Protein 6JF8 (pdb70)

CATH classification: 3.90.45.10

Structure (mmCIF, N/CA/C/O backbone):
data_6JF8
#
_entry.id   6JF8
#
_cell.length_a   71.158
_cell.length_b   40.034
_cell.length_c   111.051
_cell.angle_alpha   90.000
_cell.angle_beta   90.020
_cell.angle_gamma   90.000
#
_symmetry.space_group_name_H-M   'P 1 21 1'
#
loop_
_entity.id
_entity.type
_entity.pdbx_description
1 polymer 'Peptide deformylase'
2 non-polymer 'ZINC ION'
3 non-polymer L-[(N-HYDROXYAMINO)CARBONYL]PHENYLALANINE
4 water water
#
loop_
_atom_site.group_PDB
_atom_site.id
_atom_site.type_symbol
_atom_site.label_atom_id
_atom_site.label_alt_id
_atom_site.label_comp_id
_atom_site.label_asym_id
_atom_site.label_entity_id
_atom_site.label_seq_id
_atom_site.pdbx_PDB_ins_code
_atom_site.Cartn_x
_atom_site.Cartn_y
_atom_site.Cartn_z
_atom_site.occupancy
_atom_site.B_iso_or_equiv
_atom_site.auth_seq_id
_atom_site.auth_comp_id
_atom_site.auth_asym_id
_atom_site.auth_atom_id
_atom_site.pdbx_PDB_model_num
ATOM 1 N N . SER A 1 1 ? 12.773 12.476 40.601 1.00 54.32 2 SER A N 1
ATOM 2 C CA . SER A 1 1 ? 13.577 11.375 41.261 1.00 45.64 2 SER A CA 1
ATOM 3 C C . SER A 1 1 ? 13.159 10.081 40.604 1.00 44.26 2 SER A C 1
ATOM 4 O O . SER A 1 1 ? 11.993 9.925 40.314 1.00 43.69 2 SER A O 1
ATOM 7 N N . VAL A 1 2 ? 14.082 9.140 40.423 1.00 34.74 3 VAL A N 1
ATOM 8 C CA . VAL A 1 2 ? 13.799 7.903 39.695 1.00 28.28 3 VAL A CA 1
ATOM 9 C C . VAL A 1 2 ? 13.710 6.714 40.674 1.00 25.57 3 VAL A C 1
ATOM 10 O O . VAL A 1 2 ? 14.559 6.563 41.525 1.00 22.95 3 VAL A O 1
ATOM 14 N N . VAL A 1 3 ? 12.789 5.809 40.454 1.00 21.73 4 VAL A N 1
ATOM 15 C CA . VAL A 1 3 ? 12.786 4.569 41.154 1.00 23.74 4 VAL A CA 1
ATOM 16 C C . VAL A 1 3 ? 13.490 3.472 40.323 1.00 26.31 4 VAL A C 1
ATOM 17 O O . VAL A 1 3 ? 13.081 3.218 39.193 1.00 27.34 4 VAL A O 1
ATOM 21 N N . LEU A 1 4 ? 14.523 2.832 40.877 1.00 20.60 5 LEU A N 1
ATOM 22 C CA . LEU A 1 4 ? 15.375 1.895 40.166 1.00 20.18 5 LEU A CA 1
ATOM 23 C C . LEU A 1 4 ? 14.981 0.437 40.364 1.00 20.00 5 LEU A C 1
ATOM 24 O O . LEU A 1 4 ? 14.358 0.032 41.376 1.00 19.96 5 LEU A O 1
ATOM 29 N N . PRO A 1 5 ? 15.339 -0.442 39.382 1.00 20.19 6 PRO A N 1
ATOM 30 C CA . PRO A 1 5 ? 15.064 -1.872 39.627 1.00 20.37 6 PRO A CA 1
ATOM 31 C C . PRO A 1 5 ? 15.967 -2.428 40.733 1.00 23.28 6 PRO A C 1
ATOM 32 O O . PRO A 1 5 ? 17.114 -2.008 40.835 1.00 21.79 6 PRO A O 1
ATOM 36 N N . VAL A 1 6 ? 15.459 -3.386 41.515 1.00 20.68 7 VAL A N 1
ATOM 37 C CA . VAL A 1 6 ? 16.195 -3.982 42.621 1.00 21.08 7 VAL A CA 1
ATOM 38 C C . VAL A 1 6 ? 16.561 -5.425 42.332 1.00 21.56 7 VAL A C 1
ATOM 39 O O . VAL A 1 6 ? 15.713 -6.230 41.897 1.00 23.79 7 VAL A O 1
ATOM 43 N N . ALA A 1 7 ? 17.783 -5.791 42.507 1.00 19.48 8 ALA A N 1
ATOM 44 C CA . ALA A 1 7 ? 18.188 -7.163 42.350 1.00 19.29 8 ALA A CA 1
ATOM 45 C C . ALA A 1 7 ? 17.676 -8.086 43.430 1.00 22.76 8 ALA A C 1
ATOM 46 O O . ALA A 1 7 ? 17.551 -7.714 44.582 1.00 22.29 8 ALA A O 1
ATOM 48 N N . LYS A 1 8 ? 17.371 -9.332 43.055 1.00 24.84 9 LYS A N 1
ATOM 49 C CA . LYS A 1 8 ? 16.930 -10.354 44.013 1.00 25.62 9 LYS A CA 1
ATOM 50 C C . LYS A 1 8 ? 17.941 -11.466 44.287 1.00 24.78 9 LYS A C 1
ATOM 51 O O . LYS A 1 8 ? 18.819 -11.749 43.501 1.00 25.97 9 LYS A O 1
ATOM 57 N N . ARG A 1 9 ? 17.797 -12.146 45.428 1.00 27.14 10 ARG A N 1
ATOM 58 C CA . ARG A 1 9 ? 18.626 -13.326 45.748 1.00 28.46 10 ARG A CA 1
ATOM 59 C C . ARG A 1 9 ? 18.712 -14.282 44.599 1.00 29.82 10 ARG A C 1
ATOM 60 O O . ARG A 1 9 ? 17.699 -14.637 44.008 1.00 33.07 10 ARG A O 1
ATOM 68 N N . GLY A 1 10 ? 19.907 -14.762 44.341 1.00 31.96 11 GLY A N 1
ATOM 69 C CA . GLY A 1 10 ? 20.184 -15.555 43.161 1.00 34.62 11 GLY A CA 1
ATOM 70 C C . GLY A 1 10 ? 21.025 -14.795 42.167 1.00 36.11 11 GLY A C 1
ATOM 71 O O . GLY A 1 10 ? 21.812 -15.404 41.426 1.00 38.01 11 GLY A O 1
ATOM 72 N N . GLU A 1 11 ? 20.807 -13.478 42.094 1.00 30.54 12 GLU A N 1
ATOM 73 C CA . GLU A 1 11 ? 21.550 -12.640 41.177 1.00 26.86 12 GLU A CA 1
ATOM 74 C C . GLU A 1 11 ? 22.928 -12.381 41.711 1.00 24.79 12 GLU A C 1
ATOM 75 O O . GLU A 1 11 ? 23.133 -11.973 42.857 1.00 25.88 12 GLU A O 1
ATOM 81 N N . ASP A 1 12 ? 23.903 -12.575 40.839 1.00 22.29 13 ASP A N 1
ATOM 82 C CA . ASP A 1 12 ? 25.252 -12.602 41.252 1.00 25.98 13 ASP A CA 1
ATOM 83 C C . ASP A 1 12 ? 25.794 -11.223 41.645 1.00 20.38 13 ASP A C 1
ATOM 84 O O . ASP A 1 12 ? 26.742 -11.201 42.375 1.00 19.03 13 ASP A O 1
ATOM 89 N N . ILE A 1 13 ? 25.196 -10.168 41.161 1.00 20.52 14 ILE A N 1
ATOM 90 C CA . ILE A 1 13 ? 25.627 -8.786 41.612 1.00 19.62 14 ILE A CA 1
ATOM 91 C C . ILE A 1 13 ? 25.619 -8.644 43.131 1.00 19.41 14 ILE A C 1
ATOM 92 O O . ILE A 1 13 ? 26.474 -7.948 43.684 1.00 18.01 14 ILE A O 1
ATOM 97 N N . LEU A 1 14 ? 24.699 -9.390 43.811 1.00 18.60 15 LEU A N 1
ATOM 98 C CA . LEU A 1 14 ? 24.611 -9.334 45.297 1.00 19.87 15 LEU A CA 1
ATOM 99 C C . LEU A 1 14 ? 25.683 -10.149 46.032 1.00 19.03 15 LEU A C 1
ATOM 100 O O . LEU A 1 14 ? 25.786 -10.069 47.220 1.00 18.93 15 LEU A O 1
ATOM 105 N N . LYS A 1 15 ? 26.517 -10.936 45.317 1.00 17.61 16 LYS A N 1
ATOM 106 C CA . LYS A 1 15 ? 27.593 -11.694 45.859 1.00 19.86 16 LYS A CA 1
ATOM 107 C C . LYS A 1 15 ? 28.925 -11.085 45.775 1.00 18.76 16 LYS A C 1
ATOM 108 O O . LYS A 1 15 ? 29.863 -11.625 46.330 1.00 19.27 16 LYS A O 1
ATOM 114 N N . LEU A 1 16 ? 29.073 -9.889 45.147 1.00 17.11 17 LEU A N 1
ATOM 115 C CA . LEU A 1 16 ? 30.388 -9.327 44.989 1.00 14.47 17 LEU A CA 1
ATOM 116 C C . LEU A 1 16 ? 30.814 -8.502 46.208 1.00 14.71 17 LEU A C 1
ATOM 117 O O . LEU A 1 16 ? 29.947 -8.069 46.986 1.00 16.10 17 LEU A O 1
ATOM 122 N N . ILE A 1 17 ? 32.094 -8.176 46.309 1.00 14.36 18 ILE A N 1
ATOM 123 C CA . ILE A 1 17 ? 32.545 -7.085 47.246 1.00 13.95 18 ILE A CA 1
ATOM 124 C C . ILE A 1 17 ? 32.503 -5.794 46.416 1.00 12.87 18 ILE A C 1
ATOM 125 O O . ILE A 1 17 ? 33.203 -5.634 45.408 1.00 15.22 18 ILE A O 1
ATOM 130 N N . ALA A 1 18 ? 31.642 -4.871 46.812 1.00 13.79 19 ALA A N 1
ATOM 131 C CA . ALA A 1 18 ? 31.469 -3.635 46.103 1.00 12.34 19 ALA A CA 1
ATOM 132 C C . ALA A 1 18 ? 32.778 -2.838 46.162 1.00 11.68 19 ALA A C 1
ATOM 133 O O . ALA A 1 18 ? 33.462 -2.815 47.185 1.00 13.35 19 ALA A O 1
ATOM 135 N N . ALA A 1 19 ? 33.061 -2.030 45.125 1.00 13.10 20 ALA A N 1
ATOM 136 C CA . ALA A 1 19 ? 34.248 -1.236 45.048 1.00 13.50 20 ALA A CA 1
ATOM 137 C C . ALA A 1 19 ? 34.108 0.103 45.841 1.00 12.37 20 ALA A C 1
ATOM 138 O O . ALA A 1 19 ? 33.072 0.733 45.774 1.00 12.74 20 ALA A O 1
ATOM 140 N N . PRO A 1 20 ? 35.176 0.563 46.504 1.00 14.16 21 PRO A N 1
ATOM 141 C CA . PRO A 1 20 ? 35.075 1.878 47.164 1.00 14.33 21 PRO A CA 1
ATOM 142 C C . PRO A 1 20 ? 34.889 2.992 46.186 1.00 13.61 21 PRO A C 1
ATOM 143 O O . PRO A 1 20 ? 35.327 2.960 45.043 1.00 14.65 21 PRO A O 1
ATOM 147 N N . VAL A 1 21 ? 34.183 4.014 46.674 1.00 12.86 22 VAL A N 1
ATOM 148 C CA . VAL A 1 21 ? 33.994 5.242 45.887 1.00 13.40 22 VAL A CA 1
ATOM 149 C C . VAL A 1 21 ? 35.331 5.964 45.893 1.00 13.49 22 VAL A C 1
ATOM 150 O O . VAL A 1 21 ? 35.987 6.078 46.931 1.00 13.46 22 VAL A O 1
ATOM 154 N N . SER A 1 22 ? 35.717 6.491 44.745 1.00 12.52 23 SER A N 1
ATOM 155 C CA . SER A 1 22 ? 37.014 7.058 44.534 1.00 15.67 23 SER A CA 1
ATOM 156 C C . SER A 1 22 ? 36.984 8.558 44.871 1.00 14.73 23 SER A C 1
ATOM 157 O O . SER A 1 22 ? 35.941 9.172 44.979 1.00 13.07 23 SER A O 1
ATOM 160 N N . ALA A 1 23 ? 38.147 9.064 45.069 1.00 17.22 24 ALA A N 1
ATOM 161 C CA . ALA A 1 23 ? 38.192 10.478 45.534 1.00 18.38 24 ALA A CA 1
ATOM 162 C C . ALA A 1 23 ? 37.531 11.446 44.527 1.00 15.89 24 ALA A C 1
ATOM 163 O O . ALA A 1 23 ? 36.832 12.411 44.942 1.00 15.53 24 ALA A O 1
ATOM 165 N N . ASN A 1 24 ? 37.738 11.215 43.224 1.00 15.39 25 ASN A N 1
ATOM 166 C CA . ASN A 1 24 ? 37.204 12.127 42.224 1.00 17.69 25 ASN A CA 1
ATOM 167 C C . ASN A 1 24 ? 35.683 12.083 42.178 1.00 15.41 25 ASN A C 1
ATOM 168 O O . ASN A 1 24 ? 35.000 13.055 41.783 1.00 16.42 25 ASN A O 1
ATOM 173 N N . GLU A 1 25 ? 35.076 10.938 42.621 1.00 12.36 26 GLU A N 1
ATOM 174 C CA . GLU A 1 25 ? 33.636 10.864 42.760 1.00 12.49 26 GLU A CA 1
ATOM 175 C C . GLU A 1 25 ? 33.033 11.661 43.910 1.00 11.79 26 GLU A C 1
ATOM 176 O O . GLU A 1 25 ? 31.887 11.906 43.871 1.00 15.18 26 GLU A O 1
ATOM 182 N N . LEU A 1 26 ? 33.777 11.947 44.953 1.00 11.56 27 LEU A N 1
ATOM 183 C CA . LEU A 1 26 ? 33.279 12.633 46.088 1.00 14.37 27 LEU A CA 1
ATOM 184 C C . LEU A 1 26 ? 32.873 14.049 45.645 1.00 14.99 27 LEU A C 1
ATOM 185 O O . LEU A 1 26 ? 33.533 14.639 44.768 1.00 16.78 27 LEU A O 1
ATOM 190 N N . ASN A 1 27 ? 31.725 14.491 46.147 1.00 15.52 28 ASN A N 1
ATOM 191 C CA . ASN A 1 27 ? 31.170 15.793 45.892 1.00 15.53 28 ASN A CA 1
ATOM 192 C C . ASN A 1 27 ? 30.877 16.022 44.430 1.00 18.84 28 ASN A C 1
ATOM 193 O O . ASN A 1 27 ? 30.973 17.157 43.956 1.00 19.60 28 ASN A O 1
ATOM 198 N N . SER A 1 28 ? 30.575 14.960 43.685 1.00 16.49 29 SER A N 1
ATOM 199 C CA . SER A 1 28 ? 30.215 14.963 42.263 1.00 16.33 29 SER A CA 1
ATOM 200 C C . SER A 1 28 ? 28.725 14.896 42.065 1.00 18.62 29 SER A C 1
ATOM 201 O O . SER A 1 28 ? 27.938 14.300 42.847 1.00 19.08 29 SER A O 1
ATOM 204 N N . ASN A 1 29 ? 28.259 15.487 40.958 1.00 20.35 30 ASN A N 1
ATOM 205 C CA . ASN A 1 29 ? 26.858 15.373 40.651 1.00 19.60 30 ASN A CA 1
ATOM 206 C C . ASN A 1 29 ? 26.494 13.892 40.448 1.00 18.25 30 ASN A C 1
ATOM 207 O O . ASN A 1 29 ? 25.416 13.425 40.844 1.00 19.84 30 ASN A O 1
ATOM 212 N N . TRP A 1 30 ? 27.409 13.127 39.883 1.00 17.71 31 TRP A N 1
ATOM 213 C CA . TRP A 1 30 ? 27.252 11.681 39.748 1.00 17.29 31 TRP A CA 1
ATOM 214 C C . TRP A 1 30 ? 26.865 11.032 41.083 1.00 17.61 31 TRP A C 1
ATOM 215 O O . TRP A 1 30 ? 25.856 10.322 41.186 1.00 16.81 31 TRP A O 1
ATOM 226 N N . LEU A 1 31 ? 27.640 11.303 42.112 1.00 15.93 32 LEU A N 1
ATOM 227 C CA . LEU A 1 31 ? 27.393 10.644 43.399 1.00 16.63 32 LEU A CA 1
ATOM 228 C C . LEU A 1 31 ? 26.090 11.145 44.048 1.00 15.32 32 LEU A C 1
ATOM 229 O O . LEU A 1 31 ? 25.340 10.390 44.647 1.00 15.44 32 LEU A O 1
ATOM 234 N N . TYR A 1 32 ? 25.811 12.464 43.930 1.00 15.88 33 TYR A N 1
ATOM 235 C CA . TYR A 1 32 ? 24.525 12.988 44.385 1.00 16.88 33 TYR A CA 1
ATOM 236 C C . TYR A 1 32 ? 23.325 12.373 43.692 1.00 16.71 33 TYR A C 1
ATOM 237 O O . TYR A 1 32 ? 22.305 12.066 44.389 1.00 18.26 33 TYR A O 1
ATOM 246 N N . GLN A 1 33 ? 23.407 12.148 42.374 1.00 17.68 34 GLN A N 1
ATOM 247 C CA . GLN A 1 33 ? 22.307 11.573 41.639 1.00 19.65 34 GLN A CA 1
ATOM 248 C C . GLN A 1 33 ? 22.136 10.095 42.057 1.00 17.73 34 GLN A C 1
ATOM 249 O O . GLN A 1 33 ? 20.995 9.591 42.162 1.00 17.43 34 GLN A O 1
ATOM 255 N N . LEU A 1 34 ? 23.248 9.392 42.249 1.00 16.14 35 LEU A N 1
ATOM 256 C CA . LEU A 1 34 ? 23.167 7.963 42.711 1.00 18.18 35 LEU A CA 1
ATOM 257 C C . LEU A 1 34 ? 22.428 7.858 44.040 1.00 17.04 35 LEU A C 1
ATOM 258 O O . LEU A 1 34 ? 21.459 7.070 44.196 1.00 17.40 35 LEU A O 1
ATOM 263 N N . ALA A 1 35 ? 22.793 8.717 44.989 1.00 16.44 36 ALA A N 1
ATOM 264 C CA . ALA A 1 35 ? 22.236 8.704 46.294 1.00 16.76 36 ALA A CA 1
ATOM 265 C C . ALA A 1 35 ? 20.739 9.054 46.196 1.00 17.36 36 ALA A C 1
ATOM 266 O O . ALA A 1 35 ? 19.945 8.468 46.880 1.00 19.11 36 ALA A O 1
ATOM 268 N N . ASP A 1 36 ? 20.390 10.038 45.383 1.00 18.28 37 ASP A N 1
ATOM 269 C CA . ASP A 1 36 ? 18.993 10.443 45.228 1.00 19.50 37 ASP A CA 1
ATOM 270 C C . ASP A 1 36 ? 18.147 9.315 44.663 1.00 17.81 37 ASP A C 1
ATOM 271 O O . ASP A 1 36 ? 17.050 9.067 45.184 1.00 18.69 37 ASP A O 1
ATOM 276 N N . ALA A 1 37 ? 18.658 8.576 43.677 1.00 17.06 38 ALA A N 1
ATOM 277 C CA . ALA A 1 37 ? 17.909 7.473 43.101 1.00 18.43 38 ALA A CA 1
ATOM 278 C C . ALA A 1 37 ? 17.801 6.328 44.101 1.00 16.38 38 ALA A C 1
ATOM 279 O O . ALA A 1 37 ? 16.778 5.664 44.214 1.00 17.17 38 ALA A O 1
ATOM 281 N N . MET A 1 38 ? 18.894 6.078 44.825 1.00 15.78 39 MET A N 1
ATOM 282 C CA . MET A 1 38 ? 18.817 5.097 45.900 1.00 15.55 39 MET A CA 1
ATOM 283 C C . MET A 1 38 ? 17.736 5.450 46.900 1.00 15.96 39 MET A C 1
ATOM 284 O O . MET A 1 38 ? 16.997 4.560 47.360 1.00 15.16 39 MET A O 1
ATOM 289 N N . HIS A 1 39 ? 17.735 6.713 47.346 1.00 16.39 40 HIS A N 1
ATOM 290 C CA . HIS A 1 39 ? 16.844 7.129 48.394 1.00 17.92 40 HIS A CA 1
ATOM 291 C C . HIS A 1 39 ? 15.357 6.963 47.903 1.00 17.19 40 HIS A C 1
ATOM 292 O O . HIS A 1 39 ? 14.504 6.458 48.630 1.00 18.23 40 HIS A O 1
ATOM 299 N N . ALA A 1 40 ? 15.082 7.384 46.664 1.00 17.61 41 ALA A N 1
ATOM 300 C CA . ALA A 1 40 ? 13.738 7.251 46.084 1.00 20.64 41 ALA A CA 1
ATOM 301 C C . ALA A 1 40 ? 13.280 5.820 45.971 1.00 18.49 41 ALA A C 1
ATOM 302 O O . ALA A 1 40 ? 12.116 5.448 46.274 1.00 20.04 41 ALA A O 1
ATOM 304 N N . THR A 1 41 ? 14.213 4.957 45.608 1.00 18.49 42 THR A N 1
ATOM 305 C CA . THR A 1 41 ? 13.919 3.574 45.480 1.00 18.20 42 THR A CA 1
ATOM 306 C C . THR A 1 41 ? 13.541 2.943 46.834 1.00 17.79 42 THR A C 1
ATOM 307 O O . THR A 1 41 ? 12.596 2.142 46.964 1.00 19.57 42 THR A O 1
ATOM 311 N N . MET A 1 42 ? 14.359 3.253 47.807 1.00 17.27 43 MET A N 1
ATOM 312 C CA . MET A 1 42 ? 14.168 2.774 49.156 1.00 18.37 43 MET A CA 1
ATOM 313 C C . MET A 1 42 ? 12.764 3.223 49.644 1.00 18.32 43 MET A C 1
ATOM 314 O O . MET A 1 42 ? 12.089 2.418 50.201 1.00 20.30 43 MET A O 1
ATOM 319 N N . LEU A 1 43 ? 12.401 4.476 49.461 1.00 18.94 44 LEU A N 1
ATOM 320 C CA . LEU A 1 43 ? 11.135 5.000 50.008 1.00 21.88 44 LEU A CA 1
ATOM 321 C C . LEU A 1 43 ? 9.991 4.349 49.263 1.00 21.78 44 LEU A C 1
ATOM 322 O O . LEU A 1 43 ? 9.041 3.894 49.910 1.00 21.62 44 LEU A O 1
ATOM 327 N N . GLU A 1 44 ? 10.145 4.195 47.960 1.00 21.80 45 GLU A N 1
ATOM 328 C CA . GLU A 1 44 ? 9.060 3.576 47.174 1.00 26.91 45 GLU A CA 1
ATOM 329 C C . GLU A 1 44 ? 8.809 2.102 47.529 1.00 29.61 45 GLU A C 1
ATOM 330 O O . GLU A 1 44 ? 7.664 1.600 47.405 1.00 27.83 45 GLU A O 1
ATOM 336 N N . ARG A 1 45 ? 9.830 1.394 47.964 1.00 23.90 46 ARG A N 1
ATOM 337 C CA . ARG A 1 45 ? 9.730 -0.002 48.347 1.00 24.01 46 ARG A CA 1
ATOM 338 C C . ARG A 1 45 ? 9.488 -0.219 49.869 1.00 22.17 46 ARG A C 1
ATOM 339 O O . ARG A 1 45 ? 9.541 -1.342 50.363 1.00 23.30 46 ARG A O 1
ATOM 347 N N . ASN A 1 46 ? 9.235 0.836 50.591 1.00 20.73 47 ASN A N 1
ATOM 348 C CA . ASN A 1 46 ? 9.149 0.792 52.065 1.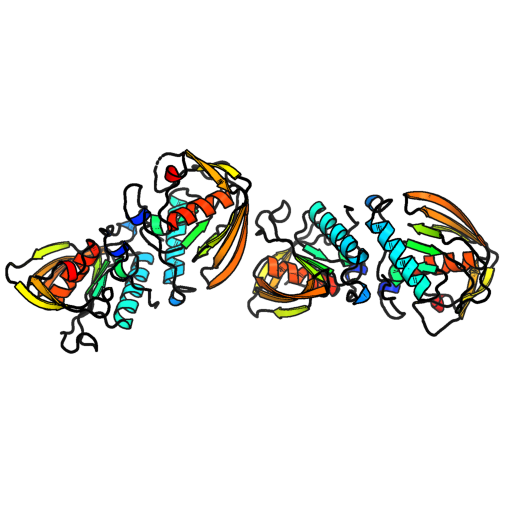00 23.65 47 ASN A CA 1
ATOM 349 C C . ASN A 1 46 ? 10.373 0.150 52.722 1.00 21.62 47 ASN A C 1
ATOM 350 O O . ASN A 1 46 ? 10.257 -0.592 53.701 1.00 22.90 47 ASN A O 1
ATOM 355 N N . GLY A 1 47 ? 11.581 0.428 52.195 1.00 20.12 48 GLY A N 1
ATOM 356 C CA . GLY A 1 47 ? 12.761 -0.092 52.915 1.00 19.89 48 GLY A CA 1
ATOM 357 C C . GLY A 1 47 ? 13.135 0.839 54.026 1.00 19.44 48 GLY A C 1
ATOM 358 O O . GLY A 1 47 ? 12.842 2.038 53.956 1.00 21.30 48 GLY A O 1
ATOM 359 N N . VAL A 1 48 ? 13.905 0.338 54.957 1.00 16.89 49 VAL A N 1
ATOM 360 C CA . VAL A 1 48 ? 14.500 1.176 55.998 1.00 17.67 49 VAL A CA 1
ATOM 361 C C . VAL A 1 48 ? 16.023 1.350 55.823 1.00 17.71 49 VAL A C 1
ATOM 362 O O . VAL A 1 48 ? 16.694 1.962 56.672 1.00 17.20 49 VAL A O 1
ATOM 366 N N . GLY A 1 49 ? 16.499 0.792 54.747 1.00 17.53 50 GLY A N 1
ATOM 367 C CA . GLY A 1 49 ? 17.918 0.896 54.373 1.00 17.30 50 GLY A CA 1
ATOM 368 C C . GLY A 1 49 ? 18.011 0.454 52.931 1.00 16.07 50 GLY A C 1
ATOM 369 O O . GLY A 1 49 ? 17.058 -0.109 52.370 1.00 16.71 50 GLY A O 1
ATOM 370 N N . ILE A 1 50 ? 19.107 0.810 52.257 1.00 15.19 51 ILE A N 1
ATOM 371 C CA . ILE A 1 50 ? 19.391 0.296 50.899 1.00 14.42 51 ILE A CA 1
ATOM 372 C C . ILE A 1 50 ? 20.901 0.340 50.698 1.00 14.75 51 ILE A C 1
ATOM 373 O O . ILE A 1 50 ? 21.580 1.169 51.301 1.00 13.08 51 ILE A O 1
ATOM 378 N N . ALA A 1 51 ? 21.402 -0.547 49.874 1.00 14.00 52 ALA A N 1
ATOM 379 C CA . ALA A 1 51 ? 22.835 -0.602 49.497 1.00 13.95 52 ALA A CA 1
ATOM 380 C C . ALA A 1 51 ? 22.917 -0.508 47.990 1.00 13.45 52 ALA A C 1
ATOM 381 O O . ALA A 1 51 ? 22.091 -1.060 47.294 1.00 14.67 52 ALA A O 1
ATOM 383 N N . ALA A 1 52 ? 23.964 0.164 47.447 1.00 12.23 53 ALA A N 1
ATOM 384 C CA . ALA A 1 52 ? 24.078 0.372 45.975 1.00 12.54 53 ALA A CA 1
ATOM 385 C C . ALA A 1 52 ? 24.071 -0.953 45.126 1.00 13.06 53 ALA A C 1
ATOM 386 O O . ALA A 1 52 ? 23.424 -0.942 44.110 1.00 13.45 53 ALA A O 1
ATOM 388 N N . PRO A 1 53 ? 24.621 -2.016 45.676 1.00 13.37 54 PRO A N 1
ATOM 389 C CA . PRO A 1 53 ? 24.613 -3.278 44.893 1.00 13.20 54 PRO A CA 1
ATOM 390 C C . PRO A 1 53 ? 23.164 -3.779 44.642 1.00 16.37 54 PRO A C 1
ATOM 391 O O . PRO A 1 53 ? 22.927 -4.444 43.644 1.00 15.78 54 PRO A O 1
ATOM 395 N N . GLN A 1 54 ? 22.244 -3.444 45.504 1.00 15.00 55 GLN A N 1
ATOM 396 C CA . GLN A 1 54 ? 20.824 -3.817 45.321 1.00 15.34 55 GLN A CA 1
ATOM 397 C C . GLN A 1 54 ? 20.172 -3.174 44.116 1.00 16.45 55 GLN A C 1
ATOM 398 O O . GLN A 1 54 ? 19.200 -3.701 43.592 1.00 18.29 55 GLN A O 1
ATOM 404 N N . VAL A 1 55 ? 20.740 -2.068 43.636 1.00 13.56 56 VAL A N 1
ATOM 405 C CA . VAL A 1 55 ? 20.293 -1.364 42.454 1.00 14.76 56 VAL A CA 1
ATOM 406 C C . VAL A 1 55 ? 21.341 -1.510 41.307 1.00 15.31 56 VAL A C 1
ATOM 407 O O . VAL A 1 55 ? 21.355 -0.727 40.388 1.00 15.58 56 VAL A O 1
ATOM 411 N N . TYR A 1 56 ? 22.152 -2.533 41.405 1.00 15.55 57 TYR A N 1
ATOM 412 C CA . TYR A 1 56 ? 23.091 -3.018 40.364 1.00 14.93 57 TYR A CA 1
ATOM 413 C C . TYR A 1 56 ? 24.352 -2.108 40.266 1.00 16.50 57 TYR A C 1
ATOM 414 O O . TYR A 1 56 ? 25.021 -2.064 39.222 1.00 17.19 57 TYR A O 1
ATOM 423 N N . ILE A 1 57 ? 24.641 -1.339 41.325 1.00 14.08 58 ILE A N 1
ATOM 424 C CA . ILE A 1 57 ? 25.776 -0.373 41.313 1.00 14.67 58 ILE A CA 1
ATOM 425 C C . ILE A 1 57 ? 26.763 -0.914 42.317 1.00 14.14 58 ILE A C 1
ATOM 426 O O . ILE A 1 57 ? 26.463 -0.965 43.516 1.00 13.67 58 ILE A O 1
ATOM 431 N N . SER A 1 58 ? 27.886 -1.516 41.860 1.00 13.29 59 SER A N 1
ATOM 432 C CA . SER A 1 58 ? 28.775 -2.242 42.741 1.00 13.95 59 SER A CA 1
ATOM 433 C C . SER A 1 58 ? 29.757 -1.272 43.414 1.00 13.93 59 SER A C 1
ATOM 434 O O . SER A 1 58 ? 30.962 -1.323 43.171 1.00 13.24 59 SER A O 1
ATOM 437 N N . LYS A 1 59 ? 29.200 -0.273 44.167 1.00 12.65 60 LYS A N 1
ATOM 438 C CA . LYS A 1 59 ? 29.979 0.709 44.850 1.00 13.51 60 LYS A CA 1
ATOM 439 C C . LYS A 1 59 ? 29.551 0.792 46.309 1.00 12.40 60 LYS A C 1
ATOM 440 O O . LYS A 1 59 ? 28.412 0.460 46.696 1.00 12.60 60 LYS A O 1
ATOM 446 N N . ARG A 1 60 ? 30.464 1.262 47.143 1.00 11.44 61 ARG A N 1
ATOM 447 C CA . ARG A 1 60 ? 30.246 1.252 48.598 1.00 11.99 61 ARG A CA 1
ATOM 448 C C . ARG A 1 60 ? 29.483 2.480 49.109 1.00 12.03 61 ARG A C 1
ATOM 449 O O . ARG A 1 60 ? 30.072 3.419 49.665 1.00 12.80 61 ARG A O 1
ATOM 457 N N . VAL A 1 61 ? 28.182 2.489 48.845 1.00 11.39 62 VAL A N 1
ATOM 458 C CA . VAL A 1 61 ? 27.236 3.516 49.282 1.00 11.52 62 VAL A CA 1
ATOM 459 C C . VAL A 1 61 ? 26.050 2.802 49.895 1.00 12.61 62 VAL A C 1
ATOM 460 O O . VAL A 1 61 ? 25.484 1.935 49.232 1.00 13.55 62 VAL A O 1
ATOM 464 N N . ILE A 1 62 ? 25.640 3.301 51.070 1.00 12.17 63 ILE A N 1
ATOM 465 C CA . ILE A 1 62 ? 24.439 2.819 51.736 1.00 12.37 63 ILE A CA 1
ATOM 466 C C . ILE A 1 62 ? 23.639 3.956 52.308 1.00 13.41 63 ILE A C 1
ATOM 467 O O . ILE A 1 62 ? 24.167 5.040 52.470 1.00 14.07 63 ILE A O 1
ATOM 472 N N . ILE A 1 63 ? 22.362 3.672 52.552 1.00 12.87 64 ILE A N 1
ATOM 473 C CA . ILE A 1 63 ? 21.458 4.580 53.258 1.00 14.70 64 ILE A CA 1
ATOM 474 C C . ILE A 1 63 ? 20.857 3.855 54.425 1.00 15.68 64 ILE A C 1
ATOM 475 O O . ILE A 1 63 ? 20.423 2.702 54.291 1.00 15.33 64 ILE A O 1
ATOM 480 N N . VAL A 1 64 ? 20.900 4.496 55.608 1.00 14.56 65 VAL A N 1
ATOM 481 C CA . VAL A 1 64 ? 20.328 3.915 56.811 1.00 15.95 65 VAL A CA 1
ATOM 482 C C . VAL A 1 64 ? 19.185 4.867 57.190 1.00 16.08 65 VAL A C 1
ATOM 483 O O . VAL A 1 64 ? 19.415 6.063 57.348 1.00 16.51 65 VAL A O 1
ATOM 487 N N . ALA A 1 65 ? 17.964 4.369 57.275 1.00 16.85 66 ALA A N 1
ATOM 488 C CA . ALA A 1 65 ? 16.795 5.241 57.323 1.00 17.92 66 ALA A CA 1
ATOM 489 C C . ALA A 1 65 ? 15.589 4.614 58.054 1.00 19.29 66 ALA A C 1
ATOM 490 O O . ALA A 1 65 ? 14.461 4.445 57.520 1.00 19.14 66 ALA A O 1
ATOM 492 N N . SER A 1 66 ? 15.839 4.238 59.303 1.00 18.62 67 SER A N 1
ATOM 493 C CA . SER A 1 66 ? 14.776 3.645 60.106 1.00 18.70 67 SER A CA 1
ATOM 494 C C . SER A 1 66 ? 13.619 4.678 60.246 1.00 20.76 67 SER A C 1
ATOM 495 O O . SER A 1 66 ? 13.855 5.874 60.475 1.00 20.83 67 SER A O 1
ATOM 498 N N . ARG A 1 67 ? 12.405 4.140 60.006 1.00 22.34 68 ARG A N 1
ATOM 499 C CA . ARG A 1 67 ? 11.130 4.898 60.186 1.00 25.92 68 ARG A CA 1
ATOM 500 C C . ARG A 1 67 ? 10.019 3.877 60.157 1.00 26.14 68 ARG A C 1
ATOM 501 O O . ARG A 1 67 ? 10.114 2.894 59.442 1.00 26.44 68 ARG A O 1
ATOM 509 N N . PRO A 1 68 ? 8.934 4.090 60.934 1.00 25.89 69 PRO A N 1
ATOM 510 C CA . PRO A 1 68 ? 7.814 3.173 60.869 1.00 26.82 69 PRO A CA 1
ATOM 511 C C . PRO A 1 68 ? 7.174 3.242 59.503 1.00 25.88 69 PRO A C 1
ATOM 512 O O . PRO A 1 68 ? 7.018 4.343 58.942 1.00 30.63 69 PRO A O 1
ATOM 516 N N . ASN A 1 69 ? 6.866 2.088 58.947 1.00 28.37 70 ASN A N 1
ATOM 517 C CA . ASN A 1 69 ? 6.169 2.049 57.661 1.00 30.13 70 ASN A CA 1
ATOM 518 C C . ASN A 1 69 ? 5.440 0.729 57.609 1.00 31.83 70 ASN A C 1
ATOM 519 O O . ASN A 1 69 ? 5.573 -0.078 58.554 1.00 28.49 70 ASN A O 1
ATOM 524 N N . PRO A 1 70 ? 4.657 0.472 56.528 1.00 35.90 71 PRO A N 1
ATOM 525 C CA . PRO A 1 70 ? 3.882 -0.805 56.476 1.00 33.87 71 PRO A CA 1
ATOM 526 C C . PRO A 1 70 ? 4.700 -2.084 56.645 1.00 37.33 71 PRO A C 1
ATOM 527 O O . PRO A 1 70 ? 4.264 -3.000 57.335 1.00 34.23 71 PRO A O 1
ATOM 531 N N . ARG A 1 71 ? 5.931 -2.130 56.104 1.00 33.09 72 ARG A N 1
ATOM 532 C CA . ARG A 1 71 ? 6.827 -3.269 56.340 1.00 34.86 72 ARG A CA 1
ATOM 533 C C . ARG A 1 71 ? 7.404 -3.407 57.762 1.00 32.47 72 ARG A C 1
ATOM 534 O O . ARG A 1 71 ? 7.629 -4.537 58.218 1.00 33.89 72 ARG A O 1
ATOM 542 N N . TYR A 1 72 ? 7.665 -2.286 58.441 1.00 30.29 73 TYR A N 1
ATOM 543 C CA . TYR A 1 72 ? 8.220 -2.264 59.850 1.00 32.03 73 TYR A CA 1
ATOM 544 C C . TYR A 1 72 ? 7.426 -1.230 60.671 1.00 31.25 73 TYR A C 1
ATOM 545 O O . TYR A 1 72 ? 7.826 -0.053 60.857 1.00 28.20 73 TYR A O 1
ATOM 554 N N . PRO A 1 73 ? 6.195 -1.631 61.058 1.00 37.91 74 PRO A N 1
ATOM 555 C CA . PRO A 1 73 ? 5.278 -0.647 61.635 1.00 33.77 74 PRO A CA 1
ATOM 556 C C . PRO A 1 73 ? 5.687 -0.138 63.024 1.00 35.23 74 PRO A C 1
ATOM 557 O O . PRO A 1 73 ? 5.186 0.890 63.422 1.00 33.37 74 PRO A O 1
ATOM 561 N N . ASP A 1 74 ? 6.596 -0.821 63.705 1.00 35.08 75 ASP A N 1
ATOM 562 C CA . ASP A 1 74 ? 7.132 -0.349 64.974 1.00 40.17 75 ASP A CA 1
ATOM 563 C C . ASP A 1 74 ? 8.574 0.167 64.959 1.00 37.15 75 ASP A C 1
ATOM 564 O O . ASP A 1 74 ? 9.171 0.270 66.021 1.00 35.28 75 ASP A O 1
ATOM 569 N N . ALA A 1 75 ? 9.180 0.420 63.803 1.00 30.97 76 ALA A N 1
ATOM 570 C CA . ALA A 1 75 ? 10.546 0.913 63.788 1.00 28.36 76 ALA A CA 1
ATOM 571 C C . ALA A 1 75 ? 10.641 2.300 64.353 1.00 26.57 76 ALA A C 1
ATOM 572 O O . ALA A 1 75 ? 9.757 3.149 64.091 1.00 27.15 76 ALA A O 1
ATOM 574 N N . PRO A 1 76 ? 11.710 2.580 65.095 1.00 26.46 77 PRO A N 1
ATOM 575 C CA . PRO A 1 76 ? 11.940 3.947 65.514 1.00 25.46 77 PRO A CA 1
ATOM 576 C C . PRO A 1 76 ? 12.256 4.831 64.322 1.00 27.42 77 PRO A C 1
ATOM 577 O O . PRO A 1 76 ? 12.658 4.317 63.265 1.00 28.39 77 PRO A O 1
ATOM 581 N N . GLU A 1 77 ? 12.092 6.120 64.473 1.00 23.93 78 GLU A N 1
ATOM 582 C CA . GLU A 1 77 ? 12.406 7.071 63.400 1.00 24.11 78 GLU A CA 1
ATOM 583 C C . GLU A 1 77 ? 13.694 7.826 63.656 1.00 24.19 78 GLU A C 1
ATOM 584 O O . GLU A 1 77 ? 13.926 8.390 64.706 1.00 23.19 78 GLU A O 1
ATOM 590 N N . MET A 1 78 ? 14.568 7.875 62.657 1.00 24.96 79 MET A N 1
ATOM 591 C CA . MET A 1 78 ? 15.811 8.622 62.722 1.00 23.59 79 MET A CA 1
ATOM 592 C C . MET A 1 78 ? 15.853 9.538 61.496 1.00 24.50 79 MET A C 1
ATOM 593 O O . MET A 1 78 ? 15.173 9.211 60.528 1.00 26.15 79 MET A O 1
ATOM 598 N N . ASN A 1 79 ? 16.750 10.553 61.443 1.00 27.73 80 ASN A N 1
ATOM 599 C CA . ASN A 1 79 ? 16.996 11.223 60.156 1.00 27.58 80 ASN A CA 1
ATOM 600 C C . ASN A 1 79 ? 17.852 10.248 59.268 1.00 24.91 80 ASN A C 1
ATOM 601 O O . ASN A 1 79 ? 18.819 9.676 59.781 1.00 27.18 80 ASN A O 1
ATOM 606 N N . ALA A 1 80 ? 17.462 10.116 58.019 1.00 27.00 81 ALA A N 1
ATOM 607 C CA . ALA A 1 80 ? 18.146 9.207 57.081 1.00 22.68 81 ALA A CA 1
ATOM 608 C C . ALA A 1 80 ? 19.619 9.677 56.976 1.00 24.44 81 ALA A C 1
ATOM 609 O O . ALA A 1 80 ? 19.926 10.879 57.038 1.00 23.61 81 ALA A O 1
ATOM 611 N N . VAL A 1 81 ? 20.563 8.728 56.927 1.00 19.20 82 VAL A N 1
ATOM 612 C CA . VAL A 1 81 ? 21.982 9.021 56.811 1.00 18.88 82 VAL A CA 1
ATOM 613 C C . VAL A 1 81 ? 22.490 8.280 55.504 1.00 20.54 82 VAL A C 1
ATOM 614 O O . VAL A 1 81 ? 22.307 7.069 55.392 1.00 17.86 82 VAL A O 1
ATOM 618 N N . VAL A 1 82 ? 23.114 9.007 54.595 1.00 18.23 83 VAL A N 1
ATOM 619 C CA . VAL A 1 82 ? 23.805 8.402 53.456 1.00 18.57 83 VAL A CA 1
ATOM 620 C C . VAL A 1 82 ? 25.259 8.248 53.844 1.00 17.97 83 VAL A C 1
ATOM 621 O O . VAL A 1 82 ? 25.914 9.201 54.319 1.00 19.12 83 VAL A O 1
ATOM 625 N N . MET A 1 83 ? 25.828 7.036 53.659 1.00 13.72 84 MET A N 1
ATOM 626 C CA . MET A 1 83 ? 27.162 6.745 54.061 1.00 14.61 84 MET A CA 1
ATOM 627 C C . MET A 1 83 ? 27.958 6.255 52.855 1.00 15.86 84 MET A C 1
ATOM 628 O O . MET A 1 83 ? 27.561 5.312 52.161 1.00 15.79 84 MET A O 1
ATOM 633 N N . VAL A 1 84 ? 29.040 6.928 52.562 1.00 13.81 85 VAL A N 1
ATOM 634 C CA . VAL A 1 84 ? 29.995 6.556 51.542 1.00 12.64 85 VAL A CA 1
ATOM 635 C C . VAL A 1 84 ? 31.203 5.893 52.144 1.00 12.93 85 VAL A C 1
ATOM 636 O O . VAL A 1 84 ? 31.765 6.322 53.153 1.00 12.50 85 VAL A O 1
ATOM 640 N N . ASN A 1 85 ? 31.608 4.717 51.575 1.00 11.88 86 ASN A N 1
ATOM 641 C CA . ASN A 1 85 ? 32.734 3.987 52.128 1.00 12.52 86 ASN A CA 1
ATOM 642 C C . ASN A 1 85 ? 32.654 3.771 53.663 1.00 12.54 86 ASN A C 1
ATOM 643 O O . ASN A 1 85 ? 33.636 3.991 54.360 1.00 15.25 86 ASN A O 1
ATOM 648 N N . PRO A 1 86 ? 31.508 3.226 54.126 1.00 13.37 87 PRO A N 1
ATOM 649 C CA . PRO A 1 86 ? 31.375 2.952 55.513 1.00 13.48 87 PRO A CA 1
ATOM 650 C C . PRO A 1 86 ? 32.275 1.831 55.989 1.00 15.69 87 PRO A C 1
ATOM 651 O O . PRO A 1 86 ? 32.504 0.856 55.264 1.00 14.93 87 PRO A O 1
ATOM 655 N N . GLU A 1 87 ? 32.848 1.982 57.178 1.00 14.23 88 GLU A N 1
ATOM 656 C CA . GLU A 1 87 ? 33.688 0.949 57.804 1.00 15.45 88 GLU A CA 1
ATOM 657 C C . GLU A 1 87 ? 33.243 0.838 59.240 1.00 16.30 88 GLU A C 1
ATOM 658 O O . GLU A 1 87 ? 33.145 1.799 59.998 1.00 14.28 88 GLU A O 1
ATOM 664 N N . ILE A 1 88 ? 32.906 -0.380 59.650 1.00 13.86 89 ILE A N 1
ATOM 665 C CA . ILE A 1 88 ? 32.529 -0.620 60.988 1.00 13.90 89 ILE A CA 1
ATOM 666 C C . ILE A 1 88 ? 33.806 -0.823 61.787 1.00 17.73 89 ILE A C 1
ATOM 667 O O . ILE A 1 88 ? 34.576 -1.802 61.550 1.00 15.94 89 ILE A O 1
ATOM 672 N N . LEU A 1 89 ? 34.095 0.082 62.722 1.00 15.64 90 LEU A N 1
ATOM 673 C CA . LEU A 1 89 ? 35.310 0.022 63.496 1.00 16.39 90 LEU A CA 1
ATOM 674 C C . LEU A 1 89 ? 35.158 -0.695 64.785 1.00 17.33 90 LEU A C 1
ATOM 675 O O . LEU A 1 89 ? 36.175 -1.034 65.391 1.00 18.85 90 LEU A O 1
ATOM 680 N N . GLU A 1 90 ? 33.929 -0.851 65.280 1.00 16.34 91 GLU A N 1
ATOM 681 C CA . GLU A 1 90 ? 33.727 -1.635 66.507 1.00 17.94 91 GLU A CA 1
ATOM 682 C C . GLU A 1 90 ? 32.335 -2.208 66.460 1.00 17.61 91 GLU A C 1
ATOM 683 O O . GLU A 1 90 ? 31.322 -1.570 66.142 1.00 14.32 91 GLU A O 1
ATOM 689 N N . PHE A 1 91 ? 32.262 -3.518 66.798 1.00 14.56 92 PHE A N 1
ATOM 690 C CA . PHE A 1 91 ? 31.005 -4.203 67.077 1.00 16.10 92 PHE A CA 1
ATOM 691 C C . PHE A 1 91 ? 30.959 -4.553 68.549 1.00 17.46 92 PHE A C 1
ATOM 692 O O . PHE A 1 91 ? 31.954 -5.038 69.112 1.00 18.32 92 PHE A O 1
ATOM 700 N N . SER A 1 92 ? 29.841 -4.308 69.198 1.00 16.94 93 SER A N 1
ATOM 701 C CA . SER A 1 92 ? 29.718 -4.688 70.647 1.00 19.59 93 SER A CA 1
ATOM 702 C C . SER A 1 92 ? 29.698 -6.245 70.779 1.00 19.25 93 SER A C 1
ATOM 703 O O . SER A 1 92 ? 29.243 -6.956 69.867 1.00 18.32 93 SER A O 1
ATOM 706 N N . SER A 1 93 ? 30.129 -6.740 71.951 1.00 24.28 94 SER A N 1
ATOM 707 C CA . SER A 1 93 ? 29.993 -8.219 72.160 1.00 24.12 94 SER A CA 1
ATOM 708 C C . SER A 1 93 ? 28.534 -8.514 72.463 1.00 21.53 94 SER A C 1
ATOM 709 O O . SER A 1 93 ? 28.075 -9.568 72.075 1.00 25.11 94 SER A O 1
ATOM 712 N N . GLU A 1 94 ? 27.812 -7.583 73.074 1.00 20.65 95 GLU A N 1
ATOM 713 C CA . GLU A 1 94 ? 26.360 -7.735 73.259 1.00 25.40 95 GLU A CA 1
ATOM 714 C C . GLU A 1 94 ? 25.650 -7.837 71.947 1.00 23.71 95 GLU A C 1
ATOM 715 O O . GLU A 1 94 ? 25.876 -6.997 71.009 1.00 19.13 95 GLU A O 1
ATOM 721 N N . MET A 1 95 ? 24.736 -8.789 71.893 1.00 22.16 96 MET A N 1
ATOM 722 C CA . MET A 1 95 ? 23.974 -9.226 70.734 1.00 24.32 96 MET A CA 1
ATOM 723 C C . MET A 1 95 ? 22.523 -8.805 70.949 1.00 32.90 96 MET A C 1
ATOM 724 O O . MET A 1 95 ? 22.061 -8.765 72.105 1.00 32.04 96 MET A O 1
ATOM 726 N N . CYS A 1 96 ? 21.786 -8.500 69.879 1.00 30.68 97 CYS A N 1
ATOM 727 C CA . CYS A 1 96 ? 20.294 -8.485 69.914 1.00 34.02 97 CYS A CA 1
ATOM 728 C C . CYS A 1 96 ? 19.811 -9.345 68.754 1.00 32.88 97 CYS A C 1
ATOM 729 O O . CYS A 1 96 ? 20.547 -9.627 67.803 1.00 29.24 97 CYS A O 1
ATOM 732 N N . LEU A 1 97 ? 18.641 -9.912 68.921 1.00 32.40 98 LEU A N 1
ATOM 733 C CA . LEU A 1 97 ? 18.049 -10.704 67.886 1.00 33.25 98 LEU A CA 1
ATOM 734 C C . LEU A 1 97 ? 16.768 -10.010 67.477 1.00 34.05 98 LEU A C 1
ATOM 735 O O . LEU A 1 97 ? 16.039 -9.444 68.282 1.00 38.21 98 LEU A O 1
ATOM 738 N N . GLY A 1 98 ? 16.523 -10.036 66.184 1.00 32.67 99 GLY A N 1
ATOM 739 C CA . GLY A 1 98 ? 15.465 -9.290 65.579 1.00 31.79 99 GLY A CA 1
ATOM 740 C C . GLY A 1 98 ? 15.074 -9.914 64.262 1.00 29.62 99 GLY A C 1
ATOM 741 O O . GLY A 1 98 ? 15.872 -10.561 63.620 1.00 34.28 99 GLY A O 1
ATOM 742 N N . GLU A 1 99 ? 13.842 -9.696 63.862 1.00 33.24 100 GLU A N 1
ATOM 743 C CA . GLU A 1 99 ? 13.374 -10.207 62.584 1.00 34.55 100 GLU A CA 1
ATOM 744 C C . GLU A 1 99 ? 13.803 -9.184 61.510 1.00 33.09 100 GLU A C 1
ATOM 745 O O . GLU A 1 99 ? 13.571 -7.990 61.665 1.00 33.14 100 GLU A O 1
ATOM 751 N N . GLU A 1 100 ? 14.452 -9.678 60.457 1.00 27.93 101 GLU A N 1
ATOM 752 C CA . GLU A 1 100 ? 14.858 -8.869 59.312 1.00 28.65 101 GLU A CA 1
ATOM 753 C C . GLU A 1 100 ? 14.211 -9.430 58.059 1.00 30.88 101 GLU A C 1
ATOM 754 O O . GLU A 1 100 ? 14.124 -10.660 57.889 1.00 30.62 101 GLU A O 1
ATOM 760 N N . GLY A 1 101 ? 13.825 -8.509 57.200 1.00 29.38 102 GLY A N 1
ATOM 761 C CA . GLY A 1 101 ? 13.531 -8.759 55.791 1.00 29.87 102 GLY A CA 1
ATOM 762 C C . GLY A 1 101 ? 14.588 -8.059 54.953 1.00 29.77 102 GLY A C 1
ATOM 763 O O . GLY A 1 101 ? 15.592 -7.548 55.450 1.00 28.23 102 GLY A O 1
ATOM 764 N N . CYS A 1 102 ? 14.339 -8.064 53.662 1.00 27.07 103 CYS A N 1
ATOM 765 C CA . CYS A 1 102 ? 15.315 -7.585 52.661 1.00 25.82 103 CYS A CA 1
ATOM 766 C C . CYS A 1 102 ? 14.566 -7.315 51.370 1.00 27.34 103 CYS A C 1
ATOM 767 O O . CYS A 1 102 ? 13.811 -8.183 50.881 1.00 27.10 103 CYS A O 1
ATOM 770 N N . LEU A 1 103 ? 14.817 -6.144 50.771 1.00 22.56 104 LEU A N 1
ATOM 771 C CA . LEU A 1 103 ? 14.287 -5.792 49.457 1.00 26.37 104 LEU A CA 1
ATOM 772 C C . LEU A 1 103 ? 14.680 -6.807 48.394 1.00 25.89 104 LEU A C 1
ATOM 773 O O . LEU A 1 103 ? 13.980 -6.967 47.414 1.00 29.86 104 LEU A O 1
ATOM 778 N N . SER A 1 104 ? 15.775 -7.511 48.621 1.00 23.10 105 SER A N 1
ATOM 779 C CA . SER A 1 104 ? 16.292 -8.463 47.691 1.00 23.70 105 SER A CA 1
ATOM 780 C C . SER A 1 104 ? 15.832 -9.878 48.000 1.00 26.24 105 SER A C 1
ATOM 781 O O . SER A 1 104 ? 16.204 -10.764 47.243 1.00 27.72 105 SER A O 1
ATOM 784 N N . VAL A 1 105 ? 15.072 -10.101 49.092 1.00 26.50 106 VAL A N 1
ATOM 785 C CA . VAL A 1 105 ? 14.604 -11.468 49.423 1.00 31.71 106 VAL A CA 1
ATOM 786 C C . VAL A 1 105 ? 13.093 -11.429 49.516 1.00 36.82 106 VAL A C 1
ATOM 787 O O . VAL A 1 105 ? 12.521 -11.055 50.549 1.00 37.18 106 VAL A O 1
ATOM 791 N N . PRO A 1 106 ? 12.401 -11.748 48.406 1.00 48.58 107 PRO A N 1
ATOM 792 C CA . PRO A 1 106 ? 10.939 -11.656 48.553 1.00 52.49 107 PRO A CA 1
ATOM 793 C C . PRO A 1 106 ? 10.353 -12.815 49.394 1.00 51.29 107 PRO A C 1
ATOM 794 O O . PRO A 1 106 ? 10.916 -13.937 49.427 1.00 47.35 107 PRO A O 1
ATOM 798 N N . ASP A 1 107 ? 9.267 -12.526 50.109 1.00 64.58 108 ASP A N 1
ATOM 799 C CA . ASP A 1 107 ? 8.503 -13.581 50.838 1.00 75.35 108 ASP A CA 1
ATOM 800 C C . ASP A 1 107 ? 9.368 -14.341 51.875 1.00 71.96 108 ASP A C 1
ATOM 801 O O . ASP A 1 107 ? 9.203 -15.566 52.056 1.00 73.34 108 ASP A O 1
ATOM 806 N N . GLU A 1 108 ? 10.305 -13.646 52.530 1.00 58.44 109 GLU A N 1
ATOM 807 C CA . GLU A 1 108 ? 10.992 -14.270 53.660 1.00 57.60 109 GLU A CA 1
ATOM 808 C C . GLU A 1 108 ? 11.598 -13.293 54.658 1.00 54.31 109 GLU A C 1
ATOM 809 O O . GLU A 1 108 ? 12.182 -12.281 54.296 1.00 55.54 109 GLU A O 1
ATOM 815 N N . ARG A 1 109 ? 11.408 -13.594 55.928 1.00 42.83 110 ARG A N 1
ATOM 816 C CA . ARG A 1 109 ? 12.009 -12.826 57.005 1.00 46.33 110 ARG A CA 1
ATOM 817 C C . ARG A 1 109 ? 12.578 -13.907 57.889 1.00 48.41 110 ARG A C 1
ATOM 818 O O . ARG A 1 109 ? 12.130 -15.065 57.848 1.00 41.02 110 ARG A O 1
ATOM 826 N N . GLY A 1 110 ? 13.575 -13.540 58.681 1.00 39.20 111 GLY A N 1
ATOM 827 C CA . GLY A 1 110 ? 14.209 -14.487 59.545 1.00 39.61 111 GLY A CA 1
ATOM 828 C C . GLY A 1 110 ? 14.814 -13.747 60.714 1.00 38.77 111 GLY A C 1
ATOM 829 O O . GLY A 1 110 ? 14.981 -12.495 60.693 1.00 35.21 111 GLY A O 1
ATOM 830 N N . GLN A 1 111 ? 15.111 -14.516 61.731 1.00 34.15 112 GLN A N 1
ATOM 831 C CA . GLN A 1 111 ? 15.683 -14.013 62.955 1.00 37.89 112 GLN A CA 1
ATOM 832 C C . GLN A 1 111 ? 17.197 -13.918 62.840 1.00 32.29 112 GLN A C 1
ATOM 833 O O . GLN A 1 111 ? 17.845 -14.921 62.545 1.00 27.78 112 GLN A O 1
ATOM 839 N N . VAL A 1 112 ? 17.776 -12.726 63.052 1.00 29.47 113 VAL A N 1
ATOM 840 C CA . VAL A 1 112 ? 19.180 -12.592 62.843 1.00 26.13 113 VAL A CA 1
ATOM 841 C C . VAL A 1 112 ? 19.811 -11.977 64.082 1.00 25.37 113 VAL A C 1
ATOM 842 O O . VAL A 1 112 ? 19.333 -10.964 64.618 1.00 28.59 113 VAL A O 1
ATOM 846 N N . GLU A 1 113 ? 20.889 -12.591 64.520 1.00 24.64 114 GLU A N 1
ATOM 847 C CA . GLU A 1 113 ? 21.674 -12.068 65.629 1.00 27.80 114 GLU A CA 1
ATOM 848 C C . GLU A 1 113 ? 22.652 -11.005 65.086 1.00 25.24 114 GLU A C 1
ATOM 849 O O . GLU A 1 113 ? 23.353 -11.262 64.130 1.00 27.53 114 GLU A O 1
ATOM 855 N N . ARG A 1 114 ? 22.621 -9.830 65.700 1.00 22.91 115 ARG A N 1
ATOM 856 C CA . ARG A 1 114 ? 23.454 -8.643 65.274 1.00 19.12 115 ARG A CA 1
ATOM 857 C C . ARG A 1 114 ? 24.054 -8.105 66.526 1.00 18.97 115 ARG A C 1
ATOM 858 O O . ARG A 1 114 ? 23.523 -8.265 67.636 1.00 21.10 115 ARG A O 1
ATOM 866 N N . ALA A 1 115 ? 25.193 -7.416 66.392 1.00 17.03 116 ALA A N 1
ATOM 867 C CA . ALA A 1 115 ? 25.669 -6.630 67.524 1.00 16.27 116 ALA A CA 1
ATOM 868 C C . ALA A 1 115 ? 24.674 -5.506 67.878 1.00 16.83 116 ALA A C 1
ATOM 869 O O . ALA A 1 115 ? 24.101 -4.838 66.985 1.00 15.02 116 ALA A O 1
ATOM 871 N N . GLU A 1 116 ? 24.449 -5.318 69.148 1.00 17.40 117 GLU A N 1
ATOM 872 C CA . GLU A 1 116 ? 23.554 -4.309 69.649 1.00 17.88 117 GLU A CA 1
ATOM 873 C C . GLU A 1 116 ? 24.066 -2.885 69.378 1.00 18.85 117 GLU A C 1
ATOM 874 O O . GLU A 1 116 ? 23.252 -1.992 69.163 1.00 19.63 117 GLU A O 1
ATOM 880 N N . MET A 1 117 ? 25.364 -2.716 69.335 1.00 18.67 118 MET A N 1
ATOM 881 C CA . MET A 1 117 ? 25.985 -1.394 69.029 1.00 18.48 118 MET A CA 1
ATOM 882 C C . MET A 1 117 ? 27.098 -1.537 68.009 1.00 17.56 118 MET A C 1
ATOM 883 O O . MET A 1 117 ? 27.874 -2.482 68.024 1.00 17.82 118 MET A O 1
ATOM 885 N N . VAL A 1 118 ? 27.156 -0.618 67.040 1.00 15.77 119 VAL A N 1
ATOM 886 C CA . VAL A 1 118 ? 28.259 -0.513 66.144 1.00 15.69 119 VAL A CA 1
ATOM 887 C C . VAL A 1 118 ? 28.756 0.964 66.065 1.00 16.88 119 VAL A C 1
ATOM 888 O O . VAL A 1 118 ? 27.919 1.868 66.153 1.00 17.35 119 VAL A O 1
ATOM 892 N N . LYS A 1 119 ? 30.061 1.099 65.930 1.00 16.50 120 LYS A N 1
ATOM 893 C CA . LYS A 1 119 ? 30.696 2.408 65.645 1.00 15.93 120 LYS A CA 1
ATOM 894 C C . LYS A 1 119 ? 31.100 2.378 64.224 1.00 16.14 120 LYS A C 1
ATOM 895 O O . LYS A 1 119 ? 31.867 1.478 63.839 1.00 15.48 120 LYS A O 1
ATOM 901 N N . VAL A 1 120 ? 30.644 3.353 63.395 1.00 15.02 121 VAL A N 1
ATOM 902 C CA . VAL A 1 120 ? 30.890 3.319 61.983 1.00 13.83 121 VAL A CA 1
ATOM 903 C C . VAL A 1 120 ? 31.544 4.619 61.517 1.00 14.91 121 VAL A C 1
ATOM 904 O O . VAL A 1 120 ? 31.108 5.689 61.964 1.00 16.59 121 VAL A O 1
ATOM 908 N N . LYS A 1 121 ? 32.588 4.464 60.748 1.00 13.91 122 LYS A N 1
ATOM 909 C CA . LYS A 1 121 ? 33.274 5.678 60.191 1.00 13.80 122 LYS A CA 1
ATOM 910 C C . LYS A 1 121 ? 32.890 5.735 58.715 1.00 14.09 122 LYS A C 1
ATOM 911 O O . LYS A 1 121 ? 32.905 4.718 58.006 1.00 14.69 122 LYS A O 1
ATOM 917 N N . TYR A 1 122 ? 32.525 6.912 58.175 1.00 11.62 123 TYR A N 1
ATOM 918 C CA . TYR A 1 122 ? 32.107 6.899 56.790 1.00 11.98 123 TYR A CA 1
ATOM 919 C C . TYR A 1 122 ? 32.353 8.295 56.227 1.00 14.80 123 TYR A C 1
ATOM 920 O O . TYR A 1 122 ? 32.772 9.154 57.003 1.00 13.52 123 TYR A O 1
ATOM 929 N N . LEU A 1 123 ? 32.186 8.430 54.934 1.00 12.97 124 LEU A N 1
ATOM 930 C CA . LEU A 1 123 ? 32.253 9.801 54.290 1.00 14.75 124 LEU A CA 1
ATOM 931 C C . LEU A 1 123 ? 30.878 10.285 53.959 1.00 14.36 124 LEU A C 1
ATOM 932 O O . LEU A 1 123 ? 30.004 9.537 53.542 1.00 13.35 124 LEU A O 1
ATOM 937 N N . THR A 1 124 ? 30.626 11.612 54.097 1.00 12.64 125 THR A N 1
ATOM 938 C CA . THR A 1 124 ? 29.419 12.150 53.531 1.00 13.72 125 THR A CA 1
ATOM 939 C C . THR A 1 124 ? 29.555 12.192 52.006 1.00 13.29 125 THR A C 1
ATOM 940 O O . THR A 1 124 ? 30.623 11.986 51.432 1.00 14.75 125 THR A O 1
ATOM 944 N N . LEU A 1 125 ? 28.486 12.594 51.351 1.00 15.13 126 LEU A N 1
ATOM 945 C CA . LEU A 1 125 ? 28.505 12.713 49.882 1.00 16.75 126 LEU A CA 1
ATOM 946 C C . LEU A 1 125 ? 29.512 13.769 49.460 1.00 17.57 126 LEU A C 1
ATOM 947 O O . LEU A 1 125 ? 30.027 13.678 48.380 1.00 16.77 126 LEU A O 1
ATOM 952 N N . GLN A 1 126 ? 29.705 14.800 50.292 1.00 16.82 127 GLN A N 1
ATOM 953 C CA . GLN A 1 126 ? 30.734 15.829 49.968 1.00 18.35 127 GLN A CA 1
ATOM 954 C C . GLN A 1 126 ? 32.128 15.306 50.158 1.00 19.55 127 GLN A C 1
ATOM 955 O O . GLN A 1 126 ? 33.101 15.751 49.519 1.00 23.56 127 GLN A O 1
ATOM 961 N N . GLY A 1 127 ? 32.269 14.257 50.986 1.00 17.52 128 GLY A N 1
ATOM 962 C CA . GLY A 1 127 ? 33.526 13.653 51.268 1.00 16.06 128 GLY A CA 1
ATOM 963 C C . GLY A 1 127 ? 34.073 13.864 52.679 1.00 16.59 128 GLY A C 1
ATOM 964 O O . GLY A 1 127 ? 35.213 13.592 52.890 1.00 18.83 128 GLY A O 1
ATOM 965 N N . GLU A 1 128 ? 33.301 14.401 53.592 1.00 16.09 129 GLU A N 1
ATOM 966 C CA . GLU A 1 128 ? 33.796 14.700 54.926 1.00 17.06 129 GLU A CA 1
ATOM 967 C C . GLU A 1 128 ? 33.750 13.400 55.763 1.00 14.15 129 GLU A C 1
ATOM 968 O O . GLU A 1 128 ? 32.703 12.706 55.735 1.00 15.03 129 GLU A O 1
ATOM 970 N N . MET A 1 129 ? 34.719 13.210 56.603 1.00 15.72 130 MET A N 1
ATOM 971 C CA . MET A 1 129 ? 34.714 12.015 57.532 1.00 15.05 130 MET A CA 1
ATOM 972 C C . MET A 1 129 ? 33.840 12.225 58.745 1.00 16.09 130 MET A C 1
ATOM 973 O O . MET A 1 129 ? 33.930 13.263 59.456 1.00 16.08 130 MET A O 1
ATOM 975 N N . VAL A 1 130 ? 33.077 11.203 59.117 1.00 15.75 131 VAL A N 1
ATOM 976 C CA . VAL A 1 130 ? 32.162 11.233 60.182 1.00 15.63 131 VAL A CA 1
ATOM 977 C C . VAL A 1 130 ? 32.239 9.856 60.884 1.00 16.33 131 VAL A C 1
ATOM 978 O O . VAL A 1 130 ? 32.437 8.847 60.218 1.00 15.86 131 VAL A O 1
ATOM 982 N N . GLU A 1 131 ? 32.182 9.880 62.196 1.00 14.89 132 GLU A N 1
ATOM 983 C CA . GLU A 1 131 ? 32.087 8.582 62.963 1.00 18.01 132 GLU A CA 1
ATOM 984 C C . GLU A 1 131 ? 30.858 8.653 63.823 1.00 20.32 132 GLU A C 1
ATOM 985 O O . GLU A 1 131 ? 30.667 9.684 64.576 1.00 18.77 132 GLU A O 1
ATOM 991 N N . THR A 1 132 ? 29.984 7.632 63.781 1.00 16.53 133 THR A N 1
ATOM 992 C CA . THR A 1 132 ? 28.725 7.649 64.464 1.00 16.90 133 THR A CA 1
ATOM 993 C C . THR A 1 132 ? 28.505 6.280 65.187 1.00 18.44 133 THR A C 1
ATOM 994 O O . THR A 1 132 ? 28.904 5.257 64.613 1.00 16.93 133 THR A O 1
ATOM 998 N N . VAL A 1 133 ? 27.888 6.341 66.376 1.00 17.79 134 VAL A N 1
ATOM 999 C CA . VAL A 1 133 ? 27.538 5.136 67.159 1.00 18.20 134 VAL A CA 1
ATOM 1000 C C . VAL A 1 133 ? 26.116 4.852 66.899 1.00 21.82 134 VAL A C 1
ATOM 1001 O O . VAL A 1 133 ? 25.280 5.722 67.098 1.00 21.97 134 VAL A O 1
ATOM 1005 N N . PHE A 1 134 ? 25.771 3.630 66.529 1.00 19.08 135 PHE A N 1
ATOM 1006 C CA . PHE A 1 134 ? 24.396 3.227 66.351 1.00 17.60 135 PHE A CA 1
ATOM 1007 C C . PHE A 1 134 ? 24.050 2.115 67.326 1.00 19.97 135 PHE A C 1
ATOM 1008 O O . PHE A 1 134 ? 24.915 1.317 67.617 1.00 17.39 135 PHE A O 1
ATOM 1016 N N . GLN A 1 135 ? 22.803 2.129 67.813 1.00 21.02 136 GLN A N 1
ATOM 1017 C CA . GLN A 1 135 ? 22.267 1.111 68.763 1.00 22.12 136 GLN A CA 1
ATOM 1018 C C . GLN A 1 135 ? 20.996 0.478 68.223 1.00 20.43 136 GLN A C 1
ATOM 1019 O O . GLN A 1 135 ? 20.305 1.058 67.393 1.00 24.41 136 GLN A O 1
ATOM 1025 N N . GLY A 1 136 ? 20.698 -0.758 68.623 1.00 19.05 137 GLY A N 1
ATOM 1026 C CA . GLY A 1 136 ? 19.387 -1.291 68.377 1.00 19.74 137 GLY A CA 1
ATOM 1027 C C . GLY A 1 136 ? 19.041 -1.447 66.920 1.00 21.37 137 GLY A C 1
ATOM 1028 O O . GLY A 1 136 ? 19.856 -1.933 66.125 1.00 18.46 137 GLY A O 1
ATOM 1029 N N . PHE A 1 137 ? 17.823 -1.068 66.528 1.00 20.56 138 PHE A N 1
ATOM 1030 C CA . PHE A 1 137 ? 17.373 -1.429 65.180 1.00 19.37 138 PHE A CA 1
ATOM 1031 C C . PHE A 1 137 ? 18.193 -0.655 64.098 1.00 17.98 138 PHE A C 1
ATOM 1032 O O . PHE A 1 137 ? 18.635 -1.315 63.112 1.00 18.64 138 PHE A O 1
ATOM 1040 N N . PRO A 1 138 ? 18.527 0.626 64.327 1.00 18.59 139 PRO A N 1
ATOM 1041 C CA . PRO A 1 138 ? 19.446 1.274 63.374 1.00 18.32 139 PRO A CA 1
ATOM 1042 C C . PRO A 1 138 ? 20.780 0.532 63.203 1.00 17.29 139 PRO A C 1
ATOM 1043 O O . PRO A 1 138 ? 21.308 0.442 62.089 1.00 17.36 139 PRO A O 1
ATOM 1047 N N . ALA A 1 139 ? 21.333 0.048 64.332 1.00 16.17 140 ALA A N 1
ATOM 1048 C CA . ALA A 1 139 ? 22.579 -0.746 64.271 1.00 15.05 140 ALA A CA 1
ATOM 1049 C C . ALA A 1 139 ? 22.390 -1.987 63.418 1.00 14.99 140 ALA A C 1
ATOM 1050 O O . ALA A 1 139 ? 23.297 -2.341 62.661 1.00 14.39 140 ALA A O 1
ATOM 1052 N N . ARG A 1 140 ? 21.229 -2.668 63.475 1.00 15.57 141 ARG A N 1
ATOM 1053 C CA . ARG A 1 140 ? 21.015 -3.868 62.681 1.00 17.12 141 ARG A CA 1
ATOM 1054 C C . ARG A 1 140 ? 20.956 -3.501 61.184 1.00 14.55 141 ARG A C 1
ATOM 1055 O O . ARG A 1 140 ? 21.472 -4.260 60.354 1.00 15.23 141 ARG A O 1
ATOM 1058 N N . ILE A 1 141 ? 20.390 -2.324 60.887 1.00 14.91 142 ILE A N 1
ATOM 1059 C CA . ILE A 1 141 ? 20.287 -1.837 59.509 1.00 15.32 142 ILE A CA 1
ATOM 1060 C C . ILE A 1 141 ? 21.711 -1.579 58.969 1.00 14.85 142 ILE A C 1
ATOM 1061 O O . ILE A 1 141 ? 22.038 -2.063 57.880 1.00 13.91 142 ILE A O 1
ATOM 1066 N N . VAL A 1 142 ? 22.524 -0.880 59.707 1.00 14.45 143 VAL A N 1
ATOM 1067 C CA . VAL A 1 142 ? 23.919 -0.631 59.280 1.00 13.90 143 VAL A CA 1
ATOM 1068 C C . VAL A 1 142 ? 24.614 -1.954 58.955 1.00 14.75 143 VAL A C 1
ATOM 1069 O O . VAL A 1 142 ? 25.255 -2.171 57.876 1.00 14.42 143 VAL A O 1
ATOM 1073 N N . GLN A 1 143 ? 24.463 -2.919 59.861 1.00 13.11 144 GLN A N 1
ATOM 1074 C CA . GLN A 1 143 ? 25.122 -4.222 59.652 1.00 14.15 144 GLN A CA 1
ATOM 1075 C C . GLN A 1 143 ? 24.665 -4.985 58.422 1.00 14.67 144 GLN A C 1
ATOM 1076 O O . GLN A 1 143 ? 25.470 -5.606 57.756 1.00 14.25 144 GLN A O 1
ATOM 1082 N N . HIS A 1 144 ? 23.375 -4.943 58.158 1.00 14.26 145 HIS A N 1
ATOM 1083 C CA . HIS A 1 144 ? 22.720 -5.550 57.012 1.00 15.83 145 HIS A CA 1
ATOM 1084 C C . HIS A 1 144 ? 23.209 -4.925 55.718 1.00 15.54 145 HIS A C 1
ATOM 1085 O O . HIS A 1 144 ? 23.522 -5.617 54.759 1.00 16.84 145 HIS A O 1
ATOM 1092 N N . GLU A 1 145 ? 23.255 -3.579 55.720 1.00 14.48 146 GLU A N 1
ATOM 1093 C CA . GLU A 1 145 ? 23.711 -2.854 54.514 1.00 14.04 146 GLU A CA 1
ATOM 1094 C C . GLU A 1 145 ? 25.209 -3.067 54.236 1.00 12.73 146 GLU A C 1
ATOM 1095 O O . GLU A 1 145 ? 25.574 -3.242 53.078 1.00 13.56 146 GLU A O 1
ATOM 1101 N N . VAL A 1 146 ? 26.038 -3.040 55.271 1.00 13.45 147 VAL A N 1
ATOM 1102 C CA . VAL A 1 146 ? 27.489 -3.328 55.127 1.00 14.24 147 VAL A CA 1
ATOM 1103 C C . VAL A 1 146 ? 27.629 -4.767 54.599 1.00 15.94 147 VAL A C 1
ATOM 1104 O O . VAL A 1 146 ? 28.416 -5.061 53.694 1.00 14.31 147 VAL A O 1
ATOM 1108 N N . ASP A 1 147 ? 26.801 -5.687 55.129 1.00 14.57 148 ASP A N 1
ATOM 1109 C CA . ASP A 1 147 ? 26.818 -7.079 54.520 1.00 14.65 148 ASP A CA 1
ATOM 1110 C C . ASP A 1 147 ? 26.503 -7.079 53.033 1.00 14.41 148 ASP A C 1
ATOM 1111 O O . ASP A 1 147 ? 27.220 -7.768 52.286 1.00 15.57 148 ASP A O 1
ATOM 1116 N N . HIS A 1 148 ? 25.547 -6.289 52.552 1.00 13.89 149 HIS A N 1
ATOM 1117 C CA . HIS A 1 148 ? 25.280 -6.112 51.110 1.00 15.23 149 HIS A CA 1
ATOM 1118 C C . HIS A 1 148 ? 26.523 -5.672 50.356 1.00 15.04 149 HIS A C 1
ATOM 1119 O O . HIS A 1 148 ? 26.793 -6.201 49.251 1.00 15.62 149 HIS A O 1
ATOM 1126 N N . LEU A 1 149 ? 27.348 -4.793 50.939 1.00 13.53 150 LEU A N 1
ATOM 1127 C CA . LEU A 1 149 ? 28.548 -4.323 50.293 1.00 12.41 150 LEU A CA 1
ATOM 1128 C C . LEU A 1 149 ? 29.635 -5.398 50.193 1.00 13.11 150 LEU A C 1
ATOM 1129 O O . LEU A 1 149 ? 30.558 -5.292 49.436 1.00 15.14 150 LEU A O 1
ATOM 1134 N N . ASN A 1 150 ? 29.498 -6.407 51.047 1.00 13.24 151 ASN A N 1
ATOM 1135 C CA . ASN A 1 150 ? 30.469 -7.496 51.133 1.00 15.39 151 ASN A CA 1
ATOM 1136 C C . ASN A 1 150 ? 29.969 -8.818 50.539 1.00 18.24 151 ASN A C 1
ATOM 1137 O O . ASN A 1 150 ? 30.599 -9.880 50.749 1.00 21.04 151 ASN A O 1
ATOM 1142 N N . GLY A 1 151 ? 28.855 -8.793 49.869 1.00 16.26 152 GLY A N 1
ATOM 1143 C CA . GLY A 1 151 ? 28.356 -9.947 49.103 1.00 18.73 152 GLY A CA 1
ATOM 1144 C C . GLY A 1 151 ? 27.585 -10.918 49.993 1.00 21.17 152 GLY A C 1
ATOM 1145 O O . GLY A 1 151 ? 27.453 -12.123 49.667 1.00 21.52 152 GLY A O 1
ATOM 1146 N N . ILE A 1 152 ? 27.007 -10.434 51.083 1.00 19.60 153 ILE A N 1
ATOM 1147 C CA . ILE A 1 152 ? 26.338 -11.335 52.085 1.00 20.67 153 ILE A CA 1
ATOM 1148 C C . ILE A 1 152 ? 24.886 -10.967 52.249 1.00 22.66 153 ILE A C 1
ATOM 1149 O O . ILE A 1 152 ? 24.482 -9.768 52.445 1.00 21.77 153 ILE A O 1
ATOM 1154 N N . LEU A 1 153 ? 24.005 -11.982 52.212 1.00 22.73 154 LEU A N 1
ATOM 1155 C CA . LEU A 1 153 ? 22.577 -11.753 52.440 1.00 22.67 154 LEU A CA 1
ATOM 1156 C C . LEU A 1 153 ? 22.205 -12.304 53.804 1.00 22.71 154 LEU A C 1
ATOM 1157 O O . LEU A 1 153 ? 22.904 -13.237 54.321 1.00 25.61 154 LEU A O 1
ATOM 1162 N N . PHE A 1 154 ? 21.096 -11.787 54.351 1.00 22.73 155 PHE A N 1
ATOM 1163 C CA . PHE A 1 154 ? 20.781 -11.997 55.797 1.00 26.79 155 PHE A CA 1
ATOM 1164 C C . PHE A 1 154 ? 20.496 -13.475 56.018 1.00 30.89 155 PHE A C 1
ATOM 1165 O O . PHE A 1 154 ? 20.733 -13.993 57.114 1.00 29.73 155 PHE A O 1
ATOM 1173 N N . VAL A 1 155 ? 19.991 -14.133 54.971 1.00 31.82 156 VAL A N 1
ATOM 1174 C CA . VAL A 1 155 ? 19.768 -15.622 55.028 1.00 36.76 156 VAL A CA 1
ATOM 1175 C C . VAL A 1 155 ? 21.018 -16.412 55.371 1.00 36.24 156 VAL A C 1
ATOM 1176 O O . VAL A 1 155 ? 20.909 -17.463 56.021 1.00 35.96 156 VAL A O 1
ATOM 1180 N N . GLU A 1 156 ? 22.197 -15.899 55.006 1.00 35.89 157 GLU A N 1
ATOM 1181 C CA . GLU A 1 156 ? 23.493 -16.540 55.298 1.00 37.69 157 GLU A CA 1
ATOM 1182 C C . GLU A 1 156 ? 23.938 -16.372 56.770 1.00 37.53 157 GLU A C 1
ATOM 1183 O O . GLU A 1 156 ? 24.897 -17.007 57.195 1.00 37.28 157 GLU A O 1
ATOM 1189 N N . ARG A 1 157 ? 23.275 -15.481 57.509 1.00 35.41 158 ARG A N 1
ATOM 1190 C CA . ARG A 1 157 ? 23.543 -15.219 58.905 1.00 37.13 158 ARG A CA 1
ATOM 1191 C C . ARG A 1 157 ? 22.587 -15.950 59.854 1.00 42.55 158 ARG A C 1
ATOM 1192 O O . ARG A 1 157 ? 22.697 -15.740 61.040 1.00 47.92 158 ARG A O 1
ATOM 1200 N N . ILE A 1 158 ? 21.633 -16.748 59.364 1.00 46.15 159 ILE A N 1
ATOM 1201 C CA . ILE A 1 158 ? 20.634 -17.412 60.247 1.00 51.15 159 ILE A CA 1
ATOM 1202 C C . ILE A 1 158 ? 21.152 -18.716 60.865 1.00 58.21 159 ILE A C 1
ATOM 1203 O O . ILE A 1 158 ? 21.510 -19.646 60.129 1.00 60.28 159 ILE A O 1
ATOM 1208 N N . SER A 1 159 ? 21.168 -18.747 62.207 1.00 66.76 160 SER A N 1
ATOM 1209 C CA . SER A 1 159 ? 21.310 -19.957 63.081 1.00 76.09 160 SER A CA 1
ATOM 1210 C C . SER A 1 159 ? 22.613 -20.783 62.939 1.00 81.32 160 SER A C 1
ATOM 1211 O O . SER A 1 159 ? 22.823 -21.567 62.010 1.00 80.64 160 SER A O 1
ATOM 1215 N N . SER B 1 1 ? 31.900 17.522 36.524 1.00 42.70 2 SER B N 1
ATOM 1216 C CA . SER B 1 1 ? 32.374 16.323 35.744 1.00 44.33 2 SER B CA 1
ATOM 1217 C C . SER B 1 1 ? 33.196 15.335 36.590 1.00 40.81 2 SER B C 1
ATOM 1218 O O . SER B 1 1 ? 33.823 15.724 37.582 1.00 41.56 2 SER B O 1
ATOM 1221 N N . VAL B 1 2 ? 33.176 14.074 36.173 1.00 34.46 3 VAL B N 1
ATOM 1222 C CA . VAL B 1 2 ? 33.782 12.959 36.945 1.00 28.02 3 VAL B CA 1
ATOM 1223 C C . VAL B 1 2 ? 34.441 12.033 35.980 1.00 25.53 3 VAL B C 1
ATOM 1224 O O . VAL B 1 2 ? 33.978 11.947 34.843 1.00 31.57 3 VAL B O 1
ATOM 1228 N N . VAL B 1 3 ? 35.484 11.331 36.414 1.00 21.53 4 VAL B N 1
ATOM 1229 C CA . VAL B 1 3 ? 36.130 10.237 35.706 1.00 20.94 4 VAL B CA 1
ATOM 1230 C C . VAL B 1 3 ? 35.992 9.056 36.660 1.00 23.32 4 VAL B C 1
ATOM 1231 O O . VAL B 1 3 ? 36.435 9.104 37.769 1.00 22.95 4 VAL B O 1
ATOM 1235 N N . LEU B 1 4 ? 35.370 7.963 36.214 1.00 21.96 5 LEU B N 1
ATOM 1236 C CA . LEU B 1 4 ? 35.079 6.830 37.065 1.00 21.76 5 LEU B CA 1
ATOM 1237 C C . LEU B 1 4 ? 36.185 5.782 37.046 1.00 19.89 5 LEU B C 1
ATOM 1238 O O . LEU B 1 4 ? 36.776 5.603 35.998 1.00 21.20 5 LEU B O 1
ATOM 1243 N N . PRO B 1 5 ? 36.450 5.092 38.165 1.00 19.52 6 PRO B N 1
ATOM 1244 C CA . PRO B 1 5 ? 37.378 3.988 38.229 1.00 20.03 6 PRO B CA 1
ATOM 1245 C C . PRO B 1 5 ? 36.898 2.900 37.248 1.00 22.89 6 PRO B C 1
ATOM 1246 O O . PRO B 1 5 ? 35.721 2.652 37.145 1.00 19.37 6 PRO B O 1
ATOM 1250 N N . VAL B 1 6 ? 37.852 2.260 36.618 1.00 21.73 7 VAL B N 1
ATOM 1251 C CA . VAL B 1 6 ? 37.569 1.177 35.643 1.00 19.42 7 VAL B CA 1
ATOM 1252 C C . VAL B 1 6 ? 37.986 -0.138 36.261 1.00 19.64 7 VAL B C 1
ATOM 1253 O O . VAL B 1 6 ? 39.088 -0.305 36.834 1.00 21.18 7 VAL B O 1
ATOM 1257 N N . ALA B 1 7 ? 37.110 -1.151 36.238 1.00 16.83 8 ALA B N 1
ATOM 1258 C CA . ALA B 1 7 ? 37.385 -2.419 36.708 1.00 16.94 8 ALA B CA 1
ATOM 1259 C C . ALA B 1 7 ? 38.328 -3.154 35.722 1.00 19.02 8 ALA B C 1
ATOM 1260 O O . ALA B 1 7 ? 38.203 -2.983 34.516 1.00 19.96 8 ALA B O 1
ATOM 1262 N N . LYS B 1 8 ? 39.216 -3.955 36.296 1.00 21.72 9 LYS B N 1
ATOM 1263 C CA . LYS B 1 8 ? 40.163 -4.771 35.534 1.00 21.49 9 LYS B CA 1
ATOM 1264 C C . LYS B 1 8 ? 39.920 -6.216 35.579 1.00 19.20 9 LYS B C 1
ATOM 1265 O O . LYS B 1 8 ? 39.317 -6.776 36.493 1.00 23.71 9 LYS B O 1
ATOM 1271 N N . ARG B 1 9 ? 40.435 -6.879 34.524 1.00 22.78 10 ARG B N 1
ATOM 1272 C CA . ARG B 1 9 ? 40.320 -8.320 34.390 1.00 25.33 10 ARG B CA 1
ATOM 1273 C C . ARG B 1 9 ? 40.687 -9.000 35.670 1.00 27.77 10 ARG B C 1
ATOM 1274 O O . ARG B 1 9 ? 41.719 -8.654 36.258 1.00 29.78 10 ARG B O 1
ATOM 1282 N N . GLY B 1 10 ? 39.884 -9.955 36.124 1.00 26.81 11 GLY B N 1
ATOM 1283 C CA . GLY B 1 10 ? 40.086 -10.604 37.400 1.00 30.11 11 GLY B CA 1
ATOM 1284 C C . GLY B 1 10 ? 38.960 -10.189 38.347 1.00 33.08 11 GLY B C 1
ATOM 1285 O O . GLY B 1 10 ? 38.564 -10.956 39.199 1.00 31.53 11 GLY B O 1
ATOM 1286 N N . GLU B 1 11 ? 38.444 -8.964 38.185 1.00 26.60 12 GLU B N 1
ATOM 1287 C CA . GLU B 1 11 ? 37.292 -8.525 38.978 1.00 27.11 12 GLU B CA 1
ATOM 1288 C C . GLU B 1 11 ? 36.001 -9.167 38.469 1.00 25.55 12 GLU B C 1
ATOM 1289 O O . GLU B 1 11 ? 35.669 -9.073 37.274 1.00 24.56 12 GLU B O 1
ATOM 1295 N N . ASP B 1 12 ? 35.227 -9.723 39.417 1.00 23.57 13 ASP B N 1
ATOM 1296 C CA . ASP B 1 12 ? 34.038 -10.505 39.089 1.00 25.68 13 ASP B CA 1
ATOM 1297 C C . ASP B 1 12 ? 32.919 -9.634 38.470 1.00 23.42 13 ASP B C 1
ATOM 1298 O O . ASP B 1 12 ? 32.084 -10.152 37.746 1.00 20.25 13 ASP B O 1
ATOM 1303 N N . ILE B 1 13 ? 32.922 -8.339 38.712 1.00 20.55 14 ILE B N 1
ATOM 1304 C CA . ILE B 1 13 ? 31.878 -7.446 38.094 1.00 19.52 14 ILE B CA 1
ATOM 1305 C C . ILE B 1 13 ? 31.924 -7.571 36.555 1.00 19.42 14 ILE B C 1
ATOM 1306 O O . ILE B 1 13 ? 30.912 -7.417 35.874 1.00 18.53 14 ILE B O 1
ATOM 1311 N N . LEU B 1 14 ? 33.102 -7.783 35.959 1.00 18.19 15 LEU B N 1
ATOM 1312 C CA . LEU B 1 14 ? 33.160 -7.917 34.521 1.00 19.86 15 LEU B CA 1
ATOM 1313 C C . LEU B 1 14 ? 32.652 -9.229 33.977 1.00 20.58 15 LEU B C 1
ATOM 1314 O O . LEU B 1 14 ? 32.542 -9.349 32.751 1.00 20.03 15 LEU B O 1
ATOM 1319 N N . LYS B 1 15 ? 32.339 -10.187 34.848 1.00 20.23 16 LYS B N 1
ATOM 1320 C CA . LYS B 1 15 ? 31.834 -11.528 34.444 1.00 19.73 16 LYS B CA 1
ATOM 1321 C C . LYS B 1 15 ? 30.332 -11.723 34.553 1.00 20.42 16 LYS B C 1
ATOM 1322 O O . LYS B 1 15 ? 29.816 -12.816 34.186 1.00 20.36 16 LYS B O 1
ATOM 1328 N N . LEU B 1 16 ? 29.594 -10.716 35.035 1.00 17.91 17 LEU B N 1
ATOM 1329 C CA . LEU B 1 16 ? 28.168 -10.820 35.229 1.00 19.09 17 LEU B CA 1
ATOM 1330 C C . LEU B 1 16 ? 27.445 -10.587 33.950 1.00 18.23 17 LEU B C 1
ATOM 1331 O O . LEU B 1 16 ? 27.989 -9.971 32.986 1.00 18.54 17 LEU B O 1
ATOM 1336 N N . ILE B 1 17 ? 26.181 -10.934 33.934 1.00 19.26 18 ILE B N 1
ATOM 1337 C CA . ILE B 1 17 ? 25.300 -10.484 32.834 1.00 18.10 18 ILE B CA 1
ATOM 1338 C C . ILE B 1 17 ? 24.608 -9.191 33.315 1.00 17.25 18 ILE B C 1
ATOM 1339 O O . ILE B 1 17 ? 23.824 -9.211 34.282 1.00 19.54 18 ILE B O 1
ATOM 1344 N N . ALA B 1 18 ? 24.908 -8.066 32.676 1.00 16.78 19 ALA B N 1
ATOM 1345 C CA . ALA B 1 18 ? 24.365 -6.781 33.115 1.00 15.35 19 ALA B CA 1
ATOM 1346 C C . ALA B 1 18 ? 22.859 -6.724 33.000 1.00 17.53 19 ALA B C 1
ATOM 1347 O O . ALA B 1 18 ? 22.286 -7.342 32.126 1.00 17.37 19 ALA B O 1
ATOM 1349 N N . ALA B 1 19 ? 22.219 -6.002 33.907 1.00 16.07 20 ALA B N 1
ATOM 1350 C CA . ALA B 1 19 ? 20.715 -5.928 33.929 1.00 17.99 20 ALA B CA 1
ATOM 1351 C C . ALA B 1 19 ? 20.181 -4.871 33.021 1.00 18.02 20 ALA B C 1
ATOM 1352 O O . ALA B 1 19 ? 20.760 -3.778 32.895 1.00 17.56 20 ALA B O 1
ATOM 1354 N N . PRO B 1 20 ? 19.043 -5.096 32.367 1.00 19.10 21 PRO B N 1
ATOM 1355 C CA . PRO B 1 20 ? 18.557 -4.082 31.500 1.00 19.30 21 PRO B CA 1
ATOM 1356 C C . PRO B 1 20 ? 18.171 -2.835 32.240 1.00 17.78 21 PRO B C 1
ATOM 1357 O O . PRO B 1 20 ? 17.792 -2.925 33.397 1.00 20.07 21 PRO B O 1
ATOM 1361 N N . VAL B 1 21 ? 18.272 -1.716 31.558 1.00 17.06 22 VAL B N 1
ATOM 1362 C CA . VAL B 1 21 ? 17.790 -0.439 32.050 1.00 17.45 22 VAL B CA 1
ATOM 1363 C C . VAL B 1 21 ? 16.254 -0.488 32.094 1.00 21.10 22 VAL B C 1
ATOM 1364 O O . VAL B 1 21 ? 15.639 -1.016 31.146 1.00 21.62 22 VAL B O 1
ATOM 1368 N N . SER B 1 22 ? 15.665 0.106 33.150 1.00 18.79 23 SER B N 1
ATOM 1369 C CA . SER B 1 22 ? 14.202 0.102 33.330 1.00 21.55 23 SER B CA 1
ATOM 1370 C C . SER B 1 22 ? 13.569 1.293 32.588 1.00 20.48 23 SER B C 1
ATOM 1371 O O . SER B 1 22 ? 14.211 2.310 32.305 1.00 19.17 23 SER B O 1
ATOM 1374 N N . ALA B 1 23 ? 12.241 1.211 32.333 1.00 20.28 24 ALA B N 1
ATOM 1375 C CA . ALA B 1 23 ? 11.509 2.306 31.777 1.00 20.30 24 ALA B CA 1
ATOM 1376 C C . ALA B 1 23 ? 11.579 3.606 32.625 1.00 19.59 24 ALA B C 1
ATOM 1377 O O . ALA B 1 23 ? 11.718 4.709 32.097 1.00 21.81 24 ALA B O 1
ATOM 1379 N N . ASN B 1 24 ? 11.624 3.446 33.937 1.00 19.45 25 ASN B N 1
ATOM 1380 C CA . ASN B 1 24 ? 11.759 4.570 34.893 1.00 20.94 25 ASN B CA 1
ATOM 1381 C C . ASN B 1 24 ? 13.020 5.412 34.693 1.00 21.80 25 ASN B C 1
ATOM 1382 O O . ASN B 1 24 ? 13.049 6.609 34.974 1.00 21.56 25 ASN B O 1
ATOM 1387 N N . GLU B 1 25 ? 14.095 4.733 34.291 1.00 20.41 26 GLU B N 1
ATOM 1388 C CA . GLU B 1 25 ? 15.369 5.401 34.095 1.00 19.53 26 GLU B CA 1
ATOM 1389 C C . GLU B 1 25 ? 15.465 6.134 32.785 1.00 20.73 26 GLU B C 1
ATOM 1390 O O . GLU B 1 25 ? 16.250 7.081 32.687 1.00 20.46 26 GLU B O 1
ATOM 1396 N N . LEU B 1 26 ? 14.682 5.768 31.791 1.00 18.96 27 LEU B N 1
ATOM 1397 C CA . LEU B 1 26 ? 14.722 6.517 30.502 1.00 23.05 27 LEU B CA 1
ATOM 1398 C C . LEU B 1 26 ? 14.352 8.006 30.679 1.00 27.08 27 LEU B C 1
ATOM 1399 O O . LEU B 1 26 ? 13.521 8.341 31.516 1.00 29.24 27 LEU B O 1
ATOM 1404 N N . ASN B 1 27 ? 15.076 8.865 29.998 1.00 26.25 28 ASN B N 1
ATOM 1405 C CA . ASN B 1 27 ? 14.883 10.352 30.063 1.00 32.98 28 ASN B CA 1
ATOM 1406 C C . ASN B 1 27 ? 15.020 10.961 31.512 1.00 31.48 28 ASN B C 1
ATOM 1407 O O . ASN B 1 27 ? 14.464 11.980 31.854 1.00 36.74 28 ASN B O 1
ATOM 1412 N N . SER B 1 28 ? 15.800 10.332 32.358 1.00 29.16 29 SER B N 1
ATOM 1413 C CA . SER B 1 28 ? 16.054 10.797 33.703 1.00 30.69 29 SER B CA 1
ATOM 1414 C C . SER B 1 28 ? 17.427 11.435 33.892 1.00 31.74 29 SER B C 1
ATOM 1415 O O . SER B 1 28 ? 18.359 11.130 33.156 1.00 26.50 29 SER B O 1
ATOM 1418 N N . ASN B 1 29 ? 17.554 12.266 34.927 1.00 30.23 30 ASN B N 1
ATOM 1419 C CA . ASN B 1 29 ? 18.827 12.917 35.226 1.00 32.15 30 ASN B CA 1
ATOM 1420 C C . ASN B 1 29 ? 19.850 11.879 35.623 1.00 26.11 30 ASN B C 1
ATOM 1421 O O . ASN B 1 29 ? 20.995 12.061 35.314 1.00 28.25 30 ASN B O 1
ATOM 1426 N N . TRP B 1 30 ? 19.425 10.858 36.382 1.00 24.42 31 TRP B N 1
ATOM 1427 C CA . TRP B 1 30 ? 20.203 9.786 36.723 1.00 22.44 31 TRP B CA 1
ATOM 1428 C C . TRP B 1 30 ? 20.882 9.164 35.449 1.00 21.71 31 TRP B C 1
ATOM 1429 O O . TRP B 1 30 ? 22.056 8.928 35.463 1.00 21.52 31 TRP B O 1
ATOM 1440 N N . LEU B 1 31 ? 20.079 8.799 34.486 1.00 20.95 32 LEU B N 1
ATOM 1441 C CA . LEU B 1 31 ? 20.605 8.148 33.277 1.00 21.28 32 LEU B CA 1
ATOM 1442 C C . LEU B 1 31 ? 21.513 9.059 32.442 1.00 22.62 32 LEU B C 1
ATOM 1443 O O . LEU B 1 31 ? 22.603 8.639 32.015 1.00 21.23 32 LEU B O 1
ATOM 1448 N N . TYR B 1 32 ? 21.115 10.303 32.279 1.00 23.01 33 TYR B N 1
ATOM 1449 C CA . TYR B 1 32 ? 21.982 11.312 31.582 1.00 27.41 33 TYR B CA 1
ATOM 1450 C C . TYR B 1 32 ? 23.301 11.485 32.295 1.00 25.79 33 TYR B C 1
ATOM 1451 O O . TYR B 1 32 ? 24.353 11.510 31.643 1.00 24.97 33 TYR B O 1
ATOM 1460 N N . GLN B 1 33 ? 23.316 11.555 33.641 1.00 25.40 34 GLN B N 1
ATOM 1461 C CA . GLN B 1 33 ? 24.557 11.605 34.350 1.00 25.18 34 GLN B CA 1
ATOM 1462 C C . GLN B 1 33 ? 25.459 10.346 34.271 1.00 24.80 34 GLN B C 1
ATOM 1463 O O . GLN B 1 33 ? 26.697 10.465 34.191 1.00 24.81 34 GLN B O 1
ATOM 1469 N N . LEU B 1 34 ? 24.875 9.154 34.389 1.00 20.80 35 LEU B N 1
ATOM 1470 C CA . LEU B 1 34 ? 25.596 7.891 34.141 1.00 22.70 35 LEU B CA 1
ATOM 1471 C C . LEU B 1 34 ? 26.270 7.972 32.786 1.00 21.88 35 LEU B C 1
ATOM 1472 O O . LEU B 1 34 ? 27.477 7.636 32.669 1.00 21.38 35 LEU B O 1
ATOM 1477 N N . ALA B 1 35 ? 25.501 8.382 31.764 1.00 21.40 36 ALA B N 1
ATOM 1478 C CA . ALA B 1 35 ? 26.018 8.330 30.385 1.00 20.94 36 ALA B CA 1
ATOM 1479 C C . ALA B 1 35 ? 27.147 9.380 30.242 1.00 20.72 36 ALA B C 1
ATOM 1480 O O . ALA B 1 35 ? 28.224 9.101 29.698 1.00 19.68 36 ALA B O 1
ATOM 1482 N N . ASP B 1 36 ? 26.946 10.537 30.890 1.00 23.27 37 ASP B N 1
ATOM 1483 C CA . ASP B 1 36 ? 27.999 11.544 30.894 1.00 25.36 37 ASP B CA 1
ATOM 1484 C C . ASP B 1 36 ? 29.279 11.127 31.604 1.00 24.00 37 ASP B C 1
ATOM 1485 O O . ASP B 1 36 ? 30.360 11.445 31.155 1.00 24.96 3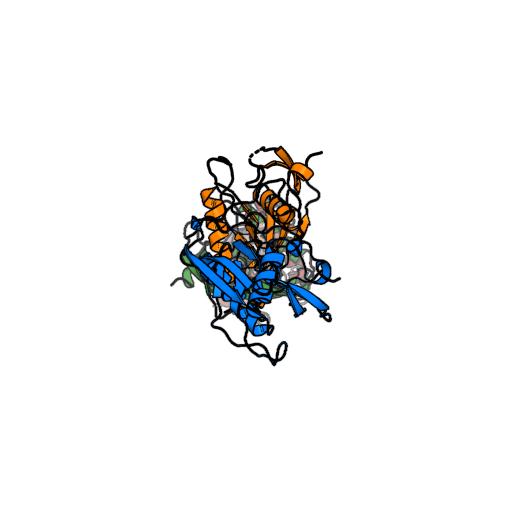7 ASP B O 1
ATOM 1490 N N . ALA B 1 37 ? 29.167 10.488 32.747 1.00 20.95 38 ALA B N 1
ATOM 1491 C CA . ALA B 1 37 ? 30.328 9.956 33.436 1.00 21.38 38 ALA B CA 1
ATOM 1492 C C . ALA B 1 37 ? 31.044 8.870 32.645 1.00 21.95 38 ALA B C 1
ATOM 1493 O O . ALA B 1 37 ? 32.238 8.812 32.611 1.00 21.18 38 ALA B O 1
ATOM 1495 N N . MET B 1 38 ? 30.275 7.965 32.026 1.00 18.65 39 MET B N 1
ATOM 1496 C CA . MET B 1 38 ? 30.867 6.991 31.163 1.00 18.20 39 MET B CA 1
ATOM 1497 C C . MET B 1 38 ? 31.670 7.660 30.011 1.00 17.66 39 MET B C 1
ATOM 1498 O O . MET B 1 38 ? 32.795 7.194 29.718 1.00 18.88 39 MET B O 1
ATOM 1503 N N . HIS B 1 39 ? 31.035 8.624 29.396 1.00 17.47 40 HIS B N 1
ATOM 1504 C CA . HIS B 1 39 ? 31.599 9.323 28.218 1.00 20.79 40 HIS B CA 1
ATOM 1505 C C . HIS B 1 39 ? 32.915 10.006 28.609 1.00 21.70 40 HIS B C 1
ATOM 1506 O O . HIS B 1 39 ? 33.946 9.810 27.986 1.00 20.21 40 HIS B O 1
ATOM 1513 N N . ALA B 1 40 ? 32.871 10.718 29.727 1.00 21.87 41 ALA B N 1
ATOM 1514 C CA . ALA B 1 40 ? 34.092 11.367 30.260 1.00 22.38 41 ALA B CA 1
ATOM 1515 C C . ALA B 1 40 ? 35.201 10.419 30.584 1.00 20.48 41 ALA B C 1
ATOM 1516 O O . ALA B 1 40 ? 36.386 10.678 30.293 1.00 22.26 41 ALA B O 1
ATOM 1518 N N . THR B 1 41 ? 34.872 9.243 31.126 1.00 19.16 42 THR B N 1
ATOM 1519 C CA . THR B 1 41 ? 35.792 8.255 31.507 1.00 18.21 42 THR B CA 1
ATOM 1520 C C . THR B 1 41 ? 36.455 7.616 30.267 1.00 19.59 42 THR B C 1
ATOM 1521 O O . THR B 1 41 ? 37.658 7.398 30.235 1.00 20.29 42 THR B O 1
ATOM 1525 N N . MET B 1 42 ? 35.622 7.285 29.290 1.00 21.36 43 MET B N 1
ATOM 1526 C CA . MET B 1 42 ? 36.112 6.796 27.998 1.00 20.21 43 MET B CA 1
ATOM 1527 C C . MET B 1 42 ? 37.116 7.786 27.347 1.00 20.81 43 MET B C 1
ATOM 1528 O O . MET B 1 42 ? 38.198 7.366 26.983 1.00 23.25 43 MET B O 1
ATOM 1533 N N . LEU B 1 43 ? 36.738 9.055 27.328 1.00 22.44 44 LEU B N 1
ATOM 1534 C CA . LEU B 1 43 ? 37.619 10.139 26.748 1.00 24.95 44 LEU B CA 1
ATOM 1535 C C . LEU B 1 43 ? 38.947 10.307 27.462 1.00 26.75 44 LEU B C 1
ATOM 1536 O O . LEU B 1 43 ? 40.052 10.426 26.821 1.00 27.19 44 LEU B O 1
ATOM 1541 N N . GLU B 1 44 ? 38.888 10.304 28.787 1.00 26.01 45 GLU B N 1
ATOM 1542 C CA . GLU B 1 44 ? 40.087 10.436 29.581 1.00 28.17 45 GLU B CA 1
ATOM 1543 C C . GLU B 1 44 ? 41.013 9.256 29.405 1.00 26.94 45 GLU B C 1
ATOM 1544 O O . GLU B 1 44 ? 42.232 9.432 29.425 1.00 28.27 45 GLU B O 1
ATOM 1550 N N . ARG B 1 45 ? 40.501 8.034 29.145 1.00 21.69 46 ARG B N 1
ATOM 1551 C CA . ARG B 1 45 ? 41.376 6.892 28.976 1.00 24.74 46 ARG B CA 1
ATOM 1552 C C . ARG B 1 45 ? 41.656 6.556 27.496 1.00 21.51 46 ARG B C 1
ATOM 1553 O O . ARG B 1 45 ? 42.219 5.479 27.255 1.00 23.36 46 ARG B O 1
ATOM 1561 N N . ASN B 1 46 ? 41.314 7.440 26.563 1.00 24.21 47 ASN B N 1
ATOM 1562 C CA . ASN B 1 46 ? 41.416 7.249 25.100 1.00 27.13 47 ASN B CA 1
ATOM 1563 C C . ASN B 1 46 ? 40.738 5.955 24.609 1.00 28.36 47 ASN B C 1
ATOM 1564 O O . ASN B 1 46 ? 41.237 5.246 23.699 1.00 26.34 47 ASN B O 1
ATOM 1569 N N . GLY B 1 47 ? 39.612 5.645 25.209 1.00 26.28 48 GLY B N 1
ATOM 1570 C CA . GLY B 1 47 ? 38.820 4.568 24.676 1.00 23.66 48 GLY B CA 1
ATOM 1571 C C . GLY B 1 47 ? 38.071 4.993 23.432 1.00 22.71 48 GLY B C 1
ATOM 1572 O O . GLY B 1 47 ? 37.696 6.152 23.239 1.00 21.74 48 GLY B O 1
ATOM 1573 N N . VAL B 1 48 ? 37.710 3.997 22.601 1.00 20.72 49 VAL B N 1
ATOM 1574 C CA . VAL B 1 48 ? 36.747 4.260 21.513 1.00 19.36 49 VAL B CA 1
ATOM 1575 C C . VAL B 1 48 ? 35.351 3.661 21.758 1.00 16.98 49 VAL B C 1
ATOM 1576 O O . VAL B 1 48 ? 34.511 3.635 20.885 1.00 17.68 49 VAL B O 1
ATOM 1580 N N . GLY B 1 49 ? 35.161 3.130 22.968 1.00 17.60 50 GLY B N 1
ATOM 1581 C CA . GLY B 1 49 ? 33.886 2.647 23.415 1.00 18.32 50 GLY B CA 1
ATOM 1582 C C . GLY B 1 49 ? 33.989 2.425 24.919 1.00 18.26 50 GLY B C 1
ATOM 1583 O O . GLY B 1 49 ? 35.129 2.385 25.481 1.00 18.08 50 GLY B O 1
ATOM 1584 N N . ILE B 1 50 ? 32.856 2.145 25.577 1.00 15.66 51 ILE B N 1
ATOM 1585 C CA . ILE B 1 50 ? 32.914 1.753 26.990 1.00 15.75 51 ILE B CA 1
ATOM 1586 C C . ILE B 1 50 ? 31.608 1.081 27.275 1.00 15.54 51 ILE B C 1
ATOM 1587 O O . ILE B 1 50 ? 30.607 1.404 26.616 1.00 16.46 51 ILE B O 1
ATOM 1592 N N . ALA B 1 51 ? 31.633 0.208 28.252 1.00 15.64 52 ALA B N 1
ATOM 1593 C CA . ALA B 1 51 ? 30.378 -0.438 28.730 1.00 14.56 52 ALA B CA 1
ATOM 1594 C C . ALA B 1 51 ? 30.194 -0.199 30.226 1.00 15.77 52 ALA B C 1
ATOM 1595 O O . ALA B 1 51 ? 31.169 -0.201 30.977 1.00 14.61 52 ALA B O 1
ATOM 1597 N N . ALA B 1 52 ? 28.957 -0.050 30.670 1.00 15.92 53 ALA B N 1
ATOM 1598 C CA . ALA B 1 52 ? 28.757 0.283 32.068 1.00 17.10 53 ALA B CA 1
ATOM 1599 C C . ALA B 1 52 ? 29.412 -0.652 33.069 1.00 15.13 53 ALA B C 1
ATOM 1600 O O . ALA B 1 52 ? 29.940 -0.171 34.116 1.00 15.10 53 ALA B O 1
ATOM 1602 N N . PRO B 1 53 ? 29.454 -1.983 32.834 1.00 14.76 54 PRO B N 1
ATOM 1603 C CA . PRO B 1 53 ? 30.101 -2.878 33.815 1.00 13.94 54 PRO B CA 1
ATOM 1604 C C . PRO B 1 53 ? 31.589 -2.558 34.073 1.00 14.79 54 PRO B C 1
ATOM 1605 O O . PRO B 1 53 ? 32.112 -2.785 35.154 1.00 16.28 54 PRO B O 1
ATOM 1609 N N . GLN B 1 54 ? 32.246 -1.937 33.086 1.00 14.51 55 GLN B N 1
ATOM 1610 C CA . GLN B 1 54 ? 33.598 -1.537 33.269 1.00 15.71 55 GLN B CA 1
ATOM 1611 C C . GLN B 1 54 ? 33.760 -0.475 34.334 1.00 16.87 55 GLN B C 1
ATOM 1612 O O . GLN B 1 54 ? 34.922 -0.259 34.781 1.00 17.66 55 GLN B O 1
ATOM 1618 N N . VAL B 1 55 ? 32.713 0.276 34.557 1.00 15.50 56 VAL B N 1
ATOM 1619 C CA . VAL B 1 55 ? 32.769 1.323 35.633 1.00 17.90 56 VAL B CA 1
ATOM 1620 C C . VAL B 1 55 ? 31.937 0.927 36.898 1.00 17.08 56 VAL B C 1
ATOM 1621 O O . VAL B 1 55 ? 31.473 1.775 37.677 1.00 16.33 56 VAL B O 1
ATOM 1625 N N . TYR B 1 56 ? 31.795 -0.380 37.069 1.00 16.34 57 TYR B N 1
ATOM 1626 C CA . TYR B 1 56 ? 31.125 -1.021 38.199 1.00 16.84 57 TYR B CA 1
ATOM 1627 C C . TYR B 1 56 ? 29.623 -0.802 38.216 1.00 17.91 57 TYR B C 1
ATOM 1628 O O . TYR B 1 56 ? 28.985 -0.963 39.276 1.00 18.62 57 TYR B O 1
ATOM 1637 N N . ILE B 1 57 ? 29.027 -0.575 37.063 1.00 15.52 58 ILE B N 1
ATOM 1638 C CA . ILE B 1 57 ? 27.616 -0.313 36.931 1.00 15.96 58 ILE B CA 1
ATOM 1639 C C . ILE B 1 57 ? 27.075 -1.492 36.107 1.00 16.37 58 ILE B C 1
ATOM 1640 O O . ILE B 1 57 ? 27.279 -1.533 34.901 1.00 15.67 58 ILE B O 1
ATOM 1645 N N . SER B 1 58 ? 26.374 -2.422 36.752 1.00 15.45 59 SER B N 1
ATOM 1646 C CA . SER B 1 58 ? 25.990 -3.685 36.054 1.00 16.96 59 SER B CA 1
ATOM 1647 C C . SER B 1 58 ? 24.644 -3.474 35.307 1.00 16.17 59 SER B C 1
ATOM 1648 O O . SER B 1 58 ? 23.627 -4.074 35.619 1.00 15.97 59 SER B O 1
ATOM 1651 N N . LYS B 1 59 ? 24.666 -2.543 34.347 1.00 15.12 60 LYS B N 1
ATOM 1652 C CA . LYS B 1 59 ? 23.499 -2.142 33.578 1.00 16.10 60 LYS B CA 1
ATOM 1653 C C . LYS B 1 59 ? 23.814 -2.159 32.107 1.00 15.71 60 LYS B C 1
ATOM 1654 O O . LYS B 1 59 ? 24.989 -1.952 31.716 1.00 15.58 60 LYS B O 1
ATOM 1660 N N . ARG B 1 60 ? 22.804 -2.359 31.252 1.00 15.53 61 ARG B N 1
ATOM 1661 C CA . ARG B 1 60 ? 23.046 -2.489 29.833 1.00 14.91 61 ARG B CA 1
ATOM 1662 C C . ARG B 1 60 ? 23.074 -1.190 29.101 1.00 15.79 61 ARG B C 1
ATOM 1663 O O . ARG B 1 60 ? 22.126 -0.790 28.411 1.00 17.58 61 ARG B O 1
ATOM 1671 N N . VAL B 1 61 ? 24.202 -0.477 29.241 1.00 14.92 62 VAL B N 1
ATOM 1672 C CA . VAL B 1 61 ? 24.429 0.768 28.584 1.00 14.87 62 VAL B CA 1
ATOM 1673 C C . VAL B 1 61 ? 25.848 0.709 28.014 1.00 15.70 62 VAL B C 1
ATOM 1674 O O . VAL B 1 61 ? 26.806 0.282 28.736 1.00 16.39 62 VAL B O 1
ATOM 1678 N N . ILE B 1 62 ? 25.977 1.054 26.746 1.00 14.93 63 ILE B N 1
ATOM 1679 C CA . ILE B 1 62 ? 27.299 1.156 26.103 1.00 15.02 63 ILE B CA 1
ATOM 1680 C C . ILE B 1 62 ? 27.426 2.483 25.333 1.00 15.28 63 ILE B C 1
ATOM 1681 O O . ILE B 1 62 ? 26.412 3.139 24.994 1.00 17.08 63 ILE B O 1
ATOM 1686 N N . ILE B 1 63 ? 28.672 2.865 25.039 1.00 15.21 64 ILE B N 1
ATOM 1687 C CA . ILE B 1 63 ? 28.948 3.968 24.130 1.00 16.59 64 ILE B CA 1
ATOM 1688 C C . ILE B 1 63 ? 29.867 3.442 23.047 1.00 16.98 64 ILE B C 1
ATOM 1689 O O . ILE B 1 63 ? 30.794 2.711 23.335 1.00 17.85 64 ILE B O 1
ATOM 1694 N N . VAL B 1 64 ? 29.597 3.847 21.807 1.00 16.99 65 VAL B N 1
ATOM 1695 C CA . VAL B 1 64 ? 30.400 3.489 20.630 1.00 17.30 65 VAL B CA 1
ATOM 1696 C C . VAL B 1 64 ? 30.822 4.829 20.009 1.00 17.58 65 VAL B C 1
ATOM 1697 O O . VAL B 1 64 ? 30.000 5.687 19.682 1.00 20.21 65 VAL B O 1
ATOM 1701 N N . ALA B 1 65 ? 32.127 5.014 19.955 1.00 18.05 66 ALA B N 1
ATOM 1702 C CA . ALA B 1 65 ? 32.734 6.334 19.742 1.00 19.57 66 ALA B CA 1
ATOM 1703 C C . ALA B 1 65 ? 34.103 6.291 19.078 1.00 20.29 66 ALA B C 1
ATOM 1704 O O . ALA B 1 65 ? 35.134 6.770 19.580 1.00 23.23 66 ALA B O 1
ATOM 1706 N N . SER B 1 66 ? 34.141 5.635 17.934 1.00 25.44 67 SER B N 1
ATOM 1707 C CA . SER B 1 66 ? 35.334 5.669 17.127 1.00 24.61 67 SER B CA 1
ATOM 1708 C C . SER B 1 66 ? 35.792 7.119 16.786 1.00 23.31 67 SER B C 1
ATOM 1709 O O . SER B 1 66 ? 34.995 8.010 16.395 1.00 24.85 67 SER B O 1
ATOM 1712 N N . ARG B 1 67 ? 37.079 7.312 16.990 1.00 30.58 68 ARG B N 1
ATOM 1713 C CA . ARG B 1 67 ? 37.780 8.571 16.697 1.00 34.37 68 ARG B CA 1
ATOM 1714 C C . ARG B 1 67 ? 39.270 8.311 16.711 1.00 33.33 68 ARG B C 1
ATOM 1715 O O . ARG B 1 67 ? 39.753 7.486 17.487 1.00 30.53 68 ARG B O 1
ATOM 1723 N N . PRO B 1 68 ? 40.021 8.975 15.810 1.00 34.46 69 PRO B N 1
ATOM 1724 C CA . PRO B 1 68 ? 41.480 8.806 15.910 1.00 34.44 69 PRO B CA 1
ATOM 1725 C C . PRO B 1 68 ? 41.972 9.379 17.231 1.00 34.47 69 PRO B C 1
ATOM 1726 O O . PRO B 1 68 ? 41.532 10.474 17.622 1.00 35.69 69 PRO B O 1
ATOM 1730 N N . ASN B 1 69 ? 42.755 8.581 17.954 1.00 33.68 70 ASN B N 1
ATOM 1731 C CA . ASN B 1 69 ? 43.392 9.025 19.209 1.00 37.14 70 ASN B CA 1
ATOM 1732 C C . ASN B 1 69 ? 44.714 8.245 19.430 1.00 37.32 70 ASN B C 1
ATOM 1733 O O . ASN B 1 69 ? 45.034 7.318 18.632 1.00 37.76 70 ASN B O 1
ATOM 1738 N N . PRO B 1 70 ? 45.507 8.600 20.480 1.00 42.80 71 PRO B N 1
ATOM 1739 C CA . PRO B 1 70 ? 46.796 7.929 20.687 1.00 41.92 71 PRO B CA 1
ATOM 1740 C C . PRO B 1 70 ? 46.789 6.427 20.763 1.00 41.78 71 PRO B C 1
ATOM 1741 O O . PRO B 1 70 ? 47.724 5.821 20.303 1.00 40.01 71 PRO B O 1
ATOM 1745 N N . ARG B 1 71 ? 45.739 5.825 21.315 1.00 38.26 72 ARG B N 1
ATOM 1746 C CA . ARG B 1 71 ? 45.603 4.359 21.367 1.00 33.97 72 ARG B CA 1
ATOM 1747 C C . ARG B 1 71 ? 45.157 3.687 20.044 1.00 34.04 72 ARG B C 1
ATOM 1748 O O . ARG B 1 71 ? 45.508 2.561 19.809 1.00 39.38 72 ARG B O 1
ATOM 1756 N N . TYR B 1 72 ? 44.360 4.397 19.224 1.00 32.35 73 TYR B N 1
ATOM 1757 C CA . TYR B 1 72 ? 43.869 3.987 17.876 1.00 29.90 73 TYR B CA 1
ATOM 1758 C C . TYR B 1 72 ? 44.085 5.147 16.875 1.00 31.03 73 TYR B C 1
ATOM 1759 O O . TYR B 1 72 ? 43.146 5.862 16.445 1.00 30.69 73 TYR B O 1
ATOM 1768 N N . PRO B 1 73 ? 45.368 5.333 16.483 1.00 35.51 74 PRO B N 1
ATOM 1769 C CA . PRO B 1 73 ? 45.704 6.475 15.608 1.00 38.03 74 PRO B CA 1
ATOM 1770 C C . PRO B 1 73 ? 44.971 6.505 14.208 1.00 40.86 74 PRO B C 1
ATOM 1771 O O . PRO B 1 73 ? 44.682 7.586 13.678 1.00 39.01 74 PRO B O 1
ATOM 1775 N N . ASP B 1 74 ? 44.577 5.341 13.681 1.00 36.36 75 ASP B N 1
ATOM 1776 C CA . ASP B 1 74 ? 43.973 5.197 12.346 1.00 37.49 75 ASP B CA 1
ATOM 1777 C C . ASP B 1 74 ? 42.441 5.046 12.392 1.00 37.19 75 ASP B C 1
ATOM 1778 O O . ASP B 1 74 ? 41.810 4.819 11.361 1.00 37.03 75 ASP B O 1
ATOM 1783 N N . ALA B 1 75 ? 41.836 5.076 13.588 1.00 32.79 76 ALA B N 1
ATOM 1784 C CA . ALA B 1 75 ? 40.431 4.778 13.713 1.00 33.50 76 ALA B CA 1
ATOM 1785 C C . ALA B 1 75 ? 39.575 5.823 12.972 1.00 29.17 76 ALA B C 1
ATOM 1786 O O . ALA B 1 75 ? 39.855 7.038 13.014 1.00 32.50 76 ALA B O 1
ATOM 1788 N N . PRO B 1 76 ? 38.529 5.378 12.284 1.00 30.44 77 PRO B N 1
ATOM 1789 C CA . PRO B 1 76 ? 37.634 6.320 11.632 1.00 30.14 77 PRO B CA 1
ATOM 1790 C C . PRO B 1 76 ? 36.787 7.237 12.536 1.00 31.58 77 PRO B C 1
ATOM 1791 O O . PRO B 1 76 ? 36.479 6.867 13.670 1.00 33.61 77 PRO B O 1
ATOM 1795 N N . GLU B 1 77 ? 36.376 8.385 12.025 1.00 30.07 78 GLU B N 1
ATOM 1796 C CA . GLU B 1 77 ? 35.522 9.324 12.773 1.00 33.99 78 GLU B CA 1
ATOM 1797 C C . GLU B 1 77 ? 34.071 8.889 12.733 1.00 33.89 78 GLU B C 1
ATOM 1798 O O . GLU B 1 77 ? 33.578 8.416 11.700 1.00 34.65 78 GLU B O 1
ATOM 1804 N N . MET B 1 78 ? 33.373 9.039 13.856 1.00 30.13 79 MET B N 1
ATOM 1805 C CA . MET B 1 78 ? 31.933 8.886 13.884 1.00 29.96 79 MET B CA 1
ATOM 1806 C C . MET B 1 78 ? 31.445 9.803 15.011 1.00 30.34 79 MET B C 1
ATOM 1807 O O . MET B 1 78 ? 32.231 10.184 15.851 1.00 32.52 79 MET B O 1
ATOM 1812 N N . ASN B 1 79 ? 30.179 10.150 14.984 1.00 34.59 80 ASN B N 1
ATOM 1813 C CA . ASN B 1 79 ? 29.530 10.755 16.150 1.00 38.64 80 ASN B CA 1
ATOM 1814 C C . ASN B 1 79 ? 29.305 9.625 17.150 1.00 30.89 80 ASN B C 1
ATOM 1815 O O . ASN B 1 79 ? 28.745 8.594 16.773 1.00 31.15 80 ASN B O 1
ATOM 1820 N N . ALA B 1 80 ? 29.632 9.897 18.390 1.00 32.94 81 ALA B N 1
ATOM 1821 C CA . ALA B 1 80 ? 29.484 8.931 19.491 1.00 27.61 81 ALA B CA 1
ATOM 1822 C C . ALA B 1 80 ? 28.037 8.627 19.638 1.00 27.02 81 ALA B C 1
ATOM 1823 O O . ALA B 1 80 ? 27.181 9.502 19.468 1.00 26.06 81 ALA B O 1
ATOM 1825 N N . VAL B 1 81 ? 27.722 7.373 19.932 1.00 22.77 82 VAL B N 1
ATOM 1826 C CA . VAL B 1 81 ? 26.354 6.963 20.104 1.00 24.86 82 VAL B CA 1
ATOM 1827 C C . VAL B 1 81 ? 26.293 6.256 21.476 1.00 21.73 82 VAL B C 1
ATOM 1828 O O . VAL B 1 81 ? 27.036 5.322 21.662 1.00 21.32 82 VAL B O 1
ATOM 1832 N N . VAL B 1 82 ? 25.369 6.678 22.338 1.00 22.81 83 VAL B N 1
ATOM 1833 C CA . VAL B 1 82 ? 25.001 5.967 23.565 1.00 21.77 83 VAL B CA 1
ATOM 1834 C C . VAL B 1 82 ? 23.825 5.039 23.307 1.00 21.34 83 VAL B C 1
ATOM 1835 O O . VAL B 1 82 ? 22.787 5.447 22.763 1.00 23.88 83 VAL B O 1
ATOM 1839 N N . MET B 1 83 ? 23.999 3.778 23.625 1.00 19.02 84 MET B N 1
ATOM 1840 C CA . MET B 1 83 ? 22.995 2.754 23.386 1.00 17.51 84 MET B CA 1
ATOM 1841 C C . MET B 1 83 ? 22.526 2.185 24.710 1.00 17.81 84 MET B C 1
ATOM 1842 O O . MET B 1 83 ? 23.290 1.651 25.510 1.00 17.78 84 MET B O 1
ATOM 1847 N N . VAL B 1 84 ? 21.232 2.274 24.966 1.00 16.94 85 VAL B N 1
ATOM 1848 C CA . VAL B 1 84 ? 20.624 1.629 26.126 1.00 17.31 85 VAL B CA 1
ATOM 1849 C C . VAL B 1 84 ? 19.946 0.312 25.684 1.00 18.56 85 VAL B C 1
ATOM 1850 O O . VAL B 1 84 ? 19.252 0.296 24.649 1.00 20.12 85 VAL B O 1
ATOM 1854 N N . ASN B 1 85 ? 20.142 -0.751 26.429 1.00 17.82 86 ASN B N 1
ATOM 1855 C CA . ASN B 1 85 ? 19.591 -2.101 26.160 1.00 18.18 86 ASN B CA 1
ATOM 1856 C C . ASN B 1 85 ? 19.854 -2.536 24.718 1.00 20.05 86 ASN B C 1
ATOM 1857 O O . ASN B 1 85 ? 18.913 -2.896 24.008 1.00 19.02 86 ASN B O 1
ATOM 1862 N N . PRO B 1 86 ? 21.118 -2.439 24.258 1.00 19.02 87 PRO B N 1
ATOM 1863 C CA . PRO B 1 86 ? 21.403 -2.847 22.878 1.00 18.52 87 PRO B CA 1
ATOM 1864 C C . PRO B 1 86 ? 21.240 -4.332 22.661 1.00 19.93 87 PRO B C 1
ATOM 1865 O O . PRO B 1 86 ? 21.537 -5.152 23.549 1.00 19.1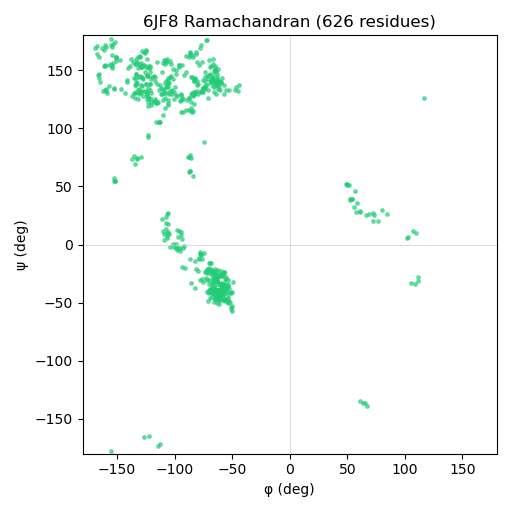4 87 PRO B O 1
ATOM 1869 N N . GLU B 1 87 ? 20.724 -4.733 21.495 1.00 20.94 88 GLU B N 1
ATOM 1870 C CA . GLU B 1 87 ? 20.648 -6.204 21.133 1.00 23.50 88 GLU B CA 1
ATOM 1871 C C . GLU B 1 87 ? 21.125 -6.356 19.691 1.00 21.95 88 GLU B C 1
ATOM 1872 O O . GLU B 1 87 ? 20.714 -5.549 18.854 1.00 24.72 88 GLU B O 1
ATOM 1878 N N . ILE B 1 88 ? 22.036 -7.270 19.425 1.00 22.08 89 ILE B N 1
ATOM 1879 C CA . ILE B 1 88 ? 22.527 -7.463 18.029 1.00 21.02 89 ILE B CA 1
ATOM 1880 C C . ILE B 1 88 ? 21.512 -8.438 17.411 1.00 22.50 89 ILE B C 1
ATOM 1881 O O . ILE B 1 88 ? 21.316 -9.524 17.929 1.00 21.70 89 ILE B O 1
ATOM 1886 N N . LEU B 1 89 ? 20.858 -7.947 16.410 1.00 26.03 90 LEU B N 1
ATOM 1887 C CA . LEU B 1 89 ? 19.801 -8.681 15.729 1.00 30.72 90 LEU B CA 1
ATOM 1888 C C . LEU B 1 89 ? 20.351 -9.584 14.644 1.00 32.18 90 LEU B C 1
ATOM 1889 O O . LEU B 1 89 ? 19.775 -10.641 14.391 1.00 31.34 90 LEU B O 1
ATOM 1894 N N . GLU B 1 90 ? 21.421 -9.152 14.009 1.00 26.37 91 GLU B N 1
ATOM 1895 C CA . GLU B 1 90 ? 22.045 -9.913 12.928 1.00 32.45 91 GLU B CA 1
ATOM 1896 C C . GLU B 1 90 ? 23.561 -9.685 12.948 1.00 28.22 91 GLU B C 1
ATOM 1897 O O . GLU B 1 90 ? 24.002 -8.539 13.052 1.00 25.58 91 GLU B O 1
ATOM 1903 N N . PHE B 1 91 ? 24.297 -10.775 12.831 1.00 24.25 92 PHE B N 1
ATOM 1904 C CA . PHE B 1 91 ? 25.715 -10.760 12.540 1.00 25.05 92 PHE B CA 1
ATOM 1905 C C . PHE B 1 91 ? 25.919 -11.287 11.101 1.00 29.86 92 PHE B C 1
ATOM 1906 O O . PHE B 1 91 ? 25.374 -12.361 10.790 1.00 30.88 92 PHE B O 1
ATOM 1914 N N . SER B 1 92 ? 26.715 -10.605 10.307 1.00 26.03 93 SER B N 1
ATOM 1915 C CA . SER B 1 92 ? 27.116 -11.064 8.912 1.00 28.54 93 SER B CA 1
ATOM 1916 C C . SER B 1 92 ? 27.854 -12.386 9.047 1.00 32.03 93 SER B C 1
ATOM 1917 O O . SER B 1 92 ? 28.574 -12.642 10.027 1.00 31.86 93 SER B O 1
ATOM 1920 N N . SER B 1 93 ? 27.622 -13.342 8.115 1.00 34.96 94 SER B N 1
ATOM 1921 C CA . SER B 1 93 ? 28.490 -14.542 8.164 1.00 34.97 94 SER B CA 1
ATOM 1922 C C . SER B 1 93 ? 29.943 -14.176 7.796 1.00 31.76 94 SER B C 1
ATOM 1923 O O . SER B 1 93 ? 30.867 -14.838 8.291 1.00 36.43 94 SER B O 1
ATOM 1926 N N . GLU B 1 94 ? 30.132 -13.111 7.020 1.00 29.16 95 GLU B N 1
ATOM 1927 C CA . GLU B 1 94 ? 31.456 -12.614 6.672 1.00 31.95 95 GLU B CA 1
ATOM 1928 C C . GLU B 1 94 ? 32.137 -11.971 7.883 1.00 33.87 95 GLU B C 1
ATOM 1929 O O . GLU B 1 94 ? 31.545 -11.099 8.548 1.00 29.96 95 GLU B O 1
ATOM 1935 N N . MET B 1 95 ? 33.378 -12.347 8.076 1.00 32.26 96 MET B N 1
ATOM 1936 C CA . MET B 1 95 ? 34.148 -12.022 9.292 1.00 31.71 96 MET B CA 1
ATOM 1937 C C . MET B 1 95 ? 35.311 -11.133 8.933 1.00 35.33 96 MET B C 1
ATOM 1938 O O . MET B 1 95 ? 35.724 -11.052 7.776 1.00 32.38 96 MET B O 1
ATOM 1941 N N . CYS B 1 96 ? 35.818 -10.376 9.893 1.00 32.91 97 CYS B N 1
ATOM 1942 C CA . CYS B 1 96 ? 37.033 -9.588 9.706 1.00 30.83 97 CYS B CA 1
ATOM 1943 C C . CYS B 1 96 ? 37.913 -9.819 10.960 1.00 32.03 97 CYS B C 1
ATOM 1944 O O . CYS B 1 96 ? 37.397 -10.196 11.996 1.00 31.58 97 CYS B O 1
ATOM 1947 N N . LEU B 1 97 ? 39.213 -9.649 10.840 1.00 30.13 98 LEU B N 1
ATOM 1948 C CA . LEU B 1 97 ? 40.137 -9.810 11.968 1.00 33.07 98 LEU B CA 1
ATOM 1949 C C . LEU B 1 97 ? 40.635 -8.402 12.272 1.00 28.66 98 LEU B C 1
ATOM 1950 O O . LEU B 1 97 ? 41.036 -7.662 11.380 1.00 30.55 98 LEU B O 1
ATOM 1953 N N . GLY B 1 98 ? 40.661 -8.007 13.533 1.00 25.25 99 GLY B N 1
ATOM 1954 C CA . GLY B 1 98 ? 41.230 -6.699 13.854 1.00 24.35 99 GLY B CA 1
ATOM 1955 C C . GLY B 1 98 ? 41.812 -6.720 15.246 1.00 25.07 99 GLY B C 1
ATOM 1956 O O . GLY B 1 98 ? 41.524 -7.623 16.047 1.00 23.84 99 GLY B O 1
ATOM 1957 N N . GLU B 1 99 ? 42.672 -5.759 15.491 1.00 24.01 100 GLU B N 1
ATOM 1958 C CA . GLU B 1 99 ? 43.362 -5.679 16.755 1.00 26.21 100 GLU B CA 1
ATOM 1959 C C . GLU B 1 99 ? 42.443 -4.924 17.702 1.00 22.85 100 GLU B C 1
ATOM 1960 O O . GLU B 1 99 ? 41.864 -3.871 17.343 1.00 26.18 100 GLU B O 1
ATOM 1966 N N . GLU B 1 100 ? 42.238 -5.509 18.869 1.00 21.10 101 GLU B N 1
ATOM 1967 C CA . GLU B 1 100 ? 41.492 -4.857 19.913 1.00 22.89 101 GLU B CA 1
ATOM 1968 C C . GLU B 1 100 ? 42.330 -4.700 21.160 1.00 21.95 101 GLU B C 1
ATOM 1969 O O . GLU B 1 100 ? 43.094 -5.505 21.490 1.00 21.90 101 GLU B O 1
ATOM 1975 N N . GLY B 1 101 ? 42.024 -3.694 21.930 1.00 20.32 102 GLY B N 1
ATOM 1976 C CA . GLY B 1 101 ? 42.435 -3.688 23.325 1.00 21.43 102 GLY B CA 1
ATOM 1977 C C . GLY B 1 101 ? 41.223 -3.446 24.200 1.00 25.03 102 GLY B C 1
ATOM 1978 O O . GLY B 1 101 ? 40.096 -3.516 23.713 1.00 22.29 102 GLY B O 1
ATOM 1979 N N . CYS B 1 102 ? 41.430 -3.125 25.470 1.00 22.74 103 CYS B N 1
ATOM 1980 C CA . CYS B 1 102 ? 40.300 -3.040 26.369 1.00 19.76 103 CYS B CA 1
ATOM 1981 C C . CYS B 1 102 ? 40.790 -2.177 27.528 1.00 21.37 103 CYS B C 1
ATOM 1982 O O . CYS B 1 102 ? 41.932 -2.396 28.007 1.00 22.41 103 CYS B O 1
ATOM 1985 N N . LEU B 1 103 ? 39.971 -1.222 27.916 1.00 21.74 104 LEU B N 1
ATOM 1986 C CA . LEU B 1 103 ? 40.289 -0.457 29.164 1.00 22.99 104 LEU B CA 1
ATOM 1987 C C . LEU B 1 103 ? 40.388 -1.312 30.405 1.00 23.64 104 LEU B C 1
ATOM 1988 O O . LEU B 1 103 ? 41.057 -0.899 31.372 1.00 25.14 104 LEU B O 1
ATOM 1993 N N . SER B 1 104 ? 39.752 -2.490 30.401 1.00 23.65 105 SER B N 1
ATOM 1994 C CA . SER B 1 104 ? 39.772 -3.421 31.491 1.00 20.39 105 SER B CA 1
ATOM 1995 C C . SER B 1 104 ? 40.867 -4.469 31.416 1.00 23.37 105 SER B C 1
ATOM 1996 O O . SER B 1 104 ? 41.005 -5.247 32.338 1.00 23.57 105 SER B O 1
ATOM 1999 N N . VAL B 1 105 ? 41.668 -4.447 30.354 1.00 23.03 106 VAL B N 1
ATOM 2000 C CA . VAL B 1 105 ? 42.788 -5.431 30.188 1.00 29.26 106 VAL B CA 1
ATOM 2001 C C . VAL B 1 105 ? 43.998 -4.598 29.795 1.00 30.40 106 VAL B C 1
ATOM 2002 O O . VAL B 1 105 ? 44.345 -4.479 28.632 1.00 29.55 106 VAL B O 1
ATOM 2006 N N . PRO B 1 106 ? 44.553 -3.869 30.742 1.00 40.52 107 PRO B N 1
ATOM 2007 C CA . PRO B 1 106 ? 45.622 -2.972 30.303 1.00 43.24 107 PRO B CA 1
ATOM 2008 C C . PRO B 1 106 ? 46.905 -3.808 30.003 1.00 36.41 107 PRO B C 1
ATOM 2009 O O . PRO B 1 106 ? 47.682 -3.384 29.181 1.00 41.35 107 PRO B O 1
ATOM 2013 N N . GLU B 1 108 ? 47.436 -5.039 27.282 1.00 39.51 109 GLU B N 1
ATOM 2014 C CA . GLU B 1 108 ? 47.403 -6.301 26.512 1.00 36.40 109 GLU B CA 1
ATOM 2015 C C . GLU B 1 108 ? 46.388 -6.182 25.370 1.00 33.36 109 GLU B C 1
ATOM 2016 O O . GLU B 1 108 ? 45.236 -5.841 25.656 1.00 31.86 109 GLU B O 1
ATOM 2022 N N . ARG B 1 109 ? 46.814 -6.460 24.106 1.00 25.21 110 ARG B N 1
ATOM 2023 C CA . ARG B 1 109 ? 45.988 -6.334 22.923 1.00 21.55 110 ARG B CA 1
ATOM 2024 C C . ARG B 1 109 ? 46.023 -7.650 22.195 1.00 22.80 110 ARG B C 1
ATOM 2025 O O . ARG B 1 109 ? 46.746 -8.528 22.551 1.00 24.18 110 ARG B O 1
ATOM 2033 N N . GLY B 1 110 ? 45.108 -7.828 21.295 1.00 22.27 111 GLY B N 1
ATOM 2034 C CA . GLY B 1 110 ? 45.055 -9.103 20.570 1.00 23.97 111 GLY B CA 1
ATOM 2035 C C . GLY B 1 110 ? 44.300 -8.974 19.281 1.00 24.05 111 GLY B C 1
ATOM 2036 O O . GLY B 1 110 ? 43.622 -8.003 19.028 1.00 22.30 111 GLY B O 1
ATOM 2037 N N . GLN B 1 111 ? 44.381 -10.020 18.473 1.00 23.09 112 GLN B N 1
ATOM 2038 C CA . GLN B 1 111 ? 43.752 -9.997 17.201 1.00 23.14 112 GLN B CA 1
ATOM 2039 C C . GLN B 1 111 ? 42.512 -10.889 17.303 1.00 22.22 112 GLN B C 1
ATOM 2040 O O . GLN B 1 111 ? 42.612 -12.072 17.611 1.00 22.63 112 GLN B O 1
ATOM 2046 N N . VAL B 1 112 ? 41.357 -10.293 17.054 1.00 21.37 113 VAL B N 1
ATOM 2047 C CA . VAL B 1 112 ? 40.049 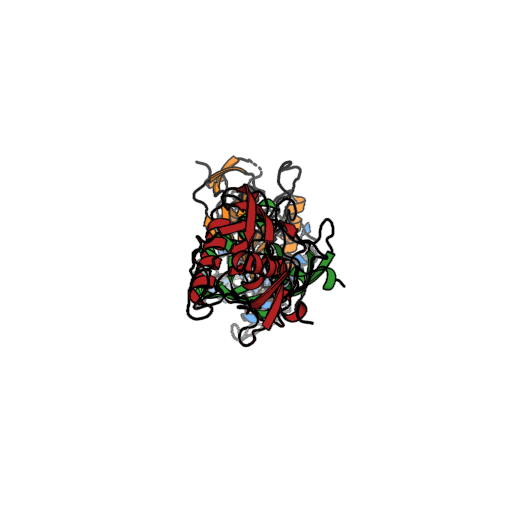-10.941 17.313 1.00 20.49 113 VAL B CA 1
ATOM 2048 C C . VAL B 1 112 ? 39.222 -11.036 16.024 1.00 21.09 113 VAL B C 1
ATOM 2049 O O . VAL B 1 112 ? 39.126 -10.060 15.328 1.00 26.07 113 VAL B O 1
ATOM 2053 N N . GLU B 1 113 ? 38.569 -12.163 15.818 1.00 21.05 114 GLU B N 1
ATOM 2054 C CA . GLU B 1 113 ? 37.653 -12.304 14.679 1.00 24.49 114 GLU B CA 1
ATOM 2055 C C . GLU B 1 113 ? 36.238 -11.805 15.069 1.00 21.33 114 GLU B C 1
ATOM 2056 O O . GLU B 1 113 ? 35.711 -12.221 16.143 1.00 23.45 114 GLU B O 1
ATOM 2062 N N . ARG B 1 114 ? 35.724 -10.884 14.269 1.00 22.10 115 ARG B N 1
ATOM 2063 C CA . ARG B 1 114 ? 34.358 -10.364 14.505 1.00 21.60 115 ARG B CA 1
ATOM 2064 C C . ARG B 1 114 ? 33.555 -10.459 13.223 1.00 21.43 115 ARG B C 1
ATOM 2065 O O . ARG B 1 114 ? 34.163 -10.520 12.135 1.00 29.57 115 ARG B O 1
ATOM 2073 N N . ALA B 1 115 ? 32.245 -10.286 13.345 1.00 19.91 116 ALA B N 1
ATOM 2074 C CA . ALA B 1 115 ? 31.422 -10.083 12.161 1.00 20.27 116 ALA B CA 1
ATOM 2075 C C . ALA B 1 115 ? 31.770 -8.780 11.549 1.00 21.33 116 ALA B C 1
ATOM 2076 O O . ALA B 1 115 ? 31.937 -7.762 12.238 1.00 21.98 116 ALA B O 1
ATOM 2078 N N . GLU B 1 116 ? 31.802 -8.721 10.199 1.00 20.31 117 GLU B N 1
ATOM 2079 C CA . GLU B 1 116 ? 32.047 -7.469 9.493 1.00 21.52 117 GLU B CA 1
ATOM 2080 C C . GLU B 1 116 ? 30.945 -6.434 9.617 1.00 22.20 117 GLU B C 1
ATOM 2081 O O . GLU B 1 116 ? 31.202 -5.252 9.594 1.00 22.83 117 GLU B O 1
ATOM 2087 N N . MET B 1 117 ? 29.733 -6.912 9.699 1.00 22.59 118 MET B N 1
ATOM 2088 C CA . MET B 1 117 ? 28.532 -6.092 9.814 1.00 23.77 118 MET B CA 1
ATOM 2089 C C . MET B 1 117 ? 27.644 -6.612 10.899 1.00 20.83 118 MET B C 1
ATOM 2090 O O . MET B 1 117 ? 27.433 -7.804 11.073 1.00 25.09 118 MET B O 1
ATOM 2095 N N . VAL B 1 118 ? 27.069 -5.684 11.672 1.00 23.67 119 VAL B N 1
ATOM 2096 C CA . VAL B 1 118 ? 26.003 -6.024 12.605 1.00 22.98 119 VAL B CA 1
ATOM 2097 C C . VAL B 1 118 ? 24.871 -5.026 12.485 1.00 19.72 119 VAL B C 1
ATOM 2098 O O . VAL B 1 118 ? 25.072 -3.871 12.140 1.00 22.07 119 VAL B O 1
ATOM 2102 N N . LYS B 1 119 ? 23.684 -5.524 12.700 1.00 20.61 120 LYS B N 1
ATOM 2103 C CA . LYS B 1 119 ? 22.443 -4.745 12.827 1.00 22.01 120 LYS B CA 1
ATOM 2104 C C . LYS B 1 119 ? 22.044 -4.817 14.327 1.00 20.14 120 LYS B C 1
ATOM 2105 O O . LYS B 1 119 ? 21.958 -5.918 14.893 1.00 20.97 120 LYS B O 1
ATOM 2111 N N . VAL B 1 120 ? 21.852 -3.641 14.913 1.00 22.27 121 VAL B N 1
ATOM 2112 C CA . VAL B 1 120 ? 21.663 -3.527 16.343 1.00 21.41 121 VAL B CA 1
ATOM 2113 C C . VAL B 1 120 ? 20.423 -2.714 16.626 1.00 22.52 121 VAL B C 1
ATOM 2114 O O . VAL B 1 120 ? 20.199 -1.657 16.001 1.00 23.56 121 VAL B O 1
ATOM 2118 N N . LYS B 1 121 ? 19.658 -3.180 17.589 1.00 20.98 122 LYS B N 1
ATOM 2119 C CA . LYS B 1 121 ? 18.507 -2.437 18.090 1.00 22.17 122 LYS B CA 1
ATOM 2120 C C . LYS B 1 121 ? 18.907 -1.859 19.478 1.00 20.23 122 LYS B C 1
ATOM 2121 O O . LYS B 1 121 ? 19.525 -2.536 20.231 1.00 24.60 122 LYS B O 1
ATOM 2127 N N . TYR B 1 122 ? 18.454 -0.660 19.797 1.00 20.98 123 TYR B N 1
ATOM 2128 C CA . TYR B 1 122 ? 18.731 -0.116 21.120 1.00 21.06 123 TYR B CA 1
ATOM 2129 C C . TYR B 1 122 ? 17.784 1.041 21.365 1.00 24.52 123 TYR B C 1
ATOM 2130 O O . TYR B 1 122 ? 17.059 1.453 20.467 1.00 22.65 123 TYR B O 1
ATOM 2139 N N . LEU B 1 123 ? 17.751 1.511 22.608 1.00 20.75 124 LEU B N 1
ATOM 2140 C CA . LEU B 1 123 ? 16.977 2.702 22.991 1.00 22.28 124 LEU B CA 1
ATOM 2141 C C . LEU B 1 123 ? 17.953 3.874 23.155 1.00 22.57 124 LEU B C 1
ATOM 2142 O O . LEU B 1 123 ? 19.096 3.703 23.644 1.00 23.41 124 LEU B O 1
ATOM 2147 N N . THR B 1 124 ? 17.545 5.079 22.801 1.00 20.78 125 THR B N 1
ATOM 2148 C CA . THR B 1 124 ? 18.347 6.268 23.067 1.00 22.52 125 THR B CA 1
ATOM 2149 C C . THR B 1 124 ? 18.168 6.609 24.566 1.00 23.56 125 THR B C 1
ATOM 2150 O O . THR B 1 124 ? 17.314 5.991 25.262 1.00 23.09 125 THR B O 1
ATOM 2154 N N . LEU B 1 125 ? 18.942 7.550 25.056 1.00 23.13 126 LEU B N 1
ATOM 2155 C CA . LEU B 1 125 ? 18.782 7.985 26.451 1.00 24.84 126 LEU B CA 1
ATOM 2156 C C . LEU B 1 125 ? 17.409 8.587 26.735 1.00 27.89 126 LEU B C 1
ATOM 2157 O O . LEU B 1 125 ? 16.970 8.563 27.897 1.00 28.85 126 LEU B O 1
ATOM 2162 N N . GLN B 1 126 ? 16.746 9.054 25.675 1.00 30.57 127 GLN B N 1
ATOM 2163 C CA . GLN B 1 126 ? 15.419 9.669 25.740 1.00 33.77 127 GLN B CA 1
ATOM 2164 C C . GLN B 1 126 ? 14.368 8.587 25.648 1.00 31.51 127 GLN B C 1
ATOM 2165 O O . GLN B 1 126 ? 13.227 8.837 25.930 1.00 40.53 127 GLN B O 1
ATOM 2171 N N . GLY B 1 127 ? 14.720 7.351 25.290 1.00 25.35 128 GLY B N 1
ATOM 2172 C CA . GLY B 1 127 ? 13.740 6.267 25.212 1.00 27.32 128 GLY B CA 1
ATOM 2173 C C . GLY B 1 127 ? 13.249 5.886 23.822 1.00 27.39 128 GLY B C 1
ATOM 2174 O O . GLY B 1 127 ? 12.354 5.050 23.672 1.00 32.05 128 GLY B O 1
ATOM 2175 N N . GLU B 1 128 ? 13.830 6.479 22.805 1.00 26.25 129 GLU B N 1
ATOM 2176 C CA . GLU B 1 128 ? 13.401 6.176 21.401 1.00 28.35 129 GLU B CA 1
ATOM 2177 C C . GLU B 1 128 ? 14.065 4.911 20.922 1.00 29.40 129 GLU B C 1
ATOM 2178 O O . GLU B 1 128 ? 15.275 4.771 21.095 1.00 30.08 129 GLU B O 1
ATOM 2180 N N . MET B 1 129 ? 13.278 4.003 20.349 1.00 27.12 130 MET B N 1
ATOM 2181 C CA . MET B 1 129 ? 13.767 2.707 19.806 1.00 27.70 130 MET B CA 1
ATOM 2182 C C . MET B 1 129 ? 14.397 2.909 18.438 1.00 30.16 130 MET B C 1
ATOM 2183 O O . MET B 1 129 ? 13.852 3.600 17.605 1.00 32.96 130 MET B O 1
ATOM 2185 N N . VAL B 1 130 ? 15.615 2.398 18.242 1.00 27.20 131 VAL B N 1
ATOM 2186 C CA . VAL B 1 130 ? 16.467 2.653 17.098 1.00 29.20 131 VAL B CA 1
ATOM 2187 C C . VAL B 1 130 ? 16.863 1.266 16.586 1.00 24.60 131 VAL B C 1
ATOM 2188 O O . VAL B 1 130 ? 17.178 0.330 17.352 1.00 25.90 131 VAL B O 1
ATOM 2192 N N . GLU B 1 131 ? 16.956 1.149 15.271 1.00 24.93 132 GLU B N 1
ATOM 2193 C CA . GLU B 1 131 ? 17.587 0.036 14.634 1.00 30.81 132 GLU B CA 1
ATOM 2194 C C . GLU B 1 131 ? 18.556 0.524 13.583 1.00 33.01 132 GLU B C 1
ATOM 2195 O O . GLU B 1 131 ? 18.247 1.432 12.768 1.00 30.43 132 GLU B O 1
ATOM 2201 N N . THR B 1 132 ? 19.752 -0.026 13.585 1.00 28.77 133 THR B N 1
ATOM 2202 C CA . THR B 1 132 ? 20.809 0.539 12.729 1.00 25.90 133 THR B CA 1
ATOM 2203 C C . THR B 1 132 ? 21.916 -0.418 12.470 1.00 28.44 133 THR B C 1
ATOM 2204 O O . THR B 1 132 ? 22.101 -1.343 13.233 1.00 24.90 133 THR B O 1
ATOM 2207 N N . VAL B 1 133 ? 22.596 -0.215 11.355 1.00 24.89 134 VAL B N 1
ATOM 2208 C CA . VAL B 1 133 ? 23.638 -1.102 10.869 1.00 22.80 134 VAL B CA 1
ATOM 2209 C C . VAL B 1 133 ? 25.029 -0.462 11.041 1.00 22.79 134 VAL B C 1
ATOM 2210 O O . VAL B 1 133 ? 25.233 0.732 10.839 1.00 21.66 134 VAL B O 1
ATOM 2214 N N . PHE B 1 134 ? 25.990 -1.271 11.507 1.00 23.86 135 PHE B N 1
ATOM 2215 C CA . PHE B 1 134 ? 27.386 -0.860 11.571 1.00 22.22 135 PHE B CA 1
ATOM 2216 C C . PHE B 1 134 ? 28.203 -1.867 10.782 1.00 21.37 135 PHE B C 1
ATOM 2217 O O . PHE B 1 134 ? 27.901 -3.053 10.750 1.00 21.68 135 PHE B O 1
ATOM 2225 N N . GLN B 1 135 ? 29.315 -1.342 10.270 1.00 23.09 136 GLN B N 1
ATOM 2226 C CA . GLN B 1 135 ? 30.319 -2.099 9.482 1.00 23.25 136 GLN B CA 1
ATOM 2227 C C . GLN B 1 135 ? 31.702 -1.890 10.081 1.00 23.46 136 GLN B C 1
ATOM 2228 O O . GLN B 1 135 ? 31.988 -0.861 10.707 1.00 25.05 136 GLN B O 1
ATOM 2234 N N . GLY B 1 136 ? 32.601 -2.838 9.874 1.00 23.22 137 GLY B N 1
ATOM 2235 C CA . GLY B 1 136 ? 34.007 -2.527 10.049 1.00 20.72 137 GLY B CA 1
ATOM 2236 C C . GLY B 1 136 ? 34.345 -2.228 11.520 1.00 21.76 137 GLY B C 1
ATOM 2237 O O . GLY B 1 136 ? 33.860 -2.925 12.421 1.00 23.15 137 GLY B O 1
ATOM 2238 N N . PHE B 1 137 ? 35.184 -1.219 11.723 1.00 21.48 138 PHE B N 1
ATOM 2239 C CA . PHE B 1 137 ? 35.721 -0.922 13.086 1.00 21.04 138 PHE B CA 1
ATOM 2240 C C . PHE B 1 137 ? 34.567 -0.564 14.061 1.00 19.15 138 PHE B C 1
ATOM 2241 O O . PHE B 1 137 ? 34.502 -1.157 15.170 1.00 19.00 138 PHE B O 1
ATOM 2249 N N . PRO B 1 138 ? 33.644 0.310 13.674 1.00 20.94 139 PRO B N 1
ATOM 2250 C CA . PRO B 1 138 ? 32.497 0.528 14.576 1.00 21.31 139 PRO B CA 1
ATOM 2251 C C . PRO B 1 138 ? 31.729 -0.743 14.894 1.00 19.85 139 PRO B C 1
ATOM 2252 O O . PRO B 1 138 ? 31.251 -0.942 16.021 1.00 18.03 139 PRO B O 1
ATOM 2256 N N . ALA B 1 139 ? 31.540 -1.644 13.907 1.00 16.08 140 ALA B N 1
ATOM 2257 C CA . ALA B 1 139 ? 30.922 -2.926 14.223 1.00 17.53 140 ALA B CA 1
ATOM 2258 C C . ALA B 1 139 ? 31.666 -3.779 15.256 1.00 17.17 140 ALA B C 1
ATOM 2259 O O . ALA B 1 139 ? 31.058 -4.453 16.079 1.00 16.43 140 ALA B O 1
ATOM 2261 N N . ARG B 1 140 ? 32.988 -3.796 15.163 1.00 16.96 141 ARG B N 1
ATOM 2262 C CA . ARG B 1 140 ? 33.788 -4.428 16.174 1.00 16.10 141 ARG B CA 1
ATOM 2263 C C . ARG B 1 140 ? 33.597 -3.886 17.574 1.00 16.33 141 ARG B C 1
ATOM 2264 O O . ARG B 1 140 ? 33.574 -4.632 18.521 1.00 17.03 141 ARG B O 1
ATOM 2267 N N . ILE B 1 141 ? 33.537 -2.594 17.643 1.00 15.71 142 ILE B N 1
ATOM 2268 C CA . ILE B 1 141 ? 33.346 -1.921 18.988 1.00 15.87 142 ILE B CA 1
ATOM 2269 C C . ILE B 1 141 ? 31.949 -2.326 19.558 1.00 16.49 142 ILE B C 1
ATOM 2270 O O . ILE B 1 141 ? 31.854 -2.747 20.693 1.00 15.69 142 ILE B O 1
ATOM 2275 N N . VAL B 1 142 ? 30.917 -2.299 18.738 1.00 17.31 143 VAL B N 1
ATOM 2276 C CA . VAL B 1 142 ? 29.602 -2.726 19.184 1.00 17.78 143 VAL B CA 1
ATOM 2277 C C . VAL B 1 142 ? 29.701 -4.131 19.713 1.00 16.35 143 VAL B C 1
ATOM 2278 O O . VAL B 1 142 ? 29.169 -4.450 20.803 1.00 16.57 143 VAL B O 1
ATOM 2282 N N . GLN B 1 143 ? 30.369 -5.049 18.983 1.00 13.66 144 GLN B N 1
ATOM 2283 C CA . GLN B 1 143 ? 30.455 -6.439 19.430 1.00 14.99 144 GLN B CA 1
ATOM 2284 C C . GLN B 1 143 ? 31.228 -6.615 20.735 1.00 14.45 144 GLN B C 1
ATOM 2285 O O . GLN B 1 143 ? 30.893 -7.395 21.585 1.00 15.71 144 GLN B O 1
ATOM 2291 N N . HIS B 1 144 ? 32.319 -5.858 20.881 1.00 14.09 145 HIS B N 1
ATOM 2292 C CA . HIS B 1 144 ? 33.110 -5.884 22.112 1.00 14.24 145 HIS B CA 1
ATOM 2293 C C . HIS B 1 144 ? 32.342 -5.366 23.309 1.00 14.04 145 HIS B C 1
ATOM 2294 O O . HIS B 1 144 ? 32.341 -6.015 24.390 1.00 15.36 145 HIS B O 1
ATOM 2301 N N . GLU B 1 145 ? 31.624 -4.266 23.099 1.00 15.44 146 GLU B N 1
ATOM 2302 C CA . GLU B 1 145 ? 30.859 -3.681 24.212 1.00 15.76 146 GLU B CA 1
ATOM 2303 C C . GLU B 1 145 ? 29.677 -4.536 24.601 1.00 15.83 146 GLU B C 1
ATOM 2304 O O . GLU B 1 145 ? 29.415 -4.710 25.763 1.00 14.68 146 GLU B O 1
ATOM 2310 N N . VAL B 1 146 ? 28.932 -5.104 23.618 1.00 15.53 147 VAL B N 1
ATOM 2311 C CA . VAL B 1 146 ? 27.883 -6.053 24.017 1.00 16.67 147 VAL B CA 1
ATOM 2312 C C . VAL B 1 146 ? 28.462 -7.205 24.740 1.00 16.02 147 VAL B C 1
ATOM 2313 O O . VAL B 1 146 ? 27.864 -7.701 25.734 1.00 16.00 147 VAL B O 1
ATOM 2317 N N . ASP B 1 147 ? 29.611 -7.773 24.272 1.00 15.50 148 ASP B N 1
ATOM 2318 C CA . ASP B 1 147 ? 30.246 -8.802 25.017 1.00 15.79 148 ASP B CA 1
ATOM 2319 C C . ASP B 1 147 ? 30.466 -8.466 26.515 1.00 14.78 148 ASP B C 1
ATOM 2320 O O . ASP B 1 147 ? 30.203 -9.302 27.398 1.00 16.29 148 ASP B O 1
ATOM 2325 N N . HIS B 1 148 ? 30.867 -7.212 26.785 1.00 15.03 149 HIS B N 1
ATOM 2326 C CA . HIS B 1 148 ? 31.045 -6.738 28.176 1.00 14.36 149 HIS B CA 1
ATOM 2327 C C . HIS B 1 148 ? 29.760 -6.870 28.997 1.00 15.79 149 HIS B C 1
ATOM 2328 O O . HIS B 1 148 ? 29.828 -7.211 30.158 1.00 15.66 149 HIS B O 1
ATOM 2335 N N . LEU B 1 149 ? 28.638 -6.601 28.365 1.00 15.43 150 LEU B N 1
ATOM 2336 C CA . LEU B 1 149 ? 27.310 -6.735 28.992 1.00 14.96 150 LEU B CA 1
ATOM 2337 C C . LEU B 1 149 ? 26.945 -8.151 29.307 1.00 16.77 150 LEU B C 1
ATOM 2338 O O . LEU B 1 149 ? 26.095 -8.433 30.166 1.00 16.27 150 LEU B O 1
ATOM 2343 N N . ASN B 1 150 ? 27.570 -9.082 28.603 1.00 16.00 151 ASN B N 1
ATOM 2344 C CA . ASN B 1 150 ? 27.341 -10.504 28.768 1.00 17.02 151 ASN B CA 1
ATOM 2345 C C . ASN B 1 150 ? 28.478 -11.225 29.453 1.00 21.17 151 ASN B C 1
ATOM 2346 O O . ASN B 1 150 ? 28.514 -12.421 29.451 1.00 20.17 151 ASN B O 1
ATOM 2351 N N . GLY B 1 151 ? 29.349 -10.515 30.154 1.00 18.35 152 GLY B N 1
ATOM 2352 C CA . GLY B 1 151 ? 30.407 -11.062 30.965 1.00 19.06 152 GLY B CA 1
ATOM 2353 C C . GLY B 1 151 ? 31.582 -11.671 30.210 1.00 19.76 152 GLY B C 1
ATOM 2354 O O . GLY B 1 151 ? 32.264 -12.551 30.763 1.00 21.10 152 GLY B O 1
ATOM 2355 N N . ILE B 1 152 ? 31.817 -11.190 28.995 1.00 19.24 153 ILE B N 1
ATOM 2356 C CA . ILE B 1 152 ? 32.841 -11.766 28.054 1.00 19.66 153 ILE B CA 1
ATOM 2357 C C . ILE B 1 152 ? 33.898 -10.670 27.798 1.00 21.09 153 ILE B C 1
ATOM 2358 O O . ILE B 1 152 ? 33.560 -9.540 27.431 1.00 22.26 153 ILE B O 1
ATOM 2363 N N . LEU B 1 153 ? 35.160 -11.010 28.081 1.00 21.19 154 LEU B N 1
ATOM 2364 C CA . LEU B 1 153 ? 36.285 -10.201 27.650 1.00 20.67 154 LEU B CA 1
ATOM 2365 C C . LEU B 1 153 ? 36.876 -10.662 26.310 1.00 20.89 154 LEU B C 1
ATOM 2366 O O . LEU B 1 153 ? 36.719 -11.844 25.956 1.00 22.36 154 LEU B O 1
ATOM 2371 N N . PHE B 1 154 ? 37.531 -9.750 25.572 1.00 19.53 155 PHE B N 1
ATOM 2372 C CA . PHE B 1 154 ? 37.991 -10.108 24.208 1.00 21.57 155 PHE B CA 1
ATOM 2373 C C . PHE B 1 154 ? 39.002 -11.236 24.230 1.00 22.47 155 PHE B C 1
ATOM 2374 O O . PHE B 1 154 ? 39.080 -12.002 23.261 1.00 24.40 155 PHE B O 1
ATOM 2382 N N . VAL B 1 155 ? 39.741 -11.388 25.323 1.00 22.97 156 VAL B N 1
ATOM 2383 C CA . VAL B 1 155 ? 40.685 -12.529 25.418 1.00 25.14 156 VAL B CA 1
ATOM 2384 C C . VAL B 1 155 ? 40.028 -13.898 25.358 1.00 29.86 156 VAL B C 1
ATOM 2385 O O . VAL B 1 155 ? 40.647 -14.898 24.972 1.00 31.76 156 VAL B O 1
ATOM 2389 N N . GLU B 1 156 ? 38.758 -13.977 25.735 1.00 27.93 157 GLU B N 1
ATOM 2390 C CA . GLU B 1 156 ? 38.070 -15.249 25.658 1.00 32.11 157 GLU B CA 1
ATOM 2391 C C . GLU B 1 156 ? 37.610 -15.571 24.209 1.00 30.18 157 GLU B C 1
ATOM 2392 O O . GLU B 1 156 ? 37.099 -16.655 23.957 1.00 31.20 157 GLU B O 1
ATOM 2398 N N . ARG B 1 157 ? 37.654 -14.597 23.292 1.00 27.77 158 ARG B N 1
ATOM 2399 C CA . ARG B 1 157 ? 37.342 -14.823 21.898 1.00 28.97 158 ARG B CA 1
ATOM 2400 C C . ARG B 1 157 ? 38.592 -15.115 21.069 1.00 35.61 158 ARG B C 1
ATOM 2401 O O . ARG B 1 157 ? 38.522 -14.988 19.831 1.00 40.63 158 ARG B O 1
ATOM 2409 N N . ILE B 1 158 ? 39.721 -15.344 21.741 1.00 38.70 159 ILE B N 1
ATOM 2410 C CA . ILE B 1 158 ? 41.000 -15.621 21.064 1.00 41.65 159 ILE B CA 1
ATOM 2411 C C . ILE B 1 158 ? 41.337 -17.083 21.308 1.00 50.91 159 ILE B C 1
ATOM 2412 O O . ILE B 1 158 ? 41.616 -17.470 22.463 1.00 53.85 159 ILE B O 1
ATOM 2417 N N . SER B 1 159 ? 41.269 -17.865 20.213 1.00 63.44 160 SER B N 1
ATOM 2418 C CA . SER B 1 159 ? 41.545 -19.349 20.130 1.00 75.51 160 SER B CA 1
ATOM 2419 C C . SER B 1 159 ? 40.372 -20.275 20.578 1.00 79.79 160 SER B C 1
ATOM 2420 O O . SER B 1 159 ? 40.353 -20.926 21.636 1.00 82.51 160 SER B O 1
ATOM 2424 N N . SER C 1 1 ? 22.898 -2.288 -14.913 1.00 55.37 2 SER C N 1
ATOM 2425 C CA . SER C 1 1 ? 22.051 -1.220 -14.251 1.00 47.19 2 SER C CA 1
ATOM 2426 C C . SER C 1 1 ? 22.418 0.093 -14.910 1.00 43.33 2 SER C C 1
ATOM 2427 O O . SER C 1 1 ? 23.559 0.290 -15.224 1.00 43.74 2 SER C O 1
ATOM 2430 N N . VAL C 1 2 ? 21.465 1.000 -15.098 1.00 33.02 3 VAL C N 1
ATOM 2431 C CA . VAL C 1 2 ? 21.730 2.225 -15.835 1.00 27.61 3 VAL C CA 1
ATOM 2432 C C . VAL C 1 2 ? 21.850 3.395 -14.844 1.00 25.47 3 VAL C C 1
ATOM 2433 O O . VAL C 1 2 ? 21.016 3.551 -13.976 1.00 23.67 3 VAL C O 1
ATOM 2437 N N . VAL C 1 3 ? 22.790 4.291 -15.056 1.00 21.72 4 VAL C N 1
ATOM 2438 C CA . VAL C 1 3 ? 22.778 5.532 -14.360 1.00 24.21 4 VAL C CA 1
ATOM 2439 C C . VAL C 1 3 ? 22.072 6.611 -15.199 1.00 26.10 4 VAL C C 1
ATOM 2440 O O . VAL C 1 3 ? 22.517 6.882 -16.299 1.00 28.65 4 VAL C O 1
ATOM 2444 N N . LEU C 1 4 ? 21.028 7.261 -14.651 1.00 20.58 5 LEU C N 1
ATOM 2445 C CA . LEU C 1 4 ? 20.182 8.220 -15.338 1.00 20.67 5 LEU C CA 1
ATOM 2446 C C . LEU C 1 4 ? 20.582 9.694 -15.125 1.00 20.05 5 LEU C C 1
ATOM 2447 O O . LEU C 1 4 ? 21.185 10.092 -14.111 1.00 19.73 5 LEU C O 1
ATOM 2452 N N . PRO C 1 5 ? 20.274 10.586 -16.099 1.00 20.58 6 PRO C N 1
ATOM 2453 C CA . PRO C 1 5 ? 20.475 12.018 -15.874 1.00 19.87 6 PRO C CA 1
ATOM 2454 C C . PRO C 1 5 ? 19.560 12.578 -14.813 1.00 22.97 6 PRO C C 1
ATOM 2455 O O . PRO C 1 5 ? 18.418 12.108 -14.681 1.00 22.16 6 PRO C O 1
ATOM 2459 N N . VAL C 1 6 ? 20.065 13.521 -14.025 1.00 20.54 7 VAL C N 1
ATOM 2460 C CA . VAL C 1 6 ? 19.360 14.100 -12.904 1.00 20.03 7 VAL C CA 1
ATOM 2461 C C . VAL C 1 6 ? 19.024 15.518 -13.184 1.00 22.09 7 VAL C C 1
ATOM 2462 O O . VAL C 1 6 ? 19.877 16.285 -13.615 1.00 22.77 7 VAL C O 1
ATOM 2466 N N . ALA C 1 7 ? 17.790 15.907 -13.006 1.00 17.31 8 ALA C N 1
ATOM 2467 C CA . ALA C 1 7 ? 17.385 17.278 -13.178 1.00 18.44 8 ALA C CA 1
ATOM 2468 C C . ALA C 1 7 ? 17.887 18.198 -12.096 1.00 20.94 8 ALA C C 1
ATOM 2469 O O . ALA C 1 7 ? 17.984 17.820 -10.958 1.00 20.87 8 ALA C O 1
ATOM 2471 N N . LYS C 1 8 ? 18.259 19.437 -12.461 1.00 22.46 9 LYS C N 1
ATOM 2472 C CA . LYS C 1 8 ? 18.646 20.471 -11.498 1.00 24.98 9 LYS C CA 1
ATOM 2473 C C . LYS C 1 8 ? 17.650 21.590 -11.263 1.00 24.48 9 LYS C C 1
ATOM 2474 O O . LYS C 1 8 ? 16.801 21.911 -12.082 1.00 25.07 9 LYS C O 1
ATOM 2480 N N . ARG C 1 9 ? 17.766 22.228 -10.111 1.00 27.70 10 ARG C N 1
ATOM 2481 C CA . ARG C 1 9 ? 16.949 23.391 -9.781 1.00 27.81 10 ARG C CA 1
ATOM 2482 C C . ARG C 1 9 ? 16.849 24.347 -10.937 1.00 29.28 10 ARG C C 1
ATOM 2483 O O . ARG C 1 9 ? 17.832 24.625 -11.565 1.00 32.46 10 ARG C O 1
ATOM 2491 N N . GLY C 1 10 ? 15.665 24.860 -11.180 1.00 32.78 11 GLY C N 1
ATOM 2492 C CA . GLY C 1 10 ? 15.362 25.654 -12.360 1.00 33.75 11 GLY C CA 1
ATOM 2493 C C . GLY C 1 10 ? 14.532 24.885 -13.377 1.00 32.71 11 GLY C C 1
ATOM 2494 O O . GLY C 1 10 ? 13.761 25.457 -14.133 1.00 33.38 11 GLY C O 1
ATOM 2495 N N . GLU C 1 11 ? 14.759 23.578 -13.462 1.00 29.81 12 GLU C N 1
ATOM 2496 C CA . GLU C 1 11 ? 14.027 22.757 -14.390 1.00 25.43 12 GLU C CA 1
ATOM 2497 C C . GLU C 1 11 ? 12.648 22.504 -13.846 1.00 24.92 12 GLU C C 1
ATOM 2498 O O . GLU C 1 11 ? 12.465 22.080 -12.709 1.00 26.21 12 GLU C O 1
ATOM 2504 N N . ASP C 1 12 ? 11.659 22.706 -14.690 1.00 21.70 13 ASP C N 1
ATOM 2505 C CA . ASP C 1 12 ? 10.311 22.742 -14.231 1.00 23.66 13 ASP C CA 1
ATOM 2506 C C . ASP C 1 12 ? 9.773 21.348 -13.825 1.00 19.53 13 ASP C C 1
ATOM 2507 O O . ASP C 1 12 ? 8.802 21.318 -13.129 1.00 18.45 13 ASP C O 1
ATOM 2512 N N . ILE C 1 13 ? 10.348 20.309 -14.364 1.00 19.11 14 ILE C N 1
ATOM 2513 C CA . ILE C 1 13 ? 9.938 18.930 -13.887 1.00 18.62 14 ILE C CA 1
ATOM 2514 C C . ILE C 1 13 ? 9.930 18.790 -12.387 1.00 18.60 14 ILE C C 1
ATOM 2515 O O . ILE C 1 13 ? 9.089 18.018 -11.838 1.00 18.17 14 ILE C O 1
ATOM 2520 N N . LEU C 1 14 ? 10.846 19.521 -11.711 1.00 18.64 15 LEU C N 1
ATOM 2521 C CA . LEU C 1 14 ? 10.973 19.452 -10.233 1.00 18.09 15 LEU C CA 1
ATOM 2522 C C . LEU C 1 14 ? 9.868 20.246 -9.463 1.00 18.68 15 LEU C C 1
ATOM 2523 O O . LEU C 1 14 ? 9.785 20.155 -8.270 1.00 18.65 15 LEU C O 1
ATOM 2528 N N . LYS C 1 15 ? 9.048 21.020 -10.193 1.00 17.48 16 LYS C N 1
ATOM 2529 C CA . LYS C 1 15 ? 7.997 21.794 -9.663 1.00 19.64 16 LYS C CA 1
ATOM 2530 C C . LYS C 1 15 ? 6.673 21.188 -9.740 1.00 18.85 16 LYS C C 1
ATOM 2531 O O . LYS C 1 15 ? 5.699 21.754 -9.220 1.00 18.61 16 LYS C O 1
ATOM 2537 N N . LEU C 1 16 ? 6.532 20.001 -10.376 1.00 16.94 17 LEU C N 1
ATOM 2538 C CA . LEU C 1 16 ? 5.199 19.423 -10.520 1.00 13.61 17 LEU C CA 1
ATOM 2539 C C . LEU C 1 16 ? 4.775 18.586 -9.322 1.00 14.47 17 LEU C C 1
ATOM 2540 O O . LEU C 1 16 ? 5.634 18.216 -8.509 1.00 17.42 17 LEU C O 1
ATOM 2545 N N . ILE C 1 17 ? 3.493 18.288 -9.222 1.00 13.96 18 ILE C N 1
ATOM 2546 C CA . ILE C 1 17 ? 3.016 17.193 -8.303 1.00 13.82 18 ILE C CA 1
ATOM 2547 C C . ILE C 1 17 ? 3.077 15.901 -9.112 1.00 11.84 18 ILE C C 1
ATOM 2548 O O . ILE C 1 17 ? 2.336 15.743 -10.122 1.00 14.47 18 ILE C O 1
ATOM 2553 N N . ALA C 1 18 ? 3.916 14.972 -8.692 1.00 14.47 19 ALA C N 1
ATOM 2554 C CA . ALA C 1 18 ? 4.112 13.727 -9.418 1.00 13.16 19 ALA C CA 1
ATOM 2555 C C . ALA C 1 18 ? 2.799 12.922 -9.357 1.00 12.81 19 ALA C C 1
ATOM 2556 O O . ALA C 1 18 ? 2.107 12.925 -8.340 1.00 13.28 19 ALA C O 1
ATOM 2558 N N . ALA C 1 19 ? 2.522 12.114 -10.396 1.00 13.52 20 ALA C N 1
ATOM 2559 C CA . ALA C 1 19 ? 1.307 11.329 -10.468 1.00 13.29 20 ALA C CA 1
ATOM 2560 C C . ALA C 1 19 ? 1.474 10.007 -9.673 1.00 12.76 20 ALA C C 1
ATOM 2561 O O . ALA C 1 19 ? 2.509 9.375 -9.750 1.00 12.95 20 ALA C O 1
ATOM 2563 N N . PRO C 1 20 ? 0.441 9.538 -8.986 1.00 14.35 21 PRO C N 1
ATOM 2564 C CA . PRO C 1 20 ? 0.525 8.243 -8.344 1.00 14.81 21 PRO C CA 1
ATOM 2565 C C . PRO C 1 20 ? 0.733 7.118 -9.342 1.00 14.51 21 PRO C C 1
ATOM 2566 O O . PRO C 1 20 ? 0.280 7.149 -10.488 1.00 14.49 21 PRO C O 1
ATOM 2570 N N . VAL C 1 21 ? 1.393 6.079 -8.836 1.00 12.42 22 VAL C N 1
ATOM 2571 C CA . VAL C 1 21 ? 1.594 4.835 -9.622 1.00 13.58 22 VAL C CA 1
ATOM 2572 C C . VAL C 1 21 ? 0.253 4.102 -9.611 1.00 13.18 22 VAL C C 1
ATOM 2573 O O . VAL C 1 21 ? -0.407 4.011 -8.571 1.00 14.32 22 VAL C O 1
ATOM 2577 N N . SER C 1 22 ? -0.163 3.615 -10.783 1.00 12.57 23 SER C N 1
ATOM 2578 C CA . SER C 1 22 ? -1.453 3.042 -10.995 1.00 15.56 23 SER C CA 1
ATOM 2579 C C . SER C 1 22 ? -1.414 1.554 -10.642 1.00 14.73 23 SER C C 1
ATOM 2580 O O . SER C 1 22 ? -0.357 0.930 -10.551 1.00 13.46 23 SER C O 1
ATOM 2583 N N . ALA C 1 23 ? -2.594 1.032 -10.460 1.00 17.66 24 ALA C N 1
ATOM 2584 C CA . ALA C 1 23 ? -2.618 -0.370 -9.993 1.00 17.28 24 ALA C CA 1
ATOM 2585 C C . ALA C 1 23 ? -1.975 -1.334 -11.007 1.00 14.97 24 ALA C C 1
ATOM 2586 O O . ALA C 1 23 ? -1.248 -2.255 -10.587 1.00 15.52 24 ALA C O 1
ATOM 2588 N N . ASN C 1 24 ? -2.196 -1.122 -12.313 1.00 14.21 25 ASN C N 1
ATOM 2589 C CA . ASN C 1 24 ? -1.643 -2.018 -13.323 1.00 17.44 25 ASN C CA 1
ATOM 2590 C C . ASN C 1 24 ? -0.134 -1.968 -13.342 1.00 16.22 25 ASN C C 1
ATOM 2591 O O . ASN C 1 24 ? 0.565 -2.937 -13.725 1.00 16.62 25 ASN C O 1
ATOM 2596 N N . GLU C 1 25 ? 0.467 -0.851 -12.880 1.00 12.91 26 GLU C N 1
ATOM 2597 C CA . GLU C 1 25 ? 1.927 -0.750 -12.767 1.00 11.99 26 GLU C CA 1
ATOM 2598 C C . GLU C 1 25 ? 2.535 -1.542 -11.627 1.00 12.44 26 GLU C C 1
ATOM 2599 O O . GLU C 1 25 ? 3.691 -1.834 -11.675 1.00 16.17 26 GLU C O 1
ATOM 2605 N N . LEU C 1 26 ? 1.779 -1.844 -10.601 1.00 12.83 27 LEU C N 1
ATOM 2606 C CA . LEU C 1 26 ? 2.280 -2.540 -9.450 1.00 14.50 27 LEU C CA 1
ATOM 2607 C C . LEU C 1 26 ? 2.703 -3.931 -9.895 1.00 14.70 27 LEU C C 1
ATOM 2608 O O . LEU C 1 26 ? 2.033 -4.543 -10.749 1.00 16.61 27 LEU C O 1
ATOM 2613 N N . ASN C 1 27 ? 3.848 -4.362 -9.349 1.00 15.69 28 ASN C N 1
ATOM 2614 C CA . ASN C 1 27 ? 4.379 -5.685 -9.636 1.00 15.78 28 ASN C CA 1
ATOM 2615 C C . ASN C 1 27 ? 4.689 -5.897 -11.087 1.00 18.04 28 ASN C C 1
ATOM 2616 O O . ASN C 1 27 ? 4.647 -7.026 -11.601 1.00 19.70 28 ASN C O 1
ATOM 2621 N N . SER C 1 28 ? 5.005 -4.837 -11.810 1.00 16.01 29 SER C N 1
ATOM 2622 C CA . SER C 1 28 ? 5.359 -4.891 -13.225 1.00 17.18 29 SER C CA 1
ATOM 2623 C C . SER C 1 28 ? 6.833 -4.799 -13.468 1.00 18.98 29 SER C C 1
ATOM 2624 O O . SER C 1 28 ? 7.606 -4.213 -12.692 1.00 18.93 29 SER C O 1
ATOM 2627 N N . ASN C 1 29 ? 7.298 -5.407 -14.568 1.00 19.78 30 ASN C N 1
ATOM 2628 C CA . ASN C 1 29 ? 8.698 -5.276 -14.886 1.00 19.43 30 ASN C CA 1
ATOM 2629 C C . ASN C 1 29 ? 9.069 -3.799 -15.095 1.00 19.77 30 ASN C C 1
ATOM 2630 O O . ASN C 1 29 ? 10.159 -3.351 -14.723 1.00 19.72 30 ASN C O 1
ATOM 2635 N N . TRP C 1 30 ? 8.146 -3.042 -15.627 1.00 18.11 31 TRP C N 1
ATOM 2636 C CA . TRP C 1 30 ? 8.307 -1.588 -15.780 1.00 18.01 31 TRP C CA 1
ATOM 2637 C C . TRP C 1 30 ? 8.728 -0.948 -14.455 1.00 18.42 31 TRP C C 1
ATOM 2638 O O . TRP C 1 30 ? 9.746 -0.230 -14.356 1.00 16.59 31 TRP C O 1
ATOM 2649 N N . LEU C 1 31 ? 7.941 -1.226 -13.425 1.00 17.20 32 LEU C N 1
ATOM 2650 C CA . LEU C 1 31 ? 8.173 -0.565 -12.128 1.00 17.14 32 LEU C CA 1
ATOM 2651 C C . LEU C 1 31 ? 9.475 -1.057 -11.476 1.00 16.09 32 LEU C C 1
ATOM 2652 O O . LEU C 1 31 ? 10.238 -0.266 -10.910 1.00 15.66 32 LEU C O 1
ATOM 2657 N N . TYR C 1 32 ? 9.791 -2.371 -11.589 1.00 16.03 33 TYR C N 1
ATOM 2658 C CA . TYR C 1 32 ? 11.054 -2.886 -11.117 1.00 17.26 33 TYR C CA 1
ATOM 2659 C C . TYR C 1 32 ? 12.271 -2.269 -11.811 1.00 17.02 33 TYR C C 1
ATOM 2660 O O . TYR C 1 32 ? 13.259 -1.920 -11.124 1.00 18.95 33 TYR C O 1
ATOM 2669 N N . GLN C 1 33 ? 12.198 -2.046 -13.141 1.00 17.33 34 GLN C N 1
ATOM 2670 C CA . GLN C 1 33 ? 13.290 -1.460 -13.901 1.00 18.42 34 GLN C CA 1
ATOM 2671 C C . GLN C 1 33 ? 13.450 0.025 -13.474 1.00 17.73 34 GLN C C 1
ATOM 2672 O O . GLN C 1 33 ? 14.579 0.543 -13.350 1.00 18.42 34 GLN C O 1
ATOM 2678 N N . LEU C 1 34 ? 12.335 0.704 -13.278 1.00 15.63 35 LEU C N 1
ATOM 2679 C CA . LEU C 1 34 ? 12.411 2.137 -12.842 1.00 17.37 35 LEU C CA 1
ATOM 2680 C C . LEU C 1 34 ? 13.127 2.231 -11.497 1.00 17.47 35 LEU C C 1
ATOM 2681 O O . LEU C 1 34 ? 14.067 2.991 -11.319 1.00 17.72 35 LEU C O 1
ATOM 2686 N N . ALA C 1 35 ? 12.768 1.384 -10.547 1.00 15.98 36 ALA C N 1
ATOM 2687 C CA . ALA C 1 35 ? 13.327 1.415 -9.245 1.00 16.02 36 ALA C CA 1
ATOM 2688 C C . ALA C 1 35 ? 14.801 1.061 -9.337 1.00 17.63 36 ALA C C 1
ATOM 2689 O O . ALA C 1 35 ? 15.605 1.632 -8.613 1.00 18.11 36 ALA C O 1
ATOM 2691 N N . ASP C 1 36 ? 15.163 0.083 -10.145 1.00 17.44 37 ASP C N 1
ATOM 2692 C CA . ASP C 1 36 ? 16.581 -0.311 -10.263 1.00 18.97 37 ASP C CA 1
ATOM 2693 C C . ASP C 1 36 ? 17.417 0.809 -10.836 1.00 17.93 37 ASP C C 1
ATOM 2694 O O . ASP C 1 36 ? 18.525 1.068 -10.356 1.00 17.98 37 ASP C O 1
ATOM 2699 N N . ALA C 1 37 ? 16.894 1.504 -11.831 1.00 16.98 38 ALA C N 1
ATOM 2700 C CA . ALA C 1 37 ? 17.651 2.643 -12.421 1.00 17.46 38 ALA C CA 1
ATOM 2701 C C . ALA C 1 37 ? 17.773 3.811 -11.438 1.00 16.81 38 ALA C C 1
ATOM 2702 O O . ALA C 1 37 ? 18.827 4.426 -11.317 1.00 17.96 38 ALA C O 1
ATOM 2704 N N . MET C 1 38 ? 16.674 4.085 -10.716 1.00 15.26 39 MET C N 1
ATOM 2705 C CA . MET C 1 38 ? 16.742 5.007 -9.624 1.00 15.85 39 MET C CA 1
ATOM 2706 C C . MET C 1 38 ? 17.836 4.666 -8.616 1.00 16.05 39 MET C C 1
ATOM 2707 O O . MET C 1 38 ? 18.565 5.547 -8.175 1.00 16.54 39 MET C O 1
ATOM 2712 N N . HIS C 1 39 ? 17.834 3.409 -8.182 1.00 17.02 40 HIS C N 1
ATOM 2713 C CA . HIS C 1 39 ? 18.730 2.963 -7.133 1.00 17.90 40 HIS C CA 1
ATOM 2714 C C . HIS C 1 39 ? 20.221 3.142 -7.627 1.00 18.14 40 HIS C C 1
ATOM 2715 O O . HIS C 1 39 ? 21.062 3.654 -6.896 1.00 17.93 40 HIS C O 1
ATOM 2722 N N . ALA C 1 40 ? 20.495 2.724 -8.867 1.00 17.90 41 ALA C N 1
ATOM 2723 C CA . ALA C 1 40 ? 21.859 2.846 -9.438 1.00 21.52 41 ALA C CA 1
ATOM 2724 C C . ALA C 1 40 ? 22.312 4.260 -9.539 1.00 19.58 41 ALA C C 1
ATOM 2725 O O . ALA C 1 40 ? 23.452 4.607 -9.267 1.00 21.09 41 ALA C O 1
ATOM 2727 N N . THR C 1 41 ? 21.382 5.130 -9.909 1.00 18.59 42 THR C N 1
ATOM 2728 C CA . THR C 1 41 ? 21.633 6.523 -10.031 1.00 18.37 42 THR C CA 1
ATOM 2729 C C . THR C 1 41 ? 22.014 7.168 -8.677 1.00 18.05 42 THR C C 1
ATOM 2730 O O . THR C 1 41 ? 22.972 7.947 -8.565 1.00 19.42 42 THR C O 1
ATOM 2734 N N . MET C 1 42 ? 21.194 6.888 -7.700 1.00 17.20 43 MET C N 1
ATOM 2735 C CA . MET C 1 42 ? 21.430 7.352 -6.359 1.00 18.90 43 MET C CA 1
ATOM 2736 C C . MET C 1 42 ? 22.812 6.880 -5.873 1.00 18.37 43 MET C C 1
ATOM 2737 O O . MET C 1 42 ? 23.506 7.680 -5.298 1.00 19.88 43 MET C O 1
ATOM 2742 N N . LEU C 1 43 ? 23.161 5.615 -6.057 1.00 18.22 44 LEU C N 1
ATOM 2743 C CA . LEU C 1 43 ? 24.436 5.117 -5.526 1.00 21.41 44 LEU C CA 1
ATOM 2744 C C . LEU C 1 43 ? 25.581 5.781 -6.272 1.00 23.19 44 LEU C C 1
ATOM 2745 O O . LEU C 1 43 ? 26.527 6.216 -5.647 1.00 23.64 44 LEU C O 1
ATOM 2750 N N . GLU C 1 44 ? 25.417 5.960 -7.582 1.00 21.78 45 GLU C N 1
ATOM 2751 C CA . GLU C 1 44 ? 26.496 6.565 -8.365 1.00 26.86 45 GLU C CA 1
ATOM 2752 C C . GLU C 1 44 ? 26.754 8.020 -7.975 1.00 29.03 45 GLU C C 1
ATOM 2753 O O . GLU C 1 44 ? 27.894 8.521 -8.105 1.00 28.05 45 GLU C O 1
ATOM 2759 N N . ARG C 1 45 ? 25.747 8.708 -7.499 1.00 23.08 46 ARG C N 1
ATOM 2760 C CA . ARG C 1 45 ? 25.849 10.094 -7.150 1.00 25.34 46 ARG C CA 1
ATOM 2761 C C . ARG C 1 45 ? 26.088 10.312 -5.650 1.00 22.50 46 ARG C C 1
ATOM 2762 O O . ARG C 1 45 ? 26.039 11.435 -5.190 1.00 22.57 46 ARG C O 1
ATOM 2770 N N . ASN C 1 46 ? 26.297 9.245 -4.930 1.00 21.17 47 ASN C N 1
ATOM 2771 C CA . ASN C 1 46 ? 26.401 9.270 -3.434 1.00 23.34 47 ASN C CA 1
ATOM 2772 C C . ASN C 1 46 ? 25.188 9.928 -2.797 1.00 22.88 47 ASN C C 1
ATOM 2773 O O . ASN C 1 46 ? 25.289 10.711 -1.856 1.00 22.11 47 ASN C O 1
ATOM 2778 N N . GLY C 1 47 ? 23.992 9.654 -3.353 1.00 20.33 48 GLY C N 1
ATOM 2779 C CA . GLY C 1 47 ? 22.788 10.139 -2.657 1.00 19.92 48 GLY C CA 1
ATOM 2780 C C . GLY C 1 47 ? 22.410 9.227 -1.529 1.00 18.53 48 GLY C C 1
ATOM 2781 O O . GLY C 1 47 ? 22.720 8.025 -1.608 1.00 20.49 48 GLY C O 1
ATOM 2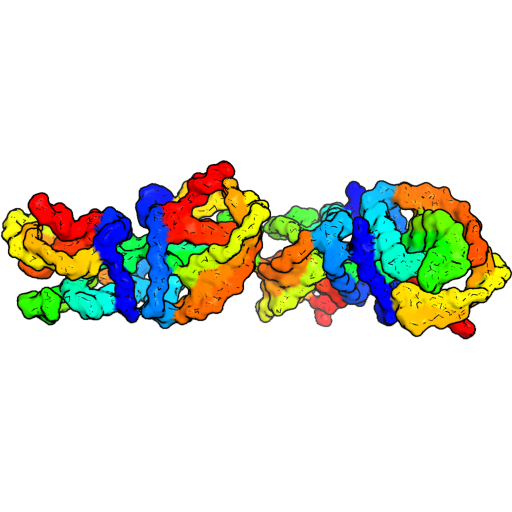782 N N . VAL C 1 48 ? 21.677 9.751 -0.562 1.00 16.25 49 VAL C N 1
ATOM 2783 C CA . VAL C 1 48 ? 21.040 8.927 0.500 1.00 16.79 49 VAL C CA 1
ATOM 2784 C C . VAL C 1 48 ? 19.531 8.792 0.323 1.00 17.12 49 VAL C C 1
ATOM 2785 O O . VAL C 1 48 ? 18.854 8.143 1.158 1.00 17.65 49 VAL C O 1
ATOM 2789 N N . GLY C 1 49 ? 19.049 9.308 -0.777 1.00 16.10 50 GLY C N 1
ATOM 2790 C CA . GLY C 1 49 ? 17.662 9.173 -1.147 1.00 16.37 50 GLY C CA 1
ATOM 2791 C C . GLY C 1 49 ? 17.556 9.610 -2.585 1.00 15.40 50 GLY C C 1
ATOM 2792 O O . GLY C 1 49 ? 18.515 10.158 -3.144 1.00 16.80 50 GLY C O 1
ATOM 2793 N N . ILE C 1 50 ? 16.455 9.273 -3.256 1.00 14.26 51 ILE C N 1
ATOM 2794 C CA . ILE C 1 50 ? 16.182 9.813 -4.616 1.00 14.27 51 ILE C CA 1
ATOM 2795 C C . ILE C 1 50 ? 14.662 9.772 -4.816 1.00 14.11 51 ILE C C 1
ATOM 2796 O O . ILE C 1 50 ? 13.971 8.967 -4.205 1.00 13.82 51 ILE C O 1
ATOM 2801 N N . ALA C 1 51 ? 14.181 10.625 -5.677 1.00 14.33 52 ALA C N 1
ATOM 2802 C CA . ALA C 1 51 ? 12.764 10.697 -6.052 1.00 13.71 52 ALA C CA 1
ATOM 2803 C C . ALA C 1 51 ? 12.653 10.630 -7.553 1.00 13.40 52 ALA C C 1
ATOM 2804 O O . ALA C 1 51 ? 13.505 11.160 -8.258 1.00 15.10 52 ALA C O 1
ATOM 2806 N N . ALA C 1 52 ? 11.615 9.935 -8.075 1.00 12.46 53 ALA C N 1
ATOM 2807 C CA . ALA C 1 52 ? 11.479 9.734 -9.545 1.00 13.15 53 ALA C CA 1
ATOM 2808 C C . ALA C 1 52 ? 11.525 11.058 -10.401 1.00 14.12 53 ALA C C 1
ATOM 2809 O O . ALA C 1 52 ? 12.181 11.054 -11.411 1.00 13.54 53 ALA C O 1
ATOM 2811 N N . PRO C 1 53 ? 10.957 12.137 -9.858 1.00 13.52 54 PRO C N 1
ATOM 2812 C CA . PRO C 1 53 ? 10.991 13.373 -10.622 1.00 13.03 54 PRO C CA 1
ATOM 2813 C C . PRO C 1 53 ? 12.403 13.871 -10.876 1.00 15.91 54 PRO C C 1
ATOM 2814 O O . PRO C 1 53 ? 12.613 14.572 -11.877 1.00 16.22 54 PRO C O 1
ATOM 2818 N N . GLN C 1 54 ? 13.318 13.548 -10.016 1.00 15.20 55 GLN C N 1
ATOM 2819 C CA . GLN C 1 54 ? 14.726 13.916 -10.214 1.00 15.51 55 GLN C CA 1
ATOM 2820 C C . GLN C 1 54 ? 15.371 13.283 -11.404 1.00 16.91 55 GLN C C 1
ATOM 2821 O O . GLN C 1 54 ? 16.353 13.824 -11.944 1.00 17.75 55 GLN C O 1
ATOM 2827 N N . VAL C 1 55 ? 14.825 12.154 -11.854 1.00 14.77 56 VAL C N 1
ATOM 2828 C CA . VAL C 1 55 ? 15.254 11.461 -13.035 1.00 14.39 56 VAL C CA 1
ATOM 2829 C C . VAL C 1 55 ? 14.238 11.613 -14.188 1.00 14.42 56 VAL C C 1
ATOM 2830 O O . VAL C 1 55 ? 14.221 10.838 -15.121 1.00 14.95 56 VAL C O 1
ATOM 2834 N N . TYR C 1 56 ? 13.442 12.663 -14.130 1.00 14.69 57 TYR C N 1
ATOM 2835 C CA . TYR C 1 56 ? 12.453 13.112 -15.167 1.00 15.06 57 TYR C CA 1
ATOM 2836 C C . TYR C 1 56 ? 11.221 12.214 -15.265 1.00 15.90 57 TYR C C 1
ATOM 2837 O O . TYR C 1 56 ? 10.556 12.160 -16.300 1.00 18.25 57 TYR C O 1
ATOM 2846 N N . ILE C 1 57 ? 10.936 11.424 -14.202 1.00 14.07 58 ILE C N 1
ATOM 2847 C CA . ILE C 1 57 ? 9.791 10.493 -14.226 1.00 15.26 58 ILE C CA 1
ATOM 2848 C C . ILE C 1 57 ? 8.808 11.010 -13.210 1.00 13.65 58 ILE C C 1
ATOM 2849 O O . ILE C 1 57 ? 9.133 11.056 -12.001 1.00 12.86 58 ILE C O 1
ATOM 2854 N N . SER C 1 58 ? 7.697 11.619 -13.648 1.00 12.58 59 SER C N 1
ATOM 2855 C CA . SER C 1 58 ? 6.823 12.355 -12.747 1.00 13.45 59 SER C CA 1
ATOM 2856 C C . SER C 1 58 ? 5.812 11.373 -12.128 1.00 14.08 59 SER C C 1
ATOM 2857 O O . SER C 1 58 ? 4.604 11.442 -12.376 1.00 13.55 59 SER C O 1
ATOM 2860 N N . LYS C 1 59 ? 6.362 10.400 -11.355 1.00 12.64 60 LYS C N 1
ATOM 2861 C CA . LYS C 1 59 ? 5.597 9.396 -10.699 1.00 13.02 60 LYS C CA 1
ATOM 2862 C C . LYS C 1 59 ? 6.019 9.301 -9.231 1.00 11.90 60 LYS C C 1
ATOM 2863 O O . LYS C 1 59 ? 7.141 9.674 -8.839 1.00 12.64 60 LYS C O 1
ATOM 2869 N N . ARG C 1 60 ? 5.089 8.806 -8.387 1.00 10.59 61 ARG C N 1
ATOM 2870 C CA . ARG C 1 60 ? 5.308 8.858 -6.920 1.00 11.35 61 ARG C CA 1
ATOM 2871 C C . ARG C 1 60 ? 6.071 7.588 -6.415 1.00 12.69 61 ARG C C 1
ATOM 2872 O O . ARG C 1 60 ? 5.484 6.653 -5.863 1.00 12.57 61 ARG C O 1
ATOM 2880 N N . VAL C 1 61 ? 7.364 7.564 -6.682 1.00 12.26 62 VAL C N 1
ATOM 2881 C CA . VAL C 1 61 ? 8.328 6.562 -6.247 1.00 12.85 62 VAL C CA 1
ATOM 2882 C C . VAL C 1 61 ? 9.516 7.263 -5.641 1.00 13.69 62 VAL C C 1
ATOM 2883 O O . VAL C 1 61 ? 10.077 8.197 -6.293 1.00 14.56 62 VAL C O 1
ATOM 2887 N N . ILE C 1 62 ? 9.906 6.826 -4.451 1.00 12.64 63 ILE C N 1
ATOM 2888 C CA . ILE C 1 62 ? 11.113 7.301 -3.783 1.00 13.87 63 ILE C CA 1
ATOM 2889 C C . ILE C 1 62 ? 11.933 6.138 -3.220 1.00 14.26 63 ILE C C 1
ATOM 2890 O O . ILE C 1 62 ? 11.388 5.063 -3.023 1.00 14.42 63 ILE C O 1
ATOM 2895 N N . ILE C 1 63 ? 13.209 6.416 -2.980 1.00 13.90 64 ILE C N 1
ATOM 2896 C CA . ILE C 1 63 ? 14.119 5.536 -2.258 1.00 15.52 64 ILE C CA 1
ATOM 2897 C C . ILE C 1 63 ? 14.705 6.277 -1.094 1.00 14.66 64 ILE C C 1
ATOM 2898 O O . ILE C 1 63 ? 15.169 7.417 -1.224 1.00 15.50 64 ILE C O 1
ATOM 2903 N N . VAL C 1 64 ? 14.657 5.637 0.084 1.00 14.50 65 VAL C N 1
ATOM 2904 C CA . VAL C 1 64 ? 15.253 6.181 1.283 1.00 16.08 65 VAL C CA 1
ATOM 2905 C C . VAL C 1 64 ? 16.397 5.240 1.652 1.00 17.57 65 VAL C C 1
ATOM 2906 O O . VAL C 1 64 ? 16.163 4.034 1.825 1.00 16.37 65 VAL C O 1
ATOM 2910 N N . ALA C 1 65 ? 17.614 5.766 1.744 1.00 17.49 66 ALA C N 1
ATOM 2911 C CA . ALA C 1 65 ? 18.820 4.897 1.772 1.00 18.55 66 ALA C CA 1
ATOM 2912 C C . ALA C 1 65 ? 19.992 5.497 2.515 1.00 19.59 66 ALA C C 1
ATOM 2913 O O . ALA C 1 65 ? 21.110 5.684 1.984 1.00 20.26 66 ALA C O 1
ATOM 2915 N N . SER C 1 66 ? 19.700 5.871 3.759 1.00 18.37 67 SER C N 1
ATOM 2916 C CA . SER C 1 66 ? 20.753 6.449 4.607 1.00 19.10 67 SER C CA 1
ATOM 2917 C C . SER C 1 66 ? 21.936 5.467 4.727 1.00 20.71 67 SER C C 1
ATOM 2918 O O . SER C 1 66 ? 21.718 4.269 4.938 1.00 21.11 67 SER C O 1
ATOM 2921 N N . ARG C 1 67 ? 23.137 5.990 4.468 1.00 21.93 68 ARG C N 1
ATOM 2922 C CA . ARG C 1 67 ? 24.395 5.216 4.678 1.00 25.03 68 ARG C CA 1
ATOM 2923 C C . ARG C 1 67 ? 25.521 6.207 4.636 1.00 24.90 68 ARG C C 1
ATOM 2924 O O . ARG C 1 67 ? 25.455 7.192 3.940 1.00 26.25 68 ARG C O 1
ATOM 2932 N N . PRO C 1 68 ? 26.591 5.974 5.406 1.00 26.77 69 PRO C N 1
ATOM 2933 C CA . PRO C 1 68 ? 27.705 6.919 5.302 1.00 27.18 69 PRO C CA 1
ATOM 2934 C C . PRO C 1 68 ? 28.361 6.860 3.939 1.00 26.27 69 PRO C C 1
ATOM 2935 O O . PRO C 1 68 ? 28.560 5.767 3.368 1.00 31.26 69 PRO C O 1
ATOM 2939 N N . ASN C 1 69 ? 28.657 8.011 3.397 1.00 29.05 70 ASN C N 1
ATOM 2940 C CA . ASN C 1 69 ? 29.405 8.065 2.161 1.00 29.16 70 ASN C CA 1
ATOM 2941 C C . ASN C 1 69 ? 30.116 9.395 2.097 1.00 31.22 70 ASN C C 1
ATOM 2942 O O . ASN C 1 69 ? 30.005 10.236 3.026 1.00 28.32 70 ASN C O 1
ATOM 2947 N N . PRO C 1 70 ? 30.842 9.659 0.978 1.00 34.83 71 PRO C N 1
ATOM 2948 C CA . PRO C 1 70 ? 31.615 10.960 0.997 1.00 35.11 71 PRO C CA 1
ATOM 2949 C C . PRO C 1 70 ? 30.810 12.258 1.111 1.00 37.63 71 PRO C C 1
ATOM 2950 O O . PRO C 1 70 ? 31.260 13.204 1.738 1.00 34.18 71 PRO C O 1
ATOM 2954 N N . ARG C 1 71 ? 29.587 12.318 0.568 1.00 32.67 72 ARG C N 1
ATOM 2955 C CA . ARG C 1 71 ? 28.730 13.496 0.815 1.00 33.66 72 ARG C CA 1
ATOM 2956 C C . ARG C 1 71 ? 28.147 13.595 2.231 1.00 32.39 72 ARG C C 1
ATOM 2957 O O . ARG C 1 71 ? 27.857 14.716 2.698 1.00 32.49 72 ARG C O 1
ATOM 2965 N N . TYR C 1 72 ? 27.933 12.454 2.906 1.00 28.48 73 TYR C N 1
ATOM 2966 C CA . TYR C 1 72 ? 27.356 12.383 4.294 1.00 33.39 73 TYR C CA 1
ATOM 2967 C C . TYR C 1 72 ? 28.155 11.344 5.117 1.00 33.09 73 TYR C C 1
ATOM 2968 O O . TYR C 1 72 ? 27.723 10.198 5.344 1.00 28.94 73 TYR C O 1
ATOM 2977 N N . PRO C 1 73 ? 29.411 11.732 5.514 1.00 38.98 74 PRO C N 1
ATOM 2978 C CA . PRO C 1 73 ? 30.308 10.735 6.117 1.00 36.29 74 PRO C CA 1
ATOM 2979 C C . PRO C 1 73 ? 29.885 10.230 7.493 1.00 34.75 74 PRO C C 1
ATOM 2980 O O . PRO C 1 73 ? 30.379 9.176 7.892 1.00 33.46 74 PRO C O 1
ATOM 2984 N N . ASP C 1 74 ? 28.967 10.934 8.156 1.00 35.92 75 ASP C N 1
ATOM 2985 C CA . ASP C 1 74 ? 28.401 10.487 9.449 1.00 40.43 75 ASP C CA 1
ATOM 2986 C C . ASP C 1 74 ? 26.978 9.941 9.442 1.00 36.45 75 ASP C C 1
ATOM 2987 O O . ASP C 1 74 ? 26.394 9.784 10.522 1.00 34.60 75 ASP C O 1
ATOM 2992 N N . ALA C 1 75 ? 26.381 9.675 8.274 1.00 30.28 76 ALA C N 1
ATOM 2993 C CA . ALA C 1 75 ? 25.020 9.188 8.247 1.00 28.24 76 ALA C CA 1
ATOM 2994 C C . ALA C 1 75 ? 24.929 7.822 8.817 1.00 24.00 76 ALA C C 1
ATOM 2995 O O . ALA C 1 75 ? 25.844 6.938 8.542 1.00 26.48 76 ALA C O 1
ATOM 2997 N N . PRO C 1 76 ? 23.839 7.545 9.540 1.00 25.69 77 PRO C N 1
ATOM 2998 C CA . PRO C 1 76 ? 23.629 6.189 9.967 1.00 25.48 77 PRO C CA 1
ATOM 2999 C C . PRO C 1 76 ? 23.280 5.316 8.788 1.00 28.32 77 PRO C C 1
ATOM 3000 O O . PRO C 1 76 ? 22.842 5.830 7.748 1.00 24.97 77 PRO C O 1
ATOM 3004 N N . GLU C 1 77 ? 23.486 4.019 8.942 1.00 24.00 78 GLU C N 1
ATOM 3005 C CA . GLU C 1 77 ? 23.173 3.062 7.866 1.00 24.83 78 GLU C CA 1
ATOM 3006 C C . GLU C 1 77 ? 21.882 2.326 8.128 1.00 23.81 78 GLU C C 1
ATOM 3007 O O . GLU C 1 77 ? 21.664 1.757 9.172 1.00 24.10 78 GLU C O 1
ATOM 3013 N N . MET C 1 78 ? 20.995 2.299 7.132 1.00 22.91 79 MET C N 1
ATOM 3014 C CA . MET C 1 78 ? 19.775 1.519 7.192 1.00 21.67 79 MET C CA 1
ATOM 3015 C C . MET C 1 78 ? 19.703 0.589 5.982 1.00 23.56 79 MET C C 1
ATOM 3016 O O . MET C 1 78 ? 20.377 0.865 4.993 1.00 25.56 79 MET C O 1
ATOM 3021 N N . ASN C 1 79 ? 18.789 -0.400 5.962 1.00 26.26 80 ASN C N 1
ATOM 3022 C CA . ASN C 1 79 ? 18.557 -1.086 4.683 1.00 29.09 80 ASN C CA 1
ATOM 3023 C C . ASN C 1 79 ? 17.737 -0.118 3.775 1.00 23.93 80 ASN C C 1
ATOM 3024 O O . ASN C 1 79 ? 16.771 0.462 4.279 1.00 27.74 80 ASN C O 1
ATOM 3029 N N . ALA C 1 80 ? 18.130 -0.009 2.526 1.00 25.76 81 ALA C N 1
ATOM 3030 C CA . ALA C 1 80 ? 17.436 0.883 1.573 1.00 22.50 81 ALA C CA 1
ATOM 3031 C C . ALA C 1 80 ? 15.960 0.405 1.446 1.00 24.20 81 ALA C C 1
ATOM 3032 O O . ALA C 1 80 ? 15.645 -0.788 1.512 1.00 23.61 81 ALA C O 1
ATOM 3034 N N . VAL C 1 81 ? 15.016 1.359 1.389 1.00 18.86 82 VAL C N 1
ATOM 3035 C CA . VAL C 1 81 ? 13.586 1.075 1.271 1.00 19.17 82 VAL C CA 1
ATOM 3036 C C . VAL C 1 81 ? 13.064 1.818 -0.004 1.00 20.19 82 VAL C C 1
ATOM 3037 O O . VAL C 1 81 ? 13.240 3.059 -0.114 1.00 18.36 82 VAL C O 1
ATOM 3041 N N . VAL C 1 82 ? 12.443 1.085 -0.916 1.00 17.52 83 VAL C N 1
ATOM 3042 C CA . VAL C 1 82 ? 11.789 1.694 -2.094 1.00 16.84 83 VAL C CA 1
ATOM 3043 C C . VAL C 1 82 ? 10.328 1.872 -1.687 1.00 17.38 83 VAL C C 1
ATOM 3044 O O . VAL C 1 82 ? 9.615 0.891 -1.244 1.00 17.84 83 VAL C O 1
ATOM 3048 N N . MET C 1 83 ? 9.777 3.086 -1.852 1.00 13.56 84 MET C N 1
ATOM 3049 C CA . MET C 1 83 ? 8.423 3.364 -1.466 1.00 14.34 84 MET C CA 1
ATOM 3050 C C . MET C 1 83 ? 7.604 3.836 -2.682 1.00 15.22 84 MET C C 1
ATOM 3051 O O . MET C 1 83 ? 7.966 4.779 -3.382 1.00 15.39 84 MET C O 1
ATOM 3056 N N . VAL C 1 84 ? 6.506 3.165 -2.935 1.00 12.90 85 VAL C N 1
ATOM 3057 C CA . VAL C 1 84 ? 5.574 3.532 -3.986 1.00 12.05 85 VAL C CA 1
ATOM 3058 C C . VAL C 1 84 ? 4.376 4.216 -3.360 1.00 13.24 85 VAL C C 1
ATOM 3059 O O . VAL C 1 84 ? 3.798 3.766 -2.363 1.00 11.92 85 VAL C O 1
ATOM 3063 N N . ASN C 1 85 ? 3.977 5.372 -3.943 1.00 11.63 86 ASN C N 1
ATOM 3064 C CA . ASN C 1 85 ? 2.865 6.135 -3.402 1.00 11.82 86 ASN C CA 1
ATOM 3065 C C . ASN C 1 85 ? 2.941 6.374 -1.862 1.00 11.87 86 ASN C C 1
ATOM 3066 O O . ASN C 1 85 ? 1.946 6.114 -1.143 1.00 14.26 86 ASN C O 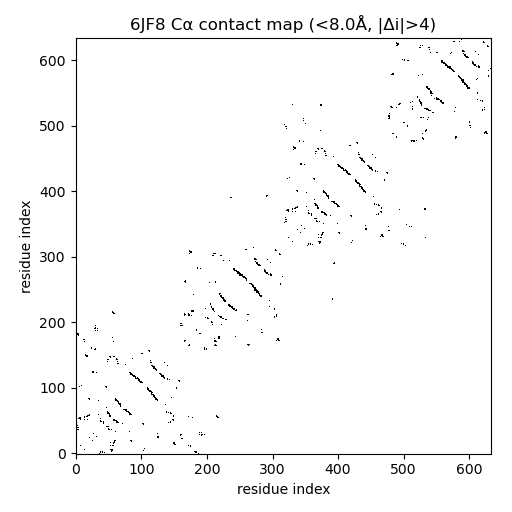1
ATOM 3071 N N . PRO C 1 86 ? 4.059 6.879 -1.381 1.00 13.36 87 PRO C N 1
ATOM 3072 C CA . PRO C 1 86 ? 4.179 7.157 0.003 1.00 13.08 87 PRO C CA 1
ATOM 3073 C C . PRO C 1 86 ? 3.282 8.290 0.467 1.00 15.67 87 PRO C C 1
ATOM 3074 O O . PRO C 1 86 ? 3.106 9.274 -0.248 1.00 15.52 87 PRO C O 1
ATOM 3078 N N . GLU C 1 87 ? 2.689 8.132 1.641 1.00 13.97 88 GLU C N 1
ATOM 3079 C CA . GLU C 1 87 ? 1.861 9.158 2.284 1.00 15.85 88 GLU C CA 1
ATOM 3080 C C . GLU C 1 87 ? 2.320 9.290 3.724 1.00 16.90 88 GLU C C 1
ATOM 3081 O O . GLU C 1 87 ? 2.372 8.349 4.493 1.00 14.55 88 GLU C O 1
ATOM 3087 N N . ILE C 1 88 ? 2.663 10.513 4.132 1.00 14.15 89 ILE C N 1
ATOM 3088 C CA . ILE C 1 88 ? 3.033 10.744 5.480 1.00 14.00 89 ILE C CA 1
ATOM 3089 C C . ILE C 1 88 ? 1.757 10.968 6.267 1.00 17.96 89 ILE C C 1
ATOM 3090 O O . ILE C 1 88 ? 1.009 11.917 6.024 1.00 16.51 89 ILE C O 1
ATOM 3095 N N . LEU C 1 89 ? 1.442 10.037 7.187 1.00 15.46 90 LEU C N 1
ATOM 3096 C CA . LEU C 1 89 ? 0.240 10.086 7.952 1.00 16.99 90 LEU C CA 1
ATOM 3097 C C . LEU C 1 89 ? 0.403 10.813 9.239 1.00 17.81 90 LEU C C 1
ATOM 3098 O O . LEU C 1 89 ? -0.632 11.195 9.859 1.00 19.36 90 LEU C O 1
ATOM 3103 N N . GLU C 1 90 ? 1.635 10.965 9.727 1.00 16.17 91 GLU C N 1
ATOM 3104 C CA . GLU C 1 90 ? 1.817 11.746 10.964 1.00 17.28 91 GLU C CA 1
ATOM 3105 C C . GLU C 1 90 ? 3.197 12.333 10.945 1.00 18.20 91 GLU C C 1
ATOM 3106 O O . GLU C 1 90 ? 4.207 11.704 10.640 1.00 14.27 91 GLU C O 1
ATOM 3112 N N . PHE C 1 91 ? 3.250 13.624 11.284 1.00 14.60 92 PHE C N 1
ATOM 3113 C CA . PHE C 1 91 ? 4.530 14.291 11.546 1.00 15.72 92 PHE C CA 1
ATOM 3114 C C . PHE C 1 91 ? 4.577 14.648 13.023 1.00 17.13 92 PHE C C 1
ATOM 3115 O O . PHE C 1 91 ? 3.569 15.105 13.608 1.00 17.64 92 PHE C O 1
ATOM 3123 N N . SER C 1 92 ? 5.688 14.434 13.667 1.00 16.97 93 SER C N 1
ATOM 3124 C CA . SER C 1 92 ? 5.813 14.807 15.114 1.00 18.60 93 SER C CA 1
ATOM 3125 C C . SER C 1 92 ? 5.819 16.340 15.275 1.00 18.09 93 SER C C 1
ATOM 3126 O O . SER C 1 92 ? 6.282 17.051 14.385 1.00 18.54 93 SER C O 1
ATOM 3129 N N . SER C 1 93 ? 5.366 16.830 16.426 1.00 22.20 94 SER C N 1
ATOM 3130 C CA . SER C 1 93 ? 5.514 18.323 16.662 1.00 22.73 94 SER C CA 1
ATOM 3131 C C . SER C 1 93 ? 7.001 18.664 16.927 1.00 22.20 94 SER C C 1
ATOM 3132 O O . SER C 1 93 ? 7.473 19.715 16.493 1.00 23.81 94 SER C O 1
ATOM 3135 N N . GLU C 1 94 ? 7.724 17.728 17.515 1.00 22.21 95 GLU C N 1
ATOM 3136 C CA . GLU C 1 94 ? 9.185 17.816 17.721 1.00 25.67 95 GLU C CA 1
ATOM 3137 C C . GLU C 1 94 ? 9.901 17.882 16.406 1.00 26.11 95 GLU C C 1
ATOM 3138 O O . GLU C 1 94 ? 9.643 17.104 15.459 1.00 21.10 95 GLU C O 1
ATOM 3144 N N . MET C 1 95 ? 10.821 18.803 16.338 1.00 22.57 96 MET C N 1
ATOM 3145 C CA . MET C 1 95 ? 11.566 19.109 15.121 1.00 25.24 96 MET C CA 1
ATOM 3146 C C . MET C 1 95 ? 13.055 18.906 15.385 1.00 30.32 96 MET C C 1
ATOM 3147 O O . MET C 1 95 ? 13.516 18.957 16.542 1.00 32.98 96 MET C O 1
ATOM 3150 N N . CYS C 1 96 ? 13.801 18.608 14.344 1.00 28.11 97 CYS C N 1
ATOM 3151 C CA . CYS C 1 96 ? 15.266 18.616 14.384 1.00 31.58 97 CYS C CA 1
ATOM 3152 C C . CYS C 1 96 ? 15.739 19.441 13.209 1.00 31.86 97 CYS C C 1
ATOM 3153 O O . CYS C 1 96 ? 15.021 19.675 12.234 1.00 28.60 97 CYS C O 1
ATOM 3156 N N . LEU C 1 97 ? 16.897 20.026 13.366 1.00 30.13 98 LEU C N 1
ATOM 3157 C CA . LEU C 1 97 ? 17.479 20.822 12.322 1.00 30.59 98 LEU C CA 1
ATOM 3158 C C . LEU C 1 97 ? 18.745 20.127 11.894 1.00 32.16 98 LEU C C 1
ATOM 3159 O O . LEU C 1 97 ? 19.485 19.602 12.710 1.00 35.17 98 LEU C O 1
ATOM 3162 N N . GLY C 1 98 ? 18.979 20.086 10.588 1.00 30.00 99 GLY C N 1
ATOM 3163 C CA . GLY C 1 98 ? 20.100 19.369 10.023 1.00 30.90 99 GLY C CA 1
ATOM 3164 C C . GLY C 1 98 ? 20.458 19.999 8.703 1.00 30.46 99 GLY C C 1
ATOM 3165 O O . GLY C 1 98 ? 19.614 20.615 8.065 1.00 35.56 99 GLY C O 1
ATOM 3166 N N . GLU C 1 99 ? 21.710 19.865 8.305 1.00 32.04 100 GLU C N 1
ATOM 3167 C CA . GLU C 1 99 ? 22.131 20.367 7.028 1.00 34.00 100 GLU C CA 1
ATOM 3168 C C . GLU C 1 99 ? 21.750 19.316 5.980 1.00 32.87 100 GLU C C 1
ATOM 3169 O O . GLU C 1 99 ? 22.021 18.137 6.145 1.00 35.87 100 GLU C O 1
ATOM 3175 N N . GLU C 1 100 ? 21.083 19.774 4.937 1.00 28.58 101 GLU C N 1
ATOM 3176 C CA . GLU C 1 100 ? 20.698 18.960 3.795 1.00 28.10 101 GLU C CA 1
ATOM 3177 C C . GLU C 1 100 ? 21.319 19.512 2.531 1.00 30.49 101 GLU C C 1
ATOM 3178 O O . GLU C 1 100 ? 21.436 20.735 2.380 1.00 28.75 101 GLU C O 1
ATOM 3184 N N . GLY C 1 101 ? 21.676 18.579 1.660 1.00 28.55 102 GLY C N 1
ATOM 3185 C CA . GLY C 1 101 ? 22.000 18.835 0.279 1.00 29.67 102 GLY C CA 1
ATOM 3186 C C . GLY C 1 101 ? 20.943 18.146 -0.552 1.00 28.97 102 GLY C C 1
ATOM 3187 O O . GLY C 1 101 ? 19.964 17.669 -0.047 1.00 29.25 102 GLY C O 1
ATOM 3188 N N . CYS C 1 102 ? 21.159 18.164 -1.843 1.00 27.30 103 CYS C N 1
ATOM 3189 C CA . CYS C 1 102 ? 20.196 17.663 -2.843 1.00 25.12 103 CYS C CA 1
ATOM 3190 C C . CYS C 1 102 ? 20.952 17.404 -4.126 1.00 27.04 103 CYS C C 1
ATOM 3191 O O . CYS C 1 102 ? 21.717 18.272 -4.579 1.00 26.32 103 CYS C O 1
ATOM 3194 N N . LEU C 1 103 ? 20.712 16.236 -4.735 1.00 23.37 104 LEU C N 1
ATOM 3195 C CA . LEU C 1 103 ? 21.261 15.893 -6.041 1.00 27.06 104 LEU C CA 1
ATOM 3196 C C . LEU C 1 103 ? 20.883 16.902 -7.106 1.00 24.67 104 LEU C C 1
ATOM 3197 O O . LEU C 1 103 ? 21.591 17.026 -8.082 1.00 26.83 104 LEU C O 1
ATOM 3202 N N . SER C 1 104 ? 19.803 17.623 -6.905 1.00 22.27 105 SER C N 1
ATOM 3203 C CA . SER C 1 104 ? 19.270 18.570 -7.827 1.00 21.97 105 SER C CA 1
ATOM 3204 C C . SER C 1 104 ? 19.742 19.997 -7.534 1.00 25.24 105 SER C C 1
ATOM 3205 O O . SER C 1 104 ? 19.402 20.863 -8.293 1.00 26.40 105 SER C O 1
ATOM 3208 N N . VAL C 1 105 ? 20.464 20.243 -6.441 1.00 24.74 106 VAL C N 1
ATOM 3209 C CA . VAL C 1 105 ? 20.872 21.625 -6.115 1.00 32.10 106 VAL C CA 1
ATOM 3210 C C . VAL C 1 105 ? 22.367 21.621 -6.019 1.00 38.85 106 VAL C C 1
ATOM 3211 O O . VAL C 1 105 ? 22.931 21.303 -4.959 1.00 38.09 106 VAL C O 1
ATOM 3215 N N . PRO C 1 106 ? 23.040 21.927 -7.145 1.00 48.33 107 PRO C N 1
ATOM 3216 C CA . PRO C 1 106 ? 24.461 21.635 -7.120 1.00 49.90 107 PRO C CA 1
ATOM 3217 C C . PRO C 1 106 ? 25.160 22.604 -6.148 1.00 47.75 107 PRO C C 1
ATOM 3218 O O . PRO C 1 106 ? 24.754 23.786 -6.029 1.00 44.50 107 PRO C O 1
ATOM 3222 N N . ASP C 1 107 ? 26.096 22.072 -5.371 1.00 51.88 108 ASP C N 1
ATOM 3223 C CA . ASP C 1 107 ? 27.026 22.921 -4.635 1.00 66.69 108 ASP C CA 1
ATOM 3224 C C . ASP C 1 107 ? 26.291 23.941 -3.711 1.00 66.48 108 ASP C C 1
ATOM 3225 O O . ASP C 1 107 ? 26.580 25.145 -3.728 1.00 78.67 108 ASP C O 1
ATOM 3230 N N . GLU C 1 108 ? 25.299 23.477 -2.958 1.00 56.22 109 GLU C N 1
ATOM 3231 C CA . GLU C 1 108 ? 24.676 24.313 -1.924 1.00 54.51 109 GLU C CA 1
ATOM 3232 C C . GLU C 1 108 ? 23.980 23.411 -0.909 1.00 51.29 109 GLU C C 1
ATOM 3233 O O . GLU C 1 108 ? 23.256 22.489 -1.271 1.00 49.69 109 GLU C O 1
ATOM 3239 N N . ARG C 1 109 ? 24.250 23.654 0.359 1.00 41.46 110 ARG C N 1
ATOM 3240 C CA . ARG C 1 109 ? 23.623 22.925 1.459 1.00 45.18 110 ARG C CA 1
ATOM 3241 C C . ARG C 1 109 ? 23.031 23.985 2.366 1.00 45.33 110 ARG C C 1
ATOM 3242 O O . ARG C 1 109 ? 23.494 25.144 2.402 1.00 36.79 110 ARG C O 1
ATOM 3250 N N . GLY C 1 110 ? 22.007 23.595 3.114 1.00 36.90 111 GLY C N 1
ATOM 3251 C CA . GLY C 1 110 ? 21.318 24.535 3.935 1.00 37.04 111 GLY C CA 1
ATOM 3252 C C . GLY C 1 110 ? 20.752 23.813 5.120 1.00 36.56 111 GLY C C 1
ATOM 3253 O O . GLY C 1 110 ? 20.622 22.570 5.129 1.00 35.00 111 GLY C O 1
ATOM 3254 N N . GLN C 1 111 ? 20.442 24.593 6.125 1.00 30.72 112 GLN C N 1
ATOM 3255 C CA . GLN C 1 111 ? 19.883 24.083 7.347 1.00 33.90 112 GLN C CA 1
ATOM 3256 C C . GLN C 1 111 ? 18.349 24.027 7.282 1.00 30.10 112 GLN C C 1
ATOM 3257 O O . GLN C 1 111 ? 17.693 25.033 7.035 1.00 28.63 112 GLN C O 1
ATOM 3263 N N . VAL C 1 112 ? 17.773 22.841 7.519 1.00 29.36 113 VAL C N 1
ATOM 3264 C CA . VAL C 1 112 ? 16.392 22.684 7.297 1.00 25.32 113 VAL C CA 1
ATOM 3265 C C . VAL C 1 112 ? 15.773 22.081 8.538 1.00 25.52 113 VAL C C 1
ATOM 3266 O O . VAL C 1 112 ? 16.267 21.075 9.083 1.00 28.55 113 VAL C O 1
ATOM 3270 N N . GLU C 1 113 ? 14.690 22.700 8.987 1.00 25.71 114 GLU C N 1
ATOM 3271 C CA . GLU C 1 113 ? 13.908 22.160 10.092 1.00 26.55 114 GLU C CA 1
ATOM 3272 C C . GLU C 1 113 ? 12.920 21.109 9.554 1.00 24.40 114 GLU C C 1
ATOM 3273 O O . GLU C 1 113 ? 12.237 21.362 8.582 1.00 25.93 114 GLU C O 1
ATOM 3279 N N . ARG C 1 114 ? 12.918 19.945 10.169 1.00 22.61 115 ARG C N 1
ATOM 3280 C CA . ARG C 1 114 ? 12.077 18.787 9.731 1.00 19.18 115 ARG C CA 1
ATOM 3281 C C . ARG C 1 114 ? 11.486 18.224 10.968 1.00 19.46 115 ARG C C 1
ATOM 3282 O O . ARG C 1 114 ? 12.048 18.356 12.063 1.00 21.08 115 ARG C O 1
ATOM 3290 N N . ALA C 1 115 ? 10.365 17.512 10.842 1.00 17.87 116 ALA C N 1
ATOM 3291 C CA . ALA C 1 115 ? 9.909 16.702 11.952 1.00 17.43 116 ALA C CA 1
ATOM 3292 C C . ALA C 1 115 ? 10.915 15.610 12.323 1.00 17.61 116 ALA C C 1
ATOM 3293 O O . ALA C 1 115 ? 11.472 14.942 11.438 1.00 15.87 116 ALA C O 1
ATOM 3295 N N . GLU C 1 116 ? 11.094 15.391 13.609 1.00 17.38 117 GLU C N 1
ATOM 3296 C CA . GLU C 1 116 ? 11.977 14.416 14.129 1.00 18.61 117 GLU C CA 1
ATOM 3297 C C . GLU C 1 116 ? 11.484 12.983 13.876 1.00 18.51 117 GLU C C 1
ATOM 3298 O O . GLU C 1 116 ? 12.305 12.104 13.665 1.00 19.79 117 GLU C O 1
ATOM 3304 N N . MET C 1 117 ? 10.189 12.811 13.825 1.00 18.86 118 MET C N 1
ATOM 3305 C CA . MET C 1 117 ? 9.580 11.483 13.510 1.00 18.75 118 MET C CA 1
ATOM 3306 C C . MET C 1 117 ? 8.453 11.638 12.479 1.00 16.54 118 MET C C 1
ATOM 3307 O O . MET C 1 117 ? 7.631 12.573 12.500 1.00 17.52 118 MET C O 1
ATOM 3312 N N . VAL C 1 118 ? 8.402 10.733 11.503 1.00 14.75 119 VAL C N 1
ATOM 3313 C CA . VAL C 1 118 ? 7.317 10.618 10.608 1.00 14.86 119 VAL C CA 1
ATOM 3314 C C . VAL C 1 118 ? 6.795 9.157 10.538 1.00 16.23 119 VAL C C 1
ATOM 3315 O O . VAL C 1 118 ? 7.624 8.236 10.625 1.00 17.16 119 VAL C O 1
ATOM 3319 N N . LYS C 1 119 ? 5.496 9.025 10.399 1.00 17.19 120 LYS C N 1
ATOM 3320 C CA . LYS C 1 119 ? 4.865 7.707 10.129 1.00 16.20 120 LYS C CA 1
ATOM 3321 C C . LYS C 1 119 ? 4.463 7.718 8.709 1.00 16.15 120 LYS C C 1
ATOM 3322 O O . LYS C 1 119 ? 3.716 8.620 8.322 1.00 14.83 120 LYS C O 1
ATOM 3328 N N . VAL C 1 120 ? 4.939 6.770 7.866 1.00 14.66 121 VAL C N 1
ATOM 3329 C CA . VAL C 1 120 ? 4.655 6.802 6.466 1.00 13.26 121 VAL C CA 1
ATOM 3330 C C . VAL C 1 120 ? 3.984 5.500 6.018 1.00 15.01 121 VAL C C 1
ATOM 3331 O O . VAL C 1 120 ? 4.468 4.412 6.433 1.00 17.63 121 VAL C O 1
ATOM 3335 N N . LYS C 1 121 ? 2.946 5.630 5.234 1.00 13.57 122 LYS C N 1
ATOM 3336 C CA . LYS C 1 121 ? 2.272 4.393 4.673 1.00 13.91 122 LYS C CA 1
ATOM 3337 C C . LYS C 1 121 ? 2.659 4.354 3.189 1.00 15.28 122 LYS C C 1
ATOM 3338 O O . LYS C 1 121 ? 2.638 5.367 2.486 1.00 14.33 122 LYS C O 1
ATOM 3344 N N . TYR C 1 122 ? 3.051 3.193 2.640 1.00 12.23 123 TYR C N 1
ATOM 3345 C CA . TYR C 1 122 ? 3.475 3.195 1.262 1.00 13.01 123 TYR C CA 1
ATOM 3346 C C . TYR C 1 122 ? 3.249 1.795 0.725 1.00 14.48 123 TYR C C 1
ATOM 3347 O O . TYR C 1 122 ? 2.741 0.943 1.497 1.00 13.35 123 TYR C O 1
ATOM 3356 N N . LEU C 1 123 ? 3.381 1.676 -0.575 1.00 13.03 124 LEU C N 1
ATOM 3357 C CA . LEU C 1 123 ? 3.322 0.312 -1.234 1.00 13.85 124 LEU C CA 1
ATOM 3358 C C . LEU C 1 123 ? 4.686 -0.187 -1.565 1.00 15.94 124 LEU C C 1
ATOM 3359 O O . LEU C 1 123 ? 5.554 0.568 -1.984 1.00 14.38 124 LEU C O 1
ATOM 3364 N N . THR C 1 124 ? 4.936 -1.514 -1.413 1.00 13.66 125 THR C N 1
ATOM 3365 C CA . THR C 1 124 ? 6.121 -2.034 -1.974 1.00 13.58 125 THR C CA 1
ATOM 3366 C C . THR C 1 124 ? 5.966 -2.072 -3.522 1.00 13.92 125 THR C C 1
ATOM 3367 O O . THR C 1 124 ? 4.929 -1.895 -4.084 1.00 14.15 125 THR C O 1
ATOM 3371 N N . LEU C 1 125 ? 7.062 -2.467 -4.167 1.00 15.15 126 LEU C N 1
ATOM 3372 C CA . LEU C 1 125 ? 7.031 -2.607 -5.628 1.00 17.33 126 LEU C CA 1
ATOM 3373 C C . LEU C 1 125 ? 6.055 -3.662 -6.066 1.00 17.82 126 LEU C C 1
ATOM 3374 O O . LEU C 1 125 ? 5.551 -3.579 -7.162 1.00 17.49 126 LEU C O 1
ATOM 3379 N N . GLN C 1 126 ? 5.870 -4.687 -5.250 1.00 18.02 127 GLN C N 1
ATOM 3380 C CA . GLN C 1 126 ? 4.835 -5.713 -5.559 1.00 18.36 127 GLN C CA 1
ATOM 3381 C C . GLN C 1 126 ? 3.432 -5.201 -5.366 1.00 20.14 127 GLN C C 1
ATOM 3382 O O . GLN C 1 126 ? 2.469 -5.677 -5.976 1.00 24.91 127 GLN C O 1
ATOM 3388 N N . GLY C 1 127 ? 3.295 -4.139 -4.572 1.00 17.51 128 GLY C N 1
ATOM 3389 C CA . GLY C 1 127 ? 2.035 -3.544 -4.282 1.00 16.37 128 GLY C CA 1
ATOM 3390 C C . GLY C 1 127 ? 1.480 -3.790 -2.869 1.00 16.71 128 GLY C C 1
ATOM 3391 O O . GLY C 1 127 ? 0.322 -3.488 -2.652 1.00 18.38 128 GLY C O 1
ATOM 3392 N N . GLU C 1 128 ? 2.248 -4.302 -1.946 1.00 15.80 129 GLU C N 1
ATOM 3393 C CA . GLU C 1 128 ? 1.777 -4.613 -0.611 1.00 17.11 129 GLU C CA 1
ATOM 3394 C C . GLU C 1 128 ? 1.817 -3.323 0.241 1.00 14.33 129 GLU C C 1
ATOM 3395 O O . GLU C 1 128 ? 2.867 -2.593 0.226 1.00 14.88 129 GLU C O 1
ATOM 3397 N N . MET C 1 129 ? 0.823 -3.118 1.067 1.00 15.25 130 MET C N 1
ATOM 3398 C CA . MET C 1 129 ? 0.842 -1.913 2.000 1.00 14.86 130 MET C CA 1
ATOM 3399 C C . MET C 1 129 ? 1.704 -2.128 3.216 1.00 16.46 130 MET C C 1
ATOM 3400 O O . MET C 1 129 ? 1.639 -3.179 3.908 1.00 15.46 130 MET C O 1
ATOM 3402 N N . VAL C 1 130 ? 2.462 -1.104 3.590 1.00 14.95 131 VAL C N 1
ATOM 3403 C CA . VAL C 1 130 ? 3.381 -1.133 4.695 1.00 15.40 131 VAL C CA 1
ATOM 3404 C C . VAL C 1 130 ? 3.281 0.241 5.375 1.00 15.83 131 VAL C C 1
ATOM 3405 O O . VAL C 1 130 ? 3.145 1.263 4.717 1.00 16.09 131 VAL C O 1
ATOM 3409 N N . GLU C 1 131 ? 3.344 0.213 6.692 1.00 15.71 132 GLU C N 1
ATOM 3410 C CA . GLU C 1 131 ? 3.476 1.498 7.465 1.00 18.08 132 GLU C CA 1
ATOM 3411 C C . GLU C 1 131 ? 4.691 1.455 8.354 1.00 20.11 132 GLU C C 1
ATOM 3412 O O . GLU C 1 131 ? 4.875 0.442 9.076 1.00 19.79 132 GLU C O 1
ATOM 3418 N N . THR C 1 132 ? 5.570 2.464 8.280 1.00 15.73 133 THR C N 1
ATOM 3419 C CA . THR C 1 132 ? 6.823 2.447 8.960 1.00 16.71 133 THR C CA 1
ATOM 3420 C C . THR C 1 132 ? 7.045 3.817 9.684 1.00 17.98 133 THR C C 1
ATOM 3421 O O . THR C 1 132 ? 6.667 4.852 9.115 1.00 17.58 133 THR C O 1
ATOM 3425 N N . VAL C 1 133 ? 7.658 3.740 10.853 1.00 16.65 134 VAL C N 1
ATOM 3426 C CA . VAL C 1 133 ? 8.030 4.947 11.640 1.00 17.85 134 VAL C CA 1
ATOM 3427 C C . VAL C 1 133 ? 9.447 5.242 11.378 1.00 21.98 134 VAL C C 1
ATOM 3428 O O . VAL C 1 133 ? 10.310 4.371 11.561 1.00 22.52 134 VAL C O 1
ATOM 3432 N N . PHE C 1 134 ? 9.789 6.471 10.985 1.00 17.88 135 PHE C N 1
ATOM 3433 C CA . PHE C 1 134 ? 11.184 6.873 10.806 1.00 17.58 135 PHE C CA 1
ATOM 3434 C C . PHE C 1 134 ? 11.530 7.966 11.775 1.00 19.69 135 PHE C C 1
ATOM 3435 O O . PHE C 1 134 ? 10.679 8.756 12.086 1.00 17.13 135 PHE C O 1
ATOM 3443 N N . GLN C 1 135 ? 12.759 7.934 12.269 1.00 20.35 136 GLN C N 1
ATOM 3444 C CA . GLN C 1 135 ? 13.283 8.977 13.210 1.00 21.66 136 GLN C CA 1
ATOM 3445 C C . GLN C 1 135 ? 14.532 9.611 12.660 1.00 20.33 136 GLN C C 1
ATOM 3446 O O . GLN C 1 135 ? 15.225 9.004 11.855 1.00 24.08 136 GLN C O 1
ATOM 3452 N N . GLY C 1 136 ? 14.824 10.851 13.054 1.00 19.41 137 GLY C N 1
ATOM 3453 C CA . GLY C 1 136 ? 16.145 11.393 12.836 1.00 19.23 137 GLY C CA 1
ATOM 3454 C C . GLY C 1 136 ? 16.503 11.579 11.401 1.00 21.21 137 GLY C C 1
ATOM 3455 O O . GLY C 1 136 ? 15.688 12.042 10.603 1.00 18.57 137 GLY C O 1
ATOM 3456 N N . PHE C 1 137 ? 17.729 11.203 11.017 1.00 20.79 138 PHE C N 1
ATOM 3457 C CA . PHE C 1 137 ? 18.177 11.538 9.672 1.00 20.43 138 PHE C CA 1
ATOM 3458 C C . PHE C 1 137 ? 17.372 10.771 8.609 1.00 17.30 138 PHE C C 1
ATOM 3459 O O . PHE C 1 137 ? 16.923 11.422 7.615 1.00 18.09 138 PHE C O 1
ATOM 3467 N N . PRO C 1 138 ? 17.039 9.473 8.823 1.00 18.24 139 PRO C N 1
ATOM 3468 C CA . PRO C 1 138 ? 16.118 8.841 7.865 1.00 18.66 139 PRO C CA 1
ATOM 3469 C C . PRO C 1 138 ? 14.767 9.566 7.701 1.00 17.93 139 PRO C C 1
ATOM 3470 O O . PRO C 1 138 ? 14.235 9.664 6.598 1.00 17.10 139 PRO C O 1
ATOM 3474 N N . ALA C 1 139 ? 14.243 10.105 8.802 1.00 16.24 140 ALA C N 1
ATOM 3475 C CA . ALA C 1 139 ? 12.966 10.881 8.746 1.00 14.67 140 ALA C CA 1
ATOM 3476 C C . ALA C 1 139 ? 13.103 12.129 7.879 1.00 15.39 140 ALA C C 1
ATOM 3477 O O . ALA C 1 139 ? 12.195 12.444 7.104 1.00 15.71 140 ALA C O 1
ATOM 3479 N N . ARG C 1 140 ? 14.258 12.801 7.971 1.00 16.82 141 ARG C N 1
ATOM 3480 C CA . ARG C 1 140 ? 14.539 13.949 7.168 1.00 17.46 141 ARG C CA 1
ATOM 3481 C C . ARG C 1 140 ? 14.596 13.563 5.687 1.00 14.32 141 ARG C C 1
ATOM 3482 O O . ARG C 1 140 ? 14.088 14.320 4.827 1.00 15.30 141 ARG C O 1
ATOM 3485 N N . ILE C 1 141 ? 15.195 12.418 5.393 1.00 14.26 142 ILE C N 1
ATOM 3486 C CA . ILE C 1 141 ? 15.248 11.931 4.008 1.00 15.01 142 ILE C CA 1
ATOM 3487 C C . ILE C 1 141 ? 13.857 11.700 3.469 1.00 15.56 142 ILE C C 1
ATOM 3488 O O . ILE C 1 141 ? 13.535 12.182 2.359 1.00 15.25 142 ILE C O 1
ATOM 3493 N N . VAL C 1 142 ? 13.029 10.971 4.197 1.00 14.89 143 VAL C N 1
ATOM 3494 C CA . VAL C 1 142 ? 11.659 10.728 3.749 1.00 14.44 143 VAL C CA 1
ATOM 3495 C C . VAL C 1 142 ? 10.936 12.060 3.445 1.00 14.86 143 VAL C C 1
ATOM 3496 O O . VAL C 1 142 ? 10.288 12.259 2.377 1.00 13.77 143 VAL C O 1
ATOM 3500 N N . GLN C 1 143 ? 11.111 13.034 4.329 1.00 13.86 144 GLN C N 1
ATOM 3501 C CA . GLN C 1 143 ? 10.436 14.328 4.131 1.00 14.18 144 GLN C CA 1
ATOM 3502 C C . GLN C 1 143 ? 10.915 15.102 2.922 1.00 13.73 144 GLN C C 1
ATOM 3503 O O . GLN C 1 143 ? 10.131 15.691 2.200 1.00 15.13 144 GLN C O 1
ATOM 3509 N N . HIS C 1 144 ? 12.214 15.037 2.660 1.00 13.85 145 HIS C N 1
ATOM 3510 C CA . HIS C 1 144 ? 12.836 15.636 1.497 1.00 15.74 145 HIS C CA 1
ATOM 3511 C C . HIS C 1 144 ? 12.340 15.002 0.205 1.00 15.56 145 HIS C C 1
ATOM 3512 O O . HIS C 1 144 ? 12.024 15.684 -0.754 1.00 16.99 145 HIS C O 1
ATOM 3519 N N . GLU C 1 145 ? 12.260 13.666 0.191 1.00 14.54 146 GLU C N 1
ATOM 3520 C CA . GLU C 1 145 ? 11.852 12.978 -1.021 1.00 14.53 146 GLU C CA 1
ATOM 3521 C C . GLU C 1 145 ? 10.386 13.179 -1.277 1.00 13.50 146 GLU C C 1
ATOM 3522 O O . GLU C 1 145 ? 9.992 13.356 -2.455 1.00 14.25 146 GLU C O 1
ATOM 3528 N N . VAL C 1 146 ? 9.581 13.119 -0.229 1.00 14.05 147 VAL C N 1
ATOM 3529 C CA . VAL C 1 146 ? 8.147 13.443 -0.369 1.00 15.34 147 VAL C CA 1
ATOM 3530 C C . VAL C 1 146 ? 7.958 14.889 -0.903 1.00 15.99 147 VAL C C 1
ATOM 3531 O O . VAL C 1 146 ? 7.206 15.139 -1.840 1.00 15.01 147 VAL C O 1
ATOM 3535 N N . ASP C 1 147 ? 8.740 15.836 -0.374 1.00 14.85 148 ASP C N 1
ATOM 3536 C CA . ASP C 1 147 ? 8.753 17.225 -0.994 1.00 14.56 148 ASP C CA 1
ATOM 3537 C C . ASP C 1 147 ? 9.061 17.197 -2.470 1.00 14.46 148 ASP C C 1
ATOM 3538 O O . ASP C 1 147 ? 8.379 17.839 -3.223 1.00 15.96 148 ASP C O 1
ATOM 3543 N N . HIS C 1 148 ? 10.016 16.374 -2.958 1.00 14.02 149 HIS C N 1
ATOM 3544 C CA . HIS C 1 148 ? 10.273 16.253 -4.372 1.00 15.11 149 HIS C CA 1
ATOM 3545 C C . HIS C 1 148 ? 9.055 15.808 -5.157 1.00 14.38 149 HIS C C 1
ATOM 3546 O O . HIS C 1 148 ? 8.780 16.310 -6.266 1.00 14.90 149 HIS C O 1
ATOM 3553 N N . LEU C 1 149 ? 8.245 14.890 -4.605 1.00 13.51 150 LEU C N 1
ATOM 3554 C CA . LEU C 1 149 ? 7.023 14.430 -5.267 1.00 12.76 150 LEU C CA 1
ATOM 3555 C C . LEU C 1 149 ? 5.918 15.483 -5.309 1.00 13.85 150 LEU C C 1
ATOM 3556 O O . LEU C 1 149 ? 4.997 15.394 -6.068 1.00 14.30 150 LEU C O 1
ATOM 3561 N N . ASN C 1 150 ? 6.083 16.512 -4.488 1.00 14.45 151 ASN C N 1
ATOM 3562 C CA . ASN C 1 150 ? 5.093 17.605 -4.374 1.00 15.75 151 ASN C CA 1
ATOM 3563 C C . ASN C 1 150 ? 5.601 18.942 -4.976 1.00 19.13 151 ASN C C 1
ATOM 3564 O O . ASN C 1 150 ? 5.002 20.002 -4.758 1.00 19.97 151 ASN C O 1
ATOM 3569 N N . GLY C 1 151 ? 6.705 18.897 -5.648 1.00 16.68 152 GLY C N 1
ATOM 3570 C CA . GLY C 1 151 ? 7.256 20.039 -6.410 1.00 19.03 152 GLY C CA 1
ATOM 3571 C C . GLY C 1 151 ? 7.975 21.032 -5.504 1.00 22.03 152 GLY C C 1
ATOM 3572 O O . GLY C 1 151 ? 8.094 22.214 -5.842 1.00 21.18 152 GLY C O 1
ATOM 3573 N N . ILE C 1 152 ? 8.546 20.564 -4.425 1.00 19.84 153 ILE C N 1
ATOM 3574 C CA . ILE C 1 152 ? 9.206 21.450 -3.413 1.00 20.98 153 ILE C CA 1
ATOM 3575 C C . ILE C 1 152 ? 10.671 21.075 -3.280 1.00 23.25 153 ILE C C 1
ATOM 3576 O O . ILE C 1 152 ? 11.051 19.862 -3.119 1.00 20.20 153 ILE C O 1
ATOM 3581 N N . LEU C 1 153 ? 11.585 22.080 -3.345 1.00 21.83 154 LEU C N 1
ATOM 3582 C CA . LEU C 1 153 ? 13.008 21.864 -3.090 1.00 22.83 154 LEU C CA 1
ATOM 3583 C C . LEU C 1 153 ? 13.366 22.393 -1.687 1.00 22.68 154 LEU C C 1
ATOM 3584 O O . LEU C 1 153 ? 12.666 23.314 -1.154 1.00 26.76 154 LEU C O 1
ATOM 3589 N N . PHE C 1 154 ? 14.438 21.835 -1.117 1.00 21.64 155 PHE C N 1
ATOM 3590 C CA . PHE C 1 154 ? 14.776 22.097 0.315 1.00 24.29 155 PHE C CA 1
ATOM 3591 C C . PHE C 1 154 ? 15.072 23.570 0.491 1.00 28.37 155 PHE C C 1
ATOM 3592 O O . PHE C 1 154 ? 14.891 24.092 1.589 1.00 29.23 155 PHE C O 1
ATOM 3600 N N . VAL C 1 155 ? 15.579 24.204 -0.558 1.00 29.97 156 VAL C N 1
ATOM 3601 C CA . VAL C 1 155 ? 15.812 25.681 -0.492 1.00 34.97 156 VAL C CA 1
ATOM 3602 C C . VAL C 1 155 ? 14.573 26.466 -0.136 1.00 37.67 156 VAL C C 1
ATOM 3603 O O . VAL C 1 155 ? 14.695 27.511 0.502 1.00 35.43 156 VAL C O 1
ATOM 3607 N N . GLU C 1 156 ? 13.387 25.952 -0.464 1.00 32.57 157 GLU C N 1
ATOM 3608 C CA . GLU C 1 156 ? 12.103 26.613 -0.144 1.00 34.45 157 GLU C CA 1
ATOM 3609 C C . GLU C 1 156 ? 11.690 26.422 1.314 1.00 34.77 157 GLU C C 1
ATOM 3610 O O . GLU C 1 156 ? 10.689 26.987 1.746 1.00 38.26 157 GLU C O 1
ATOM 3616 N N . ARG C 1 157 ? 12.413 25.581 2.045 1.00 34.45 158 ARG C N 1
ATOM 3617 C CA . ARG C 1 157 ? 12.074 25.264 3.406 1.00 37.22 158 ARG C CA 1
ATOM 3618 C C . ARG C 1 157 ? 13.003 25.994 4.368 1.00 41.75 158 ARG C C 1
ATOM 3619 O O . ARG C 1 157 ? 12.845 25.819 5.566 1.00 48.49 158 ARG C O 1
ATOM 3627 N N . ILE C 1 158 ? 13.989 26.749 3.878 1.00 43.88 159 ILE C N 1
ATOM 3628 C CA . ILE C 1 158 ? 15.011 27.320 4.775 1.00 50.34 159 ILE C CA 1
ATOM 3629 C C . ILE C 1 158 ? 14.484 28.507 5.564 1.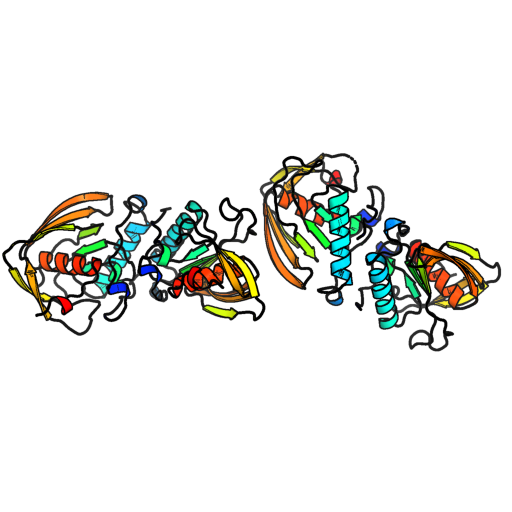00 57.71 159 ILE C C 1
ATOM 3630 O O . ILE C 1 158 ? 13.732 29.319 5.038 1.00 63.87 159 ILE C O 1
ATOM 3635 N N . SER C 1 159 ? 14.911 28.563 6.834 1.00 68.77 160 SER C N 1
ATOM 3636 C CA . SER C 1 159 ? 14.638 29.640 7.815 1.00 75.06 160 SER C CA 1
ATOM 3637 C C . SER C 1 159 ? 13.225 29.544 8.409 1.00 79.31 160 SER C C 1
ATOM 3638 O O . SER C 1 159 ? 13.016 28.714 9.299 1.00 78.97 160 SER C O 1
ATOM 3642 N N . VAL D 1 2 ? 2.431 -4.042 -19.294 1.00 30.54 3 VAL D N 1
ATOM 3643 C CA . VAL D 1 2 ? 1.782 -2.836 -18.593 1.00 27.17 3 VAL D CA 1
ATOM 3644 C C . VAL D 1 2 ? 1.130 -1.914 -19.561 1.00 26.33 3 VAL D C 1
ATOM 3645 O O . VAL D 1 2 ? 1.632 -1.749 -20.667 1.00 32.84 3 VAL D O 1
ATOM 3649 N N . VAL D 1 3 ? 0.059 -1.251 -19.143 1.00 23.25 4 VAL D N 1
ATOM 3650 C CA . VAL D 1 3 ? -0.549 -0.148 -19.831 1.00 22.12 4 VAL D CA 1
ATOM 3651 C C . VAL D 1 3 ? -0.413 1.051 -18.856 1.00 24.10 4 VAL D C 1
ATOM 3652 O O . VAL D 1 3 ? -0.927 1.033 -17.768 1.00 23.94 4 VAL D O 1
ATOM 3656 N N . LEU D 1 4 ? 0.220 2.151 -19.272 1.00 22.56 5 LEU D N 1
ATOM 3657 C CA . LEU D 1 4 ? 0.469 3.267 -18.434 1.00 21.10 5 LEU D CA 1
ATOM 3658 C C . LEU D 1 4 ? -0.648 4.304 -18.462 1.00 18.27 5 LEU D C 1
ATOM 3659 O O . LEU D 1 4 ? -1.218 4.491 -19.530 1.00 20.48 5 LEU D O 1
ATOM 3664 N N . PRO D 1 5 ? -0.902 5.017 -17.362 1.00 18.04 6 PRO D N 1
ATOM 3665 C CA . PRO D 1 5 ? -1.819 6.113 -17.291 1.00 19.45 6 PRO D CA 1
ATOM 3666 C C . PRO D 1 5 ? -1.335 7.242 -18.236 1.00 22.53 6 PRO D C 1
ATOM 3667 O O . PRO D 1 5 ? -0.158 7.473 -18.337 1.00 19.84 6 PRO D O 1
ATOM 3671 N N . VAL D 1 6 ? -2.301 7.848 -18.896 1.00 21.03 7 VAL D N 1
ATOM 3672 C CA . VAL D 1 6 ? -2.055 8.931 -19.883 1.00 19.77 7 VAL D CA 1
ATOM 3673 C C . VAL D 1 6 ? -2.435 10.256 -19.248 1.00 19.27 7 VAL D C 1
ATOM 3674 O O . VAL D 1 6 ? -3.539 10.422 -18.693 1.00 20.04 7 VAL D O 1
ATOM 3678 N N . ALA D 1 7 ? -1.553 11.264 -19.290 1.00 17.02 8 ALA D N 1
ATOM 3679 C CA . ALA D 1 7 ? -1.783 12.554 -18.817 1.00 16.95 8 ALA D CA 1
ATOM 3680 C C . ALA D 1 7 ? -2.729 13.281 -19.803 1.00 21.22 8 ALA D C 1
ATOM 3681 O O . ALA D 1 7 ? -2.615 13.100 -21.009 1.00 21.66 8 ALA D O 1
ATOM 3683 N N . LYS D 1 8 ? -3.640 14.056 -19.239 1.00 22.16 9 LYS D N 1
ATOM 3684 C CA . LYS D 1 8 ? -4.599 14.875 -20.006 1.00 22.77 9 LYS D CA 1
ATOM 3685 C C . LYS D 1 8 ? -4.359 16.322 -19.987 1.00 21.60 9 LYS D C 1
ATOM 3686 O O . LYS D 1 8 ? -3.810 16.888 -19.084 1.00 23.86 9 LYS D O 1
ATOM 3692 N N . ARG D 1 9 ? -4.855 16.976 -21.045 1.00 23.51 10 ARG D N 1
ATOM 3693 C CA . ARG D 1 9 ? -4.770 18.382 -21.145 1.00 25.93 10 ARG D CA 1
ATOM 3694 C C . ARG D 1 9 ? -5.139 19.054 -19.851 1.00 28.42 10 ARG D C 1
ATOM 3695 O O . ARG D 1 9 ? -6.175 18.709 -19.261 1.00 27.79 10 ARG D O 1
ATOM 3703 N N . GLY D 1 10 ? -4.317 20.003 -19.411 1.00 28.75 11 GLY D N 1
ATOM 3704 C CA . GLY D 1 10 ? -4.500 20.684 -18.150 1.00 30.06 11 GLY D CA 1
ATOM 3705 C C . GLY D 1 10 ? -3.387 20.282 -17.167 1.00 32.38 11 GLY D C 1
ATOM 3706 O O . GLY D 1 10 ? -3.022 21.044 -16.307 1.00 30.42 11 GLY D O 1
ATOM 3707 N N . GLU D 1 11 ? -2.841 19.079 -17.333 1.00 27.37 12 GLU D N 1
ATOM 3708 C CA . GLU D 1 11 ? -1.679 18.643 -16.530 1.00 28.15 12 GLU D CA 1
ATOM 3709 C C . GLU D 1 11 ? -0.400 19.297 -17.029 1.00 26.43 12 GLU D C 1
ATOM 3710 O O . GLU D 1 11 ? -0.077 19.239 -18.222 1.00 26.23 12 GLU D O 1
ATOM 3716 N N . ASP D 1 12 ? 0.368 19.837 -16.092 1.00 23.83 13 ASP D N 1
ATOM 3717 C CA . ASP D 1 12 ? 1.561 20.583 -16.451 1.00 26.50 13 ASP D CA 1
ATOM 3718 C C . ASP D 1 12 ? 2.680 19.715 -17.072 1.00 23.10 13 ASP D C 1
ATOM 3719 O O . ASP D 1 12 ? 3.527 20.241 -17.788 1.00 20.26 13 ASP D O 1
ATOM 3724 N N . ILE D 1 13 ? 2.668 18.417 -16.832 1.00 20.02 14 ILE D N 1
ATOM 3725 C CA . ILE D 1 13 ? 3.685 17.514 -17.443 1.00 19.14 14 ILE D CA 1
ATOM 3726 C C . ILE D 1 13 ? 3.655 17.691 -18.969 1.00 20.00 14 ILE D C 1
ATOM 3727 O O . ILE D 1 13 ? 4.672 17.550 -19.629 1.00 20.11 14 ILE D O 1
ATOM 3732 N N . LEU D 1 14 ? 2.482 17.932 -19.564 1.00 17.85 15 LEU D N 1
ATOM 3733 C CA . LEU D 1 14 ? 2.398 18.018 -21.023 1.00 17.47 15 LEU D CA 1
ATOM 3734 C C . LEU D 1 14 ? 2.917 19.324 -21.553 1.00 20.88 15 LEU D C 1
ATOM 3735 O O . LEU D 1 14 ? 3.009 19.447 -22.767 1.00 18.90 15 LEU D O 1
ATOM 3740 N N . LYS D 1 15 ? 3.204 20.286 -20.683 1.00 18.84 16 LYS D N 1
ATOM 3741 C CA . LYS D 1 15 ? 3.695 21.625 -21.080 1.00 19.65 16 LYS D CA 1
ATOM 3742 C C . LYS D 1 15 ? 5.218 21.836 -20.974 1.00 20.92 16 LYS D C 1
ATOM 3743 O O . LYS D 1 15 ? 5.744 22.921 -21.388 1.00 21.06 16 LYS D O 1
ATOM 3749 N N . LEU D 1 16 ? 5.960 20.838 -20.490 1.00 18.89 17 LEU D N 1
ATOM 3750 C CA . LEU D 1 16 ? 7.395 20.918 -20.348 1.00 20.18 17 LEU D CA 1
ATOM 3751 C C . LEU D 1 16 ? 8.115 20.654 -21.612 1.00 17.81 17 LEU D C 1
ATOM 3752 O O . LEU D 1 16 ? 7.560 20.079 -22.558 1.00 17.69 17 LEU D O 1
ATOM 3757 N N . ILE D 1 17 ? 9.384 21.025 -21.640 1.00 19.27 18 ILE D N 1
ATOM 3758 C CA . ILE D 1 17 ? 10.297 20.576 -22.705 1.00 18.50 18 ILE D CA 1
ATOM 3759 C C . ILE D 1 17 ? 10.991 19.310 -22.204 1.00 18.18 18 ILE D C 1
ATOM 3760 O O . ILE D 1 17 ? 11.743 19.344 -21.208 1.00 19.38 18 ILE D O 1
ATOM 3765 N N . ALA D 1 18 ? 10.711 18.186 -22.864 1.00 17.20 19 ALA D N 1
ATOM 3766 C CA . ALA D 1 18 ? 11.191 16.878 -22.412 1.00 14.81 19 ALA D CA 1
ATOM 3767 C C . ALA D 1 18 ? 12.707 16.805 -22.532 1.00 17.37 19 ALA D C 1
ATOM 3768 O O . ALA D 1 18 ? 13.306 17.448 -23.416 1.00 17.23 19 ALA D O 1
ATOM 3770 N N . ALA D 1 19 ? 13.336 16.105 -21.621 1.00 15.96 20 ALA D N 1
ATOM 3771 C CA . ALA D 1 19 ? 14.830 16.008 -21.634 1.00 16.36 20 ALA D CA 1
ATOM 3772 C C . ALA D 1 19 ? 15.348 14.942 -22.521 1.00 17.74 20 ALA D C 1
ATOM 3773 O O . ALA D 1 19 ? 14.795 13.849 -22.634 1.00 17.78 20 ALA D O 1
ATOM 3775 N N . PRO D 1 20 ? 16.484 15.176 -23.181 1.00 18.83 21 PRO D N 1
ATOM 3776 C CA . PRO D 1 20 ? 17.017 14.149 -24.021 1.00 19.71 21 PRO D CA 1
ATOM 3777 C C . PRO D 1 20 ? 17.433 12.942 -23.290 1.00 18.89 21 PRO D C 1
ATOM 3778 O O . PRO D 1 20 ? 17.805 13.038 -22.127 1.00 19.98 21 PRO D O 1
ATOM 3782 N N . VAL D 1 21 ? 17.345 11.819 -23.972 1.00 17.10 22 VAL D N 1
ATOM 3783 C CA . VAL D 1 21 ? 17.775 10.541 -23.471 1.00 18.21 22 VAL D CA 1
ATOM 3784 C C . VAL D 1 21 ? 19.323 10.569 -23.470 1.00 21.96 22 VAL D C 1
ATOM 3785 O O . VAL D 1 21 ? 19.926 11.077 -24.413 1.00 23.28 22 VAL D O 1
ATOM 3789 N N . SER D 1 22 ? 19.917 10.047 -22.397 1.00 18.91 23 SER D N 1
ATOM 3790 C CA . SER D 1 22 ? 21.388 10.066 -22.234 1.00 21.66 23 SER D CA 1
ATOM 3791 C C . SER D 1 22 ? 21.998 8.839 -22.961 1.00 20.51 23 SER D C 1
ATOM 3792 O O . SER D 1 22 ? 21.352 7.799 -23.213 1.00 19.25 23 SER D O 1
ATOM 3795 N N . ALA D 1 23 ? 23.332 8.910 -23.202 1.00 19.16 24 ALA D N 1
ATOM 3796 C CA . ALA D 1 23 ? 24.085 7.798 -23.729 1.00 19.95 24 ALA D CA 1
ATOM 3797 C C . ALA D 1 23 ? 23.993 6.492 -22.894 1.00 20.36 24 ALA D C 1
ATOM 3798 O O . ALA D 1 23 ? 23.847 5.393 -23.438 1.00 21.03 24 ALA D O 1
ATOM 3800 N N . ASN D 1 24 ? 23.953 6.657 -21.583 1.00 19.94 25 ASN D N 1
ATOM 3801 C CA . ASN D 1 24 ? 23.851 5.544 -20.628 1.00 22.07 25 ASN D CA 1
ATOM 3802 C C . ASN D 1 24 ? 22.587 4.711 -20.834 1.00 23.81 25 ASN D C 1
ATOM 3803 O O . ASN D 1 24 ? 22.574 3.509 -20.590 1.00 23.63 25 ASN D O 1
ATOM 3808 N N . GLU D 1 25 ? 21.501 5.372 -21.252 1.00 20.49 26 GLU D N 1
ATOM 3809 C CA . GLU D 1 25 ? 20.200 4.693 -21.438 1.00 19.52 26 GLU D CA 1
ATOM 3810 C C . GLU D 1 25 ? 20.083 3.965 -22.748 1.00 21.14 26 GLU D C 1
ATOM 3811 O O . GLU D 1 25 ? 19.330 3.032 -22.831 1.00 20.58 26 GLU D O 1
ATOM 3817 N N . LEU D 1 26 ? 20.878 4.322 -23.743 1.00 20.09 27 LEU D N 1
ATOM 3818 C CA . LEU D 1 26 ? 20.843 3.570 -25.033 1.00 23.83 27 LEU D CA 1
ATOM 3819 C C . LEU D 1 26 ? 21.220 2.109 -24.858 1.00 26.62 27 LEU D C 1
ATOM 3820 O O . LEU D 1 26 ? 22.069 1.775 -24.029 1.00 29.28 27 LEU D O 1
ATOM 3825 N N . ASN D 1 27 ? 20.511 1.251 -25.548 1.00 26.03 28 ASN D N 1
ATOM 3826 C CA . ASN D 1 27 ? 20.717 -0.224 -25.442 1.00 34.13 28 ASN D CA 1
ATOM 3827 C C . ASN D 1 27 ? 20.592 -0.818 -23.990 1.00 32.10 28 ASN D C 1
ATOM 3828 O O . ASN D 1 27 ? 21.209 -1.799 -23.641 1.00 36.08 28 ASN D O 1
ATOM 3833 N N . SER D 1 28 ? 19.756 -0.240 -23.162 1.00 29.40 29 SER D N 1
ATOM 3834 C CA . SER D 1 28 ? 19.528 -0.682 -21.798 1.00 31.40 29 SER D CA 1
ATOM 3835 C C . SER D 1 28 ? 18.161 -1.341 -21.626 1.00 31.85 29 SER D C 1
ATOM 3836 O O . SER D 1 28 ? 17.262 -1.062 -22.409 1.00 27.10 29 SER D O 1
ATOM 3839 N N . ASN D 1 29 ? 18.003 -2.173 -20.589 1.00 30.36 30 ASN D N 1
ATOM 3840 C CA . ASN D 1 29 ? 16.715 -2.802 -20.296 1.00 30.53 30 ASN D CA 1
ATOM 3841 C C . ASN D 1 29 ? 15.687 -1.770 -19.882 1.00 25.65 30 ASN D C 1
ATOM 3842 O O . ASN D 1 29 ? 14.528 -1.961 -20.168 1.00 28.40 30 ASN D O 1
ATOM 3847 N N . TRP D 1 30 ? 16.125 -0.739 -19.134 1.00 23.98 31 TRP D N 1
ATOM 3848 C CA . TRP D 1 30 ? 15.362 0.361 -18.805 1.00 22.92 31 TRP D CA 1
ATOM 3849 C C . TRP D 1 30 ? 14.692 0.951 -20.070 1.00 21.44 31 TRP D C 1
ATOM 3850 O O . TRP D 1 30 ? 13.515 1.196 -20.052 1.00 20.27 31 TRP D O 1
ATOM 3861 N N . LEU D 1 31 ? 15.499 1.302 -21.047 1.00 21.18 32 LEU D N 1
ATOM 3862 C CA . LEU D 1 31 ? 14.950 1.955 -22.249 1.00 20.43 32 LEU D CA 1
ATOM 3863 C C . LEU D 1 31 ? 14.050 1.039 -23.058 1.00 22.86 32 LEU D C 1
ATOM 3864 O O . LEU D 1 31 ? 12.982 1.468 -23.498 1.00 20.82 32 LEU D O 1
ATOM 3869 N N . TYR D 1 32 ? 14.441 -0.226 -23.208 1.00 23.04 33 TYR D N 1
ATOM 3870 C CA . TYR D 1 32 ? 13.544 -1.209 -23.904 1.00 28.05 33 TYR D CA 1
ATOM 3871 C C . TYR D 1 32 ? 12.218 -1.351 -23.199 1.00 26.03 33 TYR D C 1
ATOM 3872 O O . TYR D 1 32 ? 11.196 -1.327 -23.845 1.00 24.41 33 TYR D O 1
ATOM 3881 N N . GLN D 1 33 ? 12.211 -1.422 -21.857 1.00 26.05 34 GLN D N 1
ATOM 3882 C CA . GLN D 1 33 ? 10.986 -1.499 -21.131 1.00 26.51 34 GLN D CA 1
ATOM 3883 C C . GLN D 1 33 ? 10.108 -0.243 -21.219 1.00 26.09 34 GLN D C 1
ATOM 3884 O O . GLN D 1 33 ? 8.889 -0.355 -21.332 1.00 24.25 34 GLN D O 1
ATOM 3890 N N . LEU D 1 34 ? 10.709 0.948 -21.133 1.00 22.00 35 LEU D N 1
ATOM 3891 C CA . LEU D 1 34 ? 9.983 2.203 -21.392 1.00 22.93 35 LEU D CA 1
ATOM 3892 C C . LEU D 1 34 ? 9.310 2.133 -22.746 1.00 21.00 35 LEU D C 1
ATOM 3893 O O . LEU D 1 34 ? 8.088 2.492 -22.861 1.00 20.95 35 LEU D O 1
ATOM 3898 N N . ALA D 1 35 ? 10.076 1.730 -23.772 1.00 20.60 36 ALA D N 1
ATOM 3899 C CA . ALA D 1 35 ? 9.553 1.773 -25.155 1.00 19.98 36 ALA D CA 1
ATOM 3900 C C . ALA D 1 35 ? 8.420 0.727 -25.290 1.00 21.17 36 ALA D C 1
ATOM 3901 O O . ALA D 1 35 ? 7.348 1.006 -25.852 1.00 21.04 36 ALA D O 1
ATOM 3903 N N . ASP D 1 36 ? 8.616 -0.432 -24.654 1.00 21.62 37 ASP D N 1
ATOM 3904 C CA . ASP D 1 36 ? 7.557 -1.443 -24.609 1.00 25.29 37 ASP D CA 1
ATOM 3905 C C . ASP D 1 36 ? 6.294 -1.008 -23.894 1.00 23.10 37 ASP D C 1
ATOM 3906 O O . ASP D 1 36 ? 5.236 -1.287 -24.374 1.00 25.03 37 ASP D O 1
ATOM 3911 N N . ALA D 1 37 ? 6.393 -0.367 -22.745 1.00 21.21 38 ALA D N 1
ATOM 3912 C CA . ALA D 1 37 ? 5.211 0.189 -22.055 1.00 21.86 38 ALA D CA 1
ATOM 3913 C C . ALA D 1 37 ? 4.490 1.272 -22.855 1.00 21.88 38 ALA D C 1
ATOM 3914 O O . ALA D 1 37 ? 3.270 1.350 -22.911 1.00 21.88 38 ALA D O 1
ATOM 3916 N N . MET D 1 38 ? 5.265 2.158 -23.488 1.00 19.31 39 MET D N 1
ATOM 3917 C CA . MET D 1 38 ? 4.678 3.133 -24.334 1.00 18.78 39 MET D CA 1
ATOM 3918 C C . MET D 1 38 ? 3.905 2.464 -25.513 1.00 18.06 39 MET D C 1
ATOM 3919 O O . MET D 1 38 ? 2.795 2.939 -25.834 1.00 19.64 39 MET D O 1
ATOM 3924 N N . HIS D 1 39 ? 4.537 1.494 -26.133 1.00 17.76 40 HIS D N 1
ATOM 3925 C CA . HIS D 1 39 ? 3.956 0.809 -27.312 1.00 21.77 40 HIS D CA 1
ATOM 3926 C C . HIS D 1 39 ? 2.635 0.127 -26.902 1.00 21.28 40 HIS D C 1
ATOM 3927 O O . HIS D 1 39 ? 1.622 0.259 -27.552 1.00 19.95 40 HIS D O 1
ATOM 3934 N N . ALA D 1 40 ? 2.679 -0.556 -25.758 1.00 22.23 41 ALA D N 1
ATOM 3935 C CA . ALA D 1 40 ? 1.469 -1.239 -25.231 1.00 21.99 41 ALA D CA 1
ATOM 3936 C C . ALA D 1 40 ? 0.342 -0.302 -24.920 1.00 21.90 41 ALA D C 1
ATOM 3937 O O . ALA D 1 40 ? -0.832 -0.564 -25.227 1.00 23.71 41 ALA D O 1
ATOM 3939 N N . THR D 1 41 ? 0.680 0.851 -24.363 1.00 19.02 42 THR D N 1
ATOM 3940 C CA . THR D 1 41 ? -0.233 1.841 -23.999 1.00 19.06 42 THR D CA 1
ATOM 3941 C C . THR D 1 41 ? -0.883 2.452 -25.270 1.00 20.24 42 THR D C 1
ATOM 3942 O O . THR D 1 41 ? -2.088 2.668 -25.295 1.00 20.28 42 THR D O 1
ATOM 3946 N N . MET D 1 42 ? -0.046 2.743 -26.267 1.00 21.39 43 MET D N 1
ATOM 3947 C CA . MET D 1 42 ? -0.528 3.252 -27.533 1.00 20.67 43 MET D CA 1
ATOM 3948 C C . MET D 1 42 ? -1.521 2.279 -28.182 1.00 21.66 43 MET D C 1
ATOM 3949 O O . MET D 1 42 ? -2.577 2.698 -28.570 1.00 23.99 43 MET D O 1
ATOM 3954 N N . LEU D 1 43 ? -1.182 1.009 -28.181 1.00 22.85 44 LEU D N 1
ATOM 3955 C CA . LEU D 1 43 ? -2.073 -0.041 -28.778 1.00 26.86 44 LEU D CA 1
ATOM 3956 C C . LEU D 1 43 ? -3.383 -0.179 -28.069 1.00 27.27 44 LEU D C 1
ATOM 3957 O O . LEU D 1 43 ? -4.483 -0.214 -28.703 1.00 25.10 44 LEU D O 1
ATOM 3962 N N . GLU D 1 44 ? -3.320 -0.239 -26.747 1.00 26.62 45 GLU D N 1
ATOM 3963 C CA . GLU D 1 44 ? -4.514 -0.328 -25.944 1.00 28.89 45 GLU D CA 1
ATOM 3964 C C . GLU D 1 44 ? -5.452 0.838 -26.126 1.00 26.47 45 GLU D C 1
ATOM 3965 O O . GLU D 1 44 ? -6.648 0.653 -26.101 1.00 26.73 45 GLU D O 1
ATOM 3971 N N . ARG D 1 45 ? -4.960 2.068 -26.355 1.00 21.64 46 ARG D N 1
ATOM 3972 C CA . ARG D 1 45 ? -5.815 3.214 -26.549 1.00 24.52 46 ARG D CA 1
ATOM 3973 C C . ARG D 1 45 ? -6.075 3.532 -28.044 1.00 22.45 46 ARG D C 1
ATOM 3974 O O . ARG D 1 45 ? -6.614 4.587 -28.290 1.00 24.83 46 ARG D O 1
ATOM 3982 N N . ASN D 1 46 ? -5.724 2.650 -28.973 1.00 25.02 47 ASN D N 1
ATOM 3983 C CA . ASN D 1 46 ? -5.861 2.852 -30.414 1.00 26.91 47 ASN D CA 1
ATOM 3984 C C . ASN D 1 46 ? -5.182 4.145 -30.907 1.00 27.45 47 ASN D C 1
ATOM 3985 O O . ASN D 1 46 ? -5.676 4.858 -31.794 1.00 25.78 47 ASN D O 1
ATOM 3990 N N . GLY D 1 47 ? -4.030 4.413 -30.327 1.00 25.49 48 GLY D N 1
ATOM 3991 C CA . GLY D 1 47 ? -3.234 5.516 -30.827 1.00 22.99 48 GLY D CA 1
ATOM 3992 C C . GLY D 1 47 ? -2.478 5.114 -32.085 1.00 22.80 48 GLY D C 1
ATOM 3993 O O . GLY D 1 47 ? -2.128 3.940 -32.286 1.00 22.05 48 GLY D O 1
ATOM 3994 N N . VAL D 1 48 ? -2.145 6.111 -32.945 1.00 21.71 49 VAL D N 1
ATOM 3995 C CA . VAL D 1 48 ? -1.177 5.852 -34.027 1.00 20.50 49 VAL D CA 1
ATOM 3996 C C . VAL D 1 48 ? 0.230 6.466 -33.783 1.00 18.01 49 VAL D C 1
ATOM 3997 O O . VAL D 1 48 ? 1.099 6.464 -34.647 1.00 17.98 49 VAL D O 1
ATOM 4001 N N . GLY D 1 49 ? 0.420 6.976 -32.559 1.00 17.93 50 GLY D N 1
ATOM 4002 C CA . GLY D 1 49 ? 1.704 7.486 -32.118 1.00 19.64 50 GLY D CA 1
ATOM 4003 C C . GLY D 1 49 ? 1.589 7.716 -30.607 1.00 18.92 50 GLY D C 1
ATOM 4004 O O . GLY D 1 49 ? 0.431 7.739 -30.040 1.00 18.27 50 GLY D O 1
ATOM 4005 N N . ILE D 1 50 ? 2.721 7.968 -29.948 1.00 16.93 51 ILE D N 1
ATOM 4006 C CA . ILE D 1 50 ? 2.674 8.348 -28.545 1.00 15.66 51 ILE D CA 1
ATOM 4007 C C . ILE D 1 50 ? 3.980 9.012 -28.257 1.00 15.53 51 ILE D C 1
ATOM 4008 O O . ILE D 1 50 ? 4.964 8.672 -28.899 1.00 16.48 51 ILE D O 1
ATOM 4013 N N . ALA D 1 51 ? 3.967 9.879 -27.283 1.00 15.28 52 ALA D N 1
ATOM 4014 C CA . ALA D 1 51 ? 5.224 10.526 -26.795 1.00 14.05 52 ALA D CA 1
ATOM 4015 C C . ALA D 1 51 ? 5.375 10.282 -25.285 1.00 15.69 52 ALA D C 1
ATOM 4016 O O . ALA D 1 51 ? 4.410 10.320 -24.547 1.00 15.04 52 ALA D O 1
ATOM 4018 N N . ALA D 1 52 ? 6.600 10.121 -24.834 1.00 14.20 53 ALA D N 1
ATOM 4019 C CA . ALA D 1 52 ? 6.816 9.840 -23.452 1.00 15.96 53 ALA D CA 1
ATOM 4020 C C . ALA D 1 52 ? 6.147 10.776 -22.463 1.00 14.52 53 ALA D C 1
ATOM 4021 O O . ALA D 1 52 ? 5.649 10.284 -21.374 1.00 14.57 53 ALA D O 1
ATOM 4023 N N . PRO D 1 53 ? 6.126 12.096 -22.682 1.00 14.41 54 PRO D N 1
ATOM 4024 C CA . PRO D 1 53 ? 5.462 12.993 -21.715 1.00 13.53 54 PRO D CA 1
ATOM 4025 C C . PRO D 1 53 ? 4.012 12.628 -21.436 1.00 14.77 54 PRO D C 1
ATOM 4026 O O . PRO D 1 53 ? 3.500 12.886 -20.333 1.00 15.82 54 PRO D O 1
ATOM 4030 N N . GLN D 1 54 ? 3.329 12.035 -22.430 1.00 14.37 55 GLN D N 1
ATOM 4031 C CA . GLN D 1 54 ? 1.954 11.624 -22.252 1.00 15.71 55 GLN D CA 1
ATOM 4032 C C . GLN D 1 54 ? 1.807 10.579 -21.170 1.00 16.30 55 GLN D C 1
ATOM 4033 O O . GLN D 1 54 ? 0.659 10.385 -20.707 1.00 17.65 55 GLN D O 1
ATOM 4039 N N . VAL D 1 55 ? 2.853 9.824 -20.951 1.00 16.30 56 VAL D N 1
ATOM 4040 C CA . VAL D 1 55 ? 2.824 8.766 -19.890 1.00 16.72 56 VAL D CA 1
ATOM 4041 C C . VAL D 1 55 ? 3.664 9.185 -18.640 1.00 16.58 56 VAL D C 1
ATOM 4042 O O . VAL D 1 55 ? 4.087 8.347 -17.860 1.00 15.74 56 VAL D O 1
ATOM 4046 N N . TYR D 1 56 ? 3.776 10.498 -18.444 1.00 15.10 57 TYR D N 1
ATOM 4047 C CA . TYR D 1 56 ? 4.442 11.125 -17.315 1.00 16.54 57 TYR D CA 1
ATOM 4048 C C . TYR D 1 56 ? 5.940 10.888 -17.284 1.00 17.31 57 TYR D C 1
ATOM 4049 O O . TYR D 1 56 ? 6.562 11.085 -16.225 1.00 18.80 57 TYR D O 1
ATOM 4058 N N . ILE D 1 57 ? 6.534 10.634 -18.436 1.00 15.47 58 ILE D N 1
ATOM 4059 C CA . ILE D 1 57 ? 7.953 10.424 -18.593 1.00 14.76 58 ILE D CA 1
ATOM 4060 C C . ILE D 1 57 ? 8.499 11.612 -19.428 1.00 16.68 58 ILE D C 1
ATOM 4061 O O . ILE D 1 57 ? 8.272 11.647 -20.620 1.00 15.44 58 ILE D O 1
ATOM 4066 N N . SER D 1 58 ? 9.193 12.538 -18.791 1.00 14.74 59 SER D N 1
ATOM 4067 C CA . SER D 1 58 ? 9.593 13.813 -19.481 1.00 15.92 59 SER D CA 1
ATOM 4068 C C . SER D 1 58 ? 10.932 13.574 -20.208 1.00 14.98 59 SER D C 1
ATOM 4069 O O . SER D 1 58 ? 11.954 14.162 -19.901 1.00 16.10 59 SER D O 1
ATOM 4072 N N . LYS D 1 59 ? 10.902 12.673 -21.169 1.00 15.52 60 LYS D N 1
ATOM 4073 C CA . LYS D 1 59 ? 12.051 12.257 -21.940 1.00 16.08 60 LYS D CA 1
ATOM 4074 C C . LYS D 1 59 ? 11.731 12.256 -23.428 1.00 16.18 60 LYS D C 1
ATOM 4075 O O . LYS D 1 59 ? 10.589 12.093 -23.834 1.00 15.72 60 LYS D O 1
ATOM 4081 N N . ARG D 1 60 ? 12.749 12.465 -24.273 1.00 14.74 61 ARG D N 1
ATOM 4082 C CA . ARG D 1 60 ? 12.518 12.632 -25.704 1.00 14.70 61 ARG D CA 1
ATOM 4083 C C . ARG D 1 60 ? 12.491 11.318 -26.435 1.00 15.31 61 ARG D C 1
ATOM 4084 O O . ARG D 1 60 ? 13.456 10.917 -27.088 1.00 16.54 61 ARG D O 1
ATOM 4092 N N . VAL D 1 61 ? 11.373 10.558 -26.301 1.00 14.43 62 VAL D N 1
ATOM 4093 C CA . VAL D 1 61 ? 11.144 9.327 -26.964 1.00 15.35 62 VAL D CA 1
ATOM 4094 C C . VAL D 1 61 ? 9.730 9.387 -27.523 1.00 17.13 62 VAL D C 1
ATOM 4095 O O . VAL D 1 61 ? 8.787 9.784 -26.797 1.00 15.56 62 VAL D O 1
ATOM 4099 N N . ILE D 1 62 ? 9.588 9.045 -28.800 1.00 15.33 63 ILE D N 1
ATOM 4100 C CA . ILE D 1 62 ? 8.288 8.940 -29.454 1.00 16.18 63 ILE D CA 1
ATOM 4101 C C . ILE D 1 62 ? 8.137 7.610 -30.198 1.00 16.72 63 ILE D C 1
ATOM 4102 O O . ILE D 1 62 ? 9.163 6.974 -30.547 1.00 16.70 63 ILE D O 1
ATOM 4107 N N . ILE D 1 63 ? 6.877 7.226 -30.504 1.00 15.76 64 ILE D N 1
ATOM 4108 C CA . ILE D 1 63 ? 6.612 6.140 -31.416 1.00 16.42 64 ILE D CA 1
ATOM 4109 C C . ILE D 1 63 ? 5.705 6.685 -32.492 1.00 17.26 64 ILE D C 1
ATOM 4110 O O . ILE D 1 63 ? 4.737 7.403 -32.200 1.00 18.28 64 ILE D O 1
ATOM 4115 N N . VAL D 1 64 ? 5.994 6.293 -33.726 1.00 17.62 65 VAL D N 1
ATOM 4116 C CA . VAL D 1 64 ? 5.188 6.638 -34.903 1.00 17.72 65 VAL D CA 1
ATOM 4117 C C . VAL D 1 64 ? 4.746 5.281 -35.487 1.00 18.80 65 VAL D C 1
ATOM 4118 O O . VAL D 1 64 ? 5.547 4.436 -35.866 1.00 20.31 65 VAL D O 1
ATOM 4122 N N . ALA D 1 65 ? 3.458 5.101 -35.539 1.00 18.02 66 ALA D N 1
ATOM 4123 C CA . ALA D 1 65 ? 2.849 3.778 -35.759 1.00 20.52 66 ALA D CA 1
ATOM 4124 C C . ALA D 1 65 ? 1.489 3.849 -36.433 1.00 22.26 66 ALA D C 1
ATOM 4125 O O . ALA D 1 65 ? 0.440 3.375 -35.914 1.00 24.69 66 ALA D O 1
ATOM 4127 N N . SER D 1 66 ? 1.467 4.530 -37.586 1.00 24.66 67 SER D N 1
ATOM 4128 C CA . SER D 1 66 ? 0.278 4.472 -38.414 1.00 23.29 67 SER D CA 1
ATOM 4129 C C . SER D 1 66 ? -0.186 3.000 -38.728 1.00 23.27 67 SER D C 1
ATOM 4130 O O . SER D 1 66 ? 0.597 2.135 -39.140 1.00 23.17 67 SER D O 1
ATOM 4133 N N . ARG D 1 67 ? -1.478 2.776 -38.561 1.00 29.77 68 ARG D N 1
ATOM 4134 C CA . ARG D 1 67 ? -2.166 1.461 -38.743 1.00 32.96 68 ARG D CA 1
ATOM 4135 C C . ARG D 1 67 ? -3.658 1.738 -38.814 1.00 32.56 68 ARG D C 1
ATOM 4136 O O . ARG D 1 67 ? -4.157 2.605 -38.080 1.00 28.22 68 ARG D O 1
ATOM 4138 N N . PRO D 1 68 ? -4.417 1.042 -39.709 1.00 34.80 69 PRO D N 1
ATOM 4139 C CA . PRO D 1 68 ? -5.880 1.244 -39.591 1.00 35.04 69 PRO D CA 1
ATOM 4140 C C . PRO D 1 68 ? -6.407 0.703 -38.269 1.00 33.47 69 PRO D C 1
ATOM 4141 O O . PRO D 1 68 ? -6.019 -0.381 -37.865 1.00 35.75 69 PRO D O 1
ATOM 4145 N N . ASN D 1 69 ? -7.198 1.497 -37.560 1.00 32.89 70 ASN D N 1
ATOM 4146 C CA . ASN D 1 69 ? -7.810 1.056 -36.302 1.00 35.86 70 ASN D CA 1
ATOM 4147 C C . ASN D 1 69 ? -9.129 1.857 -36.073 1.00 36.88 70 ASN D C 1
ATOM 4148 O O . ASN D 1 69 ? -9.445 2.767 -36.879 1.00 38.49 70 ASN D O 1
ATOM 4153 N N . PRO D 1 70 ? -9.939 1.505 -35.037 1.00 38.87 71 PRO D N 1
ATOM 4154 C CA . PRO D 1 70 ? -11.214 2.172 -34.822 1.00 38.24 71 PRO D CA 1
ATOM 4155 C C . PRO D 1 70 ? -11.201 3.665 -34.749 1.00 39.60 71 PRO D C 1
ATOM 4156 O O . PRO D 1 70 ? -12.108 4.254 -35.261 1.00 37.29 71 PRO D O 1
ATOM 4160 N N . ARG D 1 71 ? -10.175 4.267 -34.153 1.00 38.32 72 ARG D N 1
ATOM 4161 C CA . ARG D 1 71 ? -10.016 5.732 -34.116 1.00 34.69 72 ARG D CA 1
ATOM 4162 C C . ARG D 1 71 ? -9.544 6.375 -35.433 1.00 33.12 72 ARG D C 1
ATOM 4163 O O . ARG D 1 71 ? -9.911 7.486 -35.709 1.00 34.32 72 ARG D O 1
ATOM 4171 N N . TYR D 1 72 ? -8.727 5.670 -36.237 1.00 32.57 73 TYR D N 1
ATOM 4172 C CA . TYR D 1 72 ? -8.284 6.084 -37.598 1.00 29.62 73 TYR D CA 1
ATOM 4173 C C . TYR D 1 72 ? -8.515 4.939 -38.616 1.00 30.50 73 TYR D C 1
ATOM 4174 O O . TYR D 1 72 ? -7.577 4.251 -39.077 1.00 31.80 73 TYR D O 1
ATOM 4183 N N . PRO D 1 73 ? -9.803 4.736 -39.001 1.00 36.42 74 PRO D N 1
ATOM 4184 C CA . PRO D 1 73 ? -10.138 3.619 -39.894 1.00 38.93 74 PRO D CA 1
ATOM 4185 C C . PRO D 1 73 ? -9.408 3.602 -41.273 1.00 40.17 74 PRO D C 1
ATOM 4186 O O . PRO D 1 73 ? -9.206 2.517 -41.835 1.00 39.17 74 PRO D O 1
ATOM 4190 N N . ASP D 1 74 ? -8.952 4.752 -41.795 1.00 37.60 75 ASP D N 1
ATOM 4191 C CA . ASP D 1 74 ? -8.294 4.780 -43.100 1.00 38.73 75 ASP D CA 1
ATOM 4192 C C . ASP D 1 74 ? -6.798 5.072 -43.082 1.00 37.78 75 ASP D C 1
ATOM 4193 O O . ASP D 1 74 ? -6.215 5.358 -44.111 1.00 36.55 75 ASP D O 1
ATOM 4198 N N . ALA D 1 75 ? -6.174 5.048 -41.903 1.00 32.26 76 ALA D N 1
ATOM 4199 C CA . ALA D 1 75 ? -4.760 5.321 -41.832 1.00 33.70 76 ALA D CA 1
ATOM 4200 C C . ALA D 1 75 ? -3.936 4.274 -42.596 1.00 28.97 76 ALA D C 1
ATOM 4201 O O . ALA D 1 75 ? -4.241 3.082 -42.519 1.00 31.57 76 ALA D O 1
ATOM 4203 N N . PRO D 1 76 ? -2.858 4.699 -43.303 1.00 28.91 77 PRO D N 1
ATOM 4204 C CA . PRO D 1 76 ? -1.942 3.772 -43.948 1.00 29.88 77 PRO D CA 1
ATOM 4205 C C . PRO D 1 76 ? -1.151 2.866 -43.011 1.00 32.36 77 PRO D C 1
ATOM 4206 O O . PRO D 1 76 ? -0.900 3.233 -41.861 1.00 32.57 77 PRO D O 1
ATOM 4210 N N . GLU D 1 77 ? -0.750 1.709 -43.507 1.00 30.41 78 GLU D N 1
ATOM 4211 C CA . GLU D 1 77 ? 0.057 0.782 -42.745 1.00 37.60 78 GLU D CA 1
ATOM 4212 C C . GLU D 1 77 ? 1.508 1.183 -42.828 1.00 35.29 78 GLU D C 1
ATOM 4213 O O . GLU D 1 77 ? 1.994 1.655 -43.864 1.00 34.64 78 GLU D O 1
ATOM 4219 N N . MET D 1 78 ? 2.188 1.043 -41.698 1.00 33.12 79 MET D N 1
ATOM 4220 C CA . MET D 1 78 ? 3.627 1.201 -41.636 1.00 31.12 79 MET D CA 1
ATOM 4221 C C . MET D 1 78 ? 4.127 0.300 -40.497 1.00 30.33 79 MET D C 1
ATOM 4222 O O . MET D 1 78 ? 3.349 -0.094 -39.637 1.00 32.51 79 MET D O 1
ATOM 4227 N N . ASN D 1 79 ? 5.387 -0.064 -40.537 1.00 35.67 80 ASN D N 1
ATOM 4228 C CA . ASN D 1 79 ? 6.001 -0.666 -39.346 1.00 38.71 80 ASN D CA 1
ATOM 4229 C C . ASN D 1 79 ? 6.228 0.463 -38.344 1.00 30.58 80 ASN D C 1
ATOM 4230 O O . ASN D 1 79 ? 6.790 1.503 -38.718 1.00 33.36 80 ASN D O 1
ATOM 4235 N N . ALA D 1 80 ? 5.855 0.218 -37.110 1.00 32.94 81 ALA D N 1
ATOM 4236 C CA . ALA D 1 80 ? 6.074 1.147 -35.997 1.00 27.51 81 ALA D CA 1
ATOM 4237 C C . ALA D 1 80 ? 7.549 1.467 -35.861 1.00 27.38 81 ALA D C 1
ATOM 4238 O O . ALA D 1 80 ? 8.403 0.581 -36.050 1.00 26.55 81 ALA D O 1
ATOM 4240 N N . VAL D 1 81 ? 7.881 2.742 -35.626 1.00 24.67 82 VAL D N 1
ATOM 4241 C CA . VAL D 1 81 ? 9.240 3.150 -35.448 1.00 24.30 82 VAL D CA 1
ATOM 4242 C C . VAL D 1 81 ? 9.324 3.844 -34.076 1.00 22.47 82 VAL D C 1
ATOM 4243 O O . VAL D 1 81 ? 8.555 4.747 -33.864 1.00 21.57 82 VAL D O 1
ATOM 4247 N N . VAL D 1 82 ? 10.239 3.425 -33.203 1.00 22.62 83 VAL D N 1
ATOM 4248 C CA . VAL D 1 82 ? 10.595 4.157 -31.995 1.00 20.65 83 VAL D CA 1
ATOM 4249 C C . VAL D 1 82 ? 11.779 5.071 -32.223 1.00 20.99 83 VAL D C 1
ATOM 4250 O O . VAL D 1 82 ? 12.828 4.671 -32.720 1.00 24.94 83 VAL D O 1
ATOM 4254 N N . MET D 1 83 ? 11.590 6.319 -31.900 1.00 18.98 84 MET D N 1
ATOM 4255 C CA . MET D 1 83 ? 12.596 7.341 -32.113 1.00 18.25 84 MET D CA 1
ATOM 4256 C C . MET D 1 83 ? 13.060 7.905 -30.810 1.00 19.32 84 MET D C 1
ATOM 4257 O O . MET D 1 83 ? 12.278 8.460 -30.031 1.00 19.82 84 MET D O 1
ATOM 4262 N N . VAL D 1 84 ? 14.358 7.852 -30.559 1.00 17.83 85 VAL D N 1
ATOM 4263 C CA . VAL D 1 84 ? 14.980 8.481 -29.380 1.00 16.90 85 VAL D CA 1
ATOM 4264 C C . VAL D 1 84 ? 15.665 9.818 -29.809 1.00 16.54 85 VAL D C 1
ATOM 4265 O O . VAL D 1 84 ? 16.351 9.855 -30.850 1.00 18.32 85 VAL D O 1
ATOM 4269 N N . ASN D 1 85 ? 15.441 10.879 -29.065 1.00 16.11 86 ASN D N 1
ATOM 4270 C CA . ASN D 1 85 ? 15.986 12.215 -29.340 1.00 17.53 86 ASN D CA 1
ATOM 4271 C C . ASN D 1 85 ? 15.711 12.674 -30.797 1.00 22.02 86 ASN D C 1
ATOM 4272 O O . ASN D 1 85 ? 16.645 13.000 -31.539 1.00 19.54 86 ASN D O 1
ATOM 4277 N N . PRO D 1 86 ? 14.454 12.601 -31.242 1.00 18.85 87 PRO D N 1
ATOM 4278 C CA . PRO D 1 86 ? 14.198 12.976 -32.618 1.00 19.46 87 PRO D CA 1
ATOM 4279 C C . PRO D 1 86 ? 14.320 14.455 -32.834 1.00 20.12 87 PRO D C 1
ATOM 4280 O O . PRO D 1 86 ? 13.981 15.263 -31.933 1.00 19.73 87 PRO D O 1
ATOM 4284 N N . GLU D 1 87 ? 14.819 14.834 -34.009 1.00 20.73 88 GLU D N 1
ATOM 4285 C CA . GLU D 1 87 ? 14.934 16.279 -34.371 1.00 22.29 88 GLU D CA 1
ATOM 4286 C C . GLU D 1 87 ? 14.472 16.470 -35.823 1.00 20.91 88 GLU D C 1
ATOM 4287 O O . GLU D 1 87 ? 14.874 15.693 -36.659 1.00 24.13 88 GLU D O 1
ATOM 4293 N N . ILE D 1 88 ? 13.558 17.376 -36.092 1.00 20.96 89 ILE D N 1
ATOM 4294 C CA . ILE D 1 88 ? 13.056 17.562 -37.483 1.00 19.59 89 ILE D CA 1
ATOM 4295 C C . ILE D 1 88 ? 14.074 18.528 -38.125 1.00 22.41 89 ILE D C 1
ATOM 4296 O O . ILE D 1 88 ? 14.259 19.621 -37.608 1.00 21.97 89 ILE D O 1
ATOM 4301 N N . LEU D 1 89 ? 14.765 18.019 -39.095 1.00 25.35 90 LEU D N 1
ATOM 4302 C CA . LEU D 1 89 ? 15.823 18.762 -39.769 1.00 29.76 90 LEU D CA 1
ATOM 4303 C C . LEU D 1 89 ? 15.233 19.686 -40.832 1.00 33.10 90 LEU D C 1
ATOM 4304 O O . LEU D 1 89 ? 15.771 20.796 -41.039 1.00 29.64 90 LEU D O 1
ATOM 4309 N N . GLU D 1 90 ? 14.189 19.222 -41.513 1.00 27.94 91 GLU D N 1
ATOM 4310 C CA . GLU D 1 90 ? 13.562 19.966 -42.638 1.00 32.02 91 GLU D CA 1
ATOM 4311 C C . GLU D 1 90 ? 12.048 19.755 -42.605 1.00 29.16 91 GLU D C 1
ATOM 4312 O O . GLU D 1 90 ? 11.613 18.601 -42.500 1.00 25.36 91 GLU D O 1
ATOM 4318 N N . PHE D 1 91 ? 11.307 20.847 -42.679 1.00 25.69 92 PHE D N 1
ATOM 4319 C CA . PHE D 1 91 ? 9.859 20.877 -42.965 1.00 25.26 92 PHE D CA 1
ATOM 4320 C C . PHE D 1 91 ? 9.632 21.415 -44.396 1.00 30.23 92 PHE D C 1
ATOM 4321 O O . PHE D 1 91 ? 10.147 22.507 -44.713 1.00 29.73 92 PHE D O 1
ATOM 4329 N N . SER D 1 92 ? 8.846 20.716 -45.187 1.00 26.44 93 SER D N 1
ATOM 4330 C CA . SER D 1 92 ? 8.518 21.150 -46.597 1.00 29.46 93 SER D CA 1
ATOM 4331 C C . SER D 1 92 ? 7.776 22.453 -46.476 1.00 32.29 93 SER D C 1
ATOM 4332 O O . SER D 1 92 ? 7.025 22.673 -45.518 1.00 32.52 93 SER D O 1
ATOM 4335 N N . SER D 1 93 ? 7.984 23.388 -47.424 1.00 33.96 94 SER D N 1
ATOM 4336 C CA . SER D 1 93 ? 7.125 24.573 -47.405 1.00 35.60 94 SER D CA 1
ATOM 4337 C C . SER D 1 93 ? 5.673 24.218 -47.797 1.00 31.44 94 SER D C 1
ATOM 4338 O O . SER D 1 93 ? 4.721 24.883 -47.356 1.00 38.52 94 SER D O 1
ATOM 4341 N N . GLU D 1 94 ? 5.493 23.140 -48.535 1.00 30.30 95 GLU D N 1
ATOM 4342 C CA . GLU D 1 94 ? 4.186 22.655 -48.887 1.00 31.69 95 GLU D CA 1
ATOM 4343 C C . GLU D 1 94 ? 3.489 22.062 -47.656 1.00 36.24 95 GLU D C 1
ATOM 4344 O O . GLU D 1 94 ? 4.032 21.165 -47.012 1.00 28.98 95 GLU D O 1
ATOM 4350 N N . MET D 1 95 ? 2.292 22.554 -47.402 1.00 32.11 96 MET D N 1
ATOM 4351 C CA . MET D 1 95 ? 1.473 22.181 -46.227 1.00 33.28 96 MET D CA 1
ATOM 4352 C C . MET D 1 95 ? 0.303 21.273 -46.608 1.00 34.40 96 MET D C 1
ATOM 4353 O O . MET D 1 95 ? -0.109 21.162 -47.777 1.00 33.89 96 MET D O 1
ATOM 4356 N N . CYS D 1 96 ? -0.235 20.558 -45.628 1.00 32.67 97 CYS D N 1
ATOM 4357 C CA . CYS D 1 96 ? -1.439 19.759 -45.807 1.00 29.12 97 CYS D CA 1
ATOM 4358 C C . CYS D 1 96 ? -2.327 19.935 -44.537 1.00 32.18 97 CYS D C 1
ATOM 4359 O O . CYS D 1 96 ? -1.822 20.281 -43.470 1.00 32.91 97 CYS D O 1
ATOM 4362 N N . LEU D 1 97 ? -3.629 19.766 -44.656 1.00 31.29 98 LEU D N 1
ATOM 4363 C CA . LEU D 1 97 ? -4.533 19.927 -43.510 1.00 32.71 98 LEU D CA 1
ATOM 4364 C C . LEU D 1 97 ? -5.080 18.529 -43.261 1.00 27.88 98 LEU D C 1
ATOM 4365 O O . LEU D 1 97 ? -5.545 17.855 -44.189 1.00 29.35 98 LEU D O 1
ATOM 4368 N N . GLY D 1 98 ? -5.081 18.081 -42.016 1.00 26.01 99 GLY D N 1
ATOM 4369 C CA . GLY D 1 98 ? -5.606 16.765 -41.679 1.00 26.66 99 GLY D CA 1
ATOM 4370 C C . GLY D 1 98 ? -6.221 16.772 -40.301 1.00 26.02 99 GLY D C 1
ATOM 4371 O O . GLY D 1 98 ? -5.932 17.676 -39.467 1.00 24.04 99 GLY D O 1
ATOM 4372 N N . GLU D 1 99 ? -7.094 15.803 -40.045 1.00 24.95 100 GLU D N 1
ATOM 4373 C CA . GLU D 1 99 ? -7.763 15.752 -38.765 1.00 27.31 100 GLU D CA 1
ATOM 4374 C C . GLU D 1 99 ? -6.851 15.016 -37.811 1.00 21.03 100 GLU D C 1
ATOM 4375 O O . GLU D 1 99 ? -6.238 13.974 -38.183 1.00 25.69 100 GLU D O 1
ATOM 4381 N N . GLU D 1 100 ? -6.637 15.619 -36.644 1.00 21.51 101 GLU D N 1
ATOM 4382 C CA . GLU D 1 100 ? -5.885 14.977 -35.594 1.00 23.91 101 GLU D CA 1
ATOM 4383 C C . GLU D 1 100 ? -6.720 14.840 -34.321 1.00 22.05 101 GLU D C 1
ATOM 4384 O O . GLU D 1 100 ? -7.503 15.641 -34.007 1.00 21.89 101 GLU D O 1
ATOM 4390 N N . GLY D 1 101 ? -6.481 13.805 -33.575 1.00 21.65 102 GLY D N 1
ATOM 4391 C CA . GLY D 1 101 ? -6.872 13.813 -32.181 1.00 22.53 102 GLY D CA 1
ATOM 4392 C C . GLY D 1 101 ? -5.614 13.559 -31.334 1.00 23.67 102 GLY D C 1
ATOM 4393 O O . GLY D 1 101 ? -4.493 13.599 -31.851 1.00 22.89 102 GLY D O 1
ATOM 4394 N N . CYS D 1 102 ? -5.829 13.231 -30.068 1.00 22.28 103 CYS D N 1
ATOM 4395 C CA . CYS D 1 102 ? -4.726 13.136 -29.134 1.00 19.66 103 CYS D CA 1
ATOM 4396 C C . CYS D 1 102 ? -5.189 12.288 -27.984 1.00 20.94 103 CYS D C 1
ATOM 4397 O O . CYS D 1 102 ? -6.335 12.485 -27.507 1.00 21.99 103 CYS D O 1
ATOM 4400 N N . LEU D 1 103 ? -4.368 11.323 -27.619 1.00 21.73 104 LEU D N 1
ATOM 4401 C CA . LEU D 1 103 ? -4.664 10.546 -26.365 1.00 23.71 104 LEU D CA 1
ATOM 4402 C C . LEU D 1 103 ? -4.785 11.419 -25.126 1.00 24.49 104 LEU D C 1
ATOM 4403 O O . LEU D 1 103 ? -5.451 11.011 -24.170 1.00 25.86 104 LEU D O 1
ATOM 4408 N N . SER D 1 104 ? -4.181 12.600 -25.135 1.00 23.73 105 SER D N 1
ATOM 4409 C CA . SER D 1 104 ? -4.201 13.540 -24.024 1.00 21.14 105 SER D CA 1
ATOM 4410 C C . SER D 1 104 ? -5.328 14.589 -24.085 1.00 23.81 105 SER D C 1
ATOM 4411 O O . SER D 1 104 ? -5.462 15.419 -23.188 1.00 24.22 105 SER D O 1
ATOM 4414 N N . VAL D 1 105 ? -6.117 14.561 -25.160 1.00 22.15 106 VAL D N 1
ATOM 4415 C CA . VAL D 1 105 ? -7.253 15.539 -25.339 1.00 28.00 106 VAL D CA 1
ATOM 4416 C C . VAL D 1 105 ? -8.405 14.652 -25.788 1.00 28.82 106 VAL D C 1
ATOM 4417 O O . VAL D 1 105 ? -8.734 14.588 -26.968 1.00 28.85 106 VAL D O 1
ATOM 4421 N N . PRO D 1 106 ? -8.910 13.802 -24.891 1.00 40.07 107 PRO D N 1
ATOM 4422 C CA . PRO D 1 106 ? -9.543 12.530 -25.388 1.00 44.96 107 PRO D CA 1
ATOM 4423 C C . PRO D 1 106 ? -10.829 12.693 -26.253 1.00 49.42 107 PRO D C 1
ATOM 4424 O O . PRO D 1 106 ? -11.117 11.918 -27.197 1.00 56.46 107 PRO D O 1
ATOM 4428 N N . ASP D 1 107 ? -11.585 13.706 -25.879 1.00 42.61 108 ASP D N 1
ATOM 4429 C CA . ASP D 1 107 ? -12.833 14.047 -26.527 1.00 53.47 108 ASP D CA 1
ATOM 4430 C C . ASP D 1 107 ? -12.650 14.642 -27.963 1.00 53.58 108 ASP D C 1
ATOM 4431 O O . ASP D 1 107 ? -13.305 14.194 -28.945 1.00 63.16 108 ASP D O 1
ATOM 4436 N N . GLU D 1 108 ? -11.739 15.627 -28.067 1.00 44.67 109 GLU D N 1
ATOM 4437 C CA . GLU D 1 108 ? -11.818 16.645 -29.097 1.00 40.86 109 GLU D CA 1
ATOM 4438 C C . GLU D 1 108 ? -10.783 16.427 -30.168 1.00 34.02 109 GLU D C 1
ATOM 4439 O O . GLU D 1 108 ? -9.673 16.017 -29.873 1.00 32.51 109 GLU D O 1
ATOM 4445 N N . ARG D 1 109 ? -11.208 16.643 -31.430 1.00 25.67 110 ARG D N 1
ATOM 4446 C CA . ARG D 1 109 ? -10.381 16.476 -32.582 1.00 21.80 110 ARG D CA 1
ATOM 4447 C C . ARG D 1 109 ? -10.420 17.765 -33.333 1.00 20.94 110 ARG D C 1
ATOM 4448 O O . ARG D 1 109 ? -11.147 18.649 -32.959 1.00 22.92 110 ARG D O 1
ATOM 4456 N N . GLY D 1 110 ? -9.516 17.910 -34.266 1.00 22.15 111 GLY D N 1
ATOM 4457 C CA . GLY D 1 110 ? -9.422 19.192 -34.981 1.00 22.56 111 GLY D CA 1
ATOM 4458 C C . GLY D 1 110 ? -8.697 19.049 -36.271 1.00 23.41 111 GLY D C 1
ATOM 4459 O O . GLY D 1 110 ? -8.015 18.080 -36.505 1.00 23.01 111 GLY D O 1
ATOM 4460 N N . GLN D 1 111 ? -8.731 20.125 -37.046 1.00 21.57 112 GLN D N 1
ATOM 4461 C CA . GLN D 1 111 ? -8.135 20.143 -38.349 1.00 22.27 112 GLN D CA 1
ATOM 4462 C C . GLN D 1 111 ? -6.910 21.004 -38.240 1.00 21.45 112 GLN D C 1
ATOM 4463 O O . GLN D 1 111 ? -7.019 22.171 -37.896 1.00 22.03 112 GLN D O 1
ATOM 4469 N N . VAL D 1 112 ? -5.747 20.403 -38.480 1.00 21.32 113 VAL D N 1
ATOM 4470 C CA . VAL D 1 112 ? -4.446 21.043 -38.209 1.00 21.59 113 VAL D CA 1
ATOM 4471 C C . VAL D 1 112 ? -3.649 21.112 -39.514 1.00 20.93 113 VAL D C 1
ATOM 4472 O O . VAL D 1 112 ? -3.577 20.138 -40.229 1.00 23.39 113 VAL D O 1
ATOM 4476 N N . GLU D 1 113 ? -2.998 22.232 -39.734 1.00 21.60 114 GLU D N 1
ATOM 4477 C CA . GLU D 1 113 ? -2.045 22.359 -40.837 1.00 24.08 114 GLU D CA 1
ATOM 4478 C C . GLU D 1 113 ? -0.616 21.908 -40.461 1.00 21.82 114 GLU D C 1
ATOM 4479 O O . GLU D 1 113 ? -0.080 22.282 -39.406 1.00 22.25 114 GLU D O 1
ATOM 4485 N N . ARG D 1 114 ? -0.108 21.004 -41.261 1.00 21.83 115 ARG D N 1
ATOM 4486 C CA . ARG D 1 114 ? 1.243 20.448 -41.025 1.00 21.55 115 ARG D CA 1
ATOM 4487 C C . ARG D 1 114 ? 2.035 20.528 -42.297 1.00 21.99 115 ARG D C 1
ATOM 4488 O O . ARG D 1 114 ? 1.435 20.566 -43.392 1.00 30.50 115 ARG D O 1
ATOM 4496 N N . ALA D 1 115 ? 3.347 20.423 -42.180 1.00 20.55 116 ALA D N 1
ATOM 4497 C CA . ALA D 1 115 ? 4.159 20.216 -43.351 1.00 21.15 116 ALA D CA 1
ATOM 4498 C C . ALA D 1 115 ? 3.833 18.862 -43.970 1.00 21.44 116 ALA D C 1
ATOM 4499 O O . ALA D 1 115 ? 3.694 17.806 -43.286 1.00 21.25 116 ALA D O 1
ATOM 4501 N N . GLU D 1 116 ? 3.790 18.822 -45.319 1.00 21.19 117 GLU D N 1
ATOM 4502 C CA . GLU D 1 116 ? 3.539 17.573 -46.043 1.00 20.79 117 GLU D CA 1
ATOM 4503 C C . GLU D 1 116 ? 4.649 16.525 -45.911 1.00 20.97 117 GLU D C 1
ATOM 4504 O O . GLU D 1 116 ? 4.400 15.324 -45.929 1.00 24.62 117 GLU D O 1
ATOM 4510 N N . MET D 1 117 ? 5.846 17.011 -45.814 1.00 22.72 118 MET D N 1
ATOM 4511 C CA . MET D 1 117 ? 7.048 16.210 -45.688 1.00 23.31 118 MET D CA 1
ATOM 4512 C C . MET D 1 117 ? 7.935 16.722 -44.605 1.00 20.62 118 MET D C 1
ATOM 4513 O O . MET D 1 117 ? 8.167 17.929 -44.417 1.00 23.30 118 MET D O 1
ATOM 4518 N N . VAL D 1 118 ? 8.507 15.782 -43.864 1.00 22.28 119 VAL D N 1
ATOM 4519 C CA . VAL D 1 118 ? 9.571 16.102 -42.916 1.00 22.14 119 VAL D CA 1
ATOM 4520 C C . VAL D 1 118 ? 10.725 15.132 -43.057 1.00 20.83 119 VAL D C 1
ATOM 4521 O O . VAL D 1 118 ? 10.537 13.994 -43.439 1.00 21.10 119 VAL D O 1
ATOM 4525 N N . LYS D 1 119 ? 11.906 15.642 -42.827 1.00 21.09 120 LYS D N 1
ATOM 4526 C CA . LYS D 1 119 ? 13.143 14.858 -42.703 1.00 22.66 120 LYS D CA 1
ATOM 4527 C C . LYS D 1 119 ? 13.552 14.925 -41.212 1.00 20.35 120 LYS D C 1
ATOM 4528 O O . LYS D 1 119 ? 13.631 16.031 -40.627 1.00 22.09 120 LYS D O 1
ATOM 4534 N N . VAL D 1 120 ? 13.710 13.752 -40.640 1.00 21.76 121 VAL D N 1
ATOM 4535 C CA . VAL D 1 120 ? 13.896 13.621 -39.182 1.00 21.39 121 VAL D CA 1
ATOM 4536 C C . VAL D 1 120 ? 15.134 12.787 -38.902 1.00 21.64 121 VAL D C 1
ATOM 4537 O O . VAL D 1 120 ? 15.349 11.740 -39.539 1.00 25.95 121 VAL D O 1
ATOM 4541 N N . LYS D 1 121 ? 15.916 13.247 -37.951 1.00 21.72 122 LYS D N 1
ATOM 4542 C CA . LYS D 1 121 ? 17.082 12.531 -37.456 1.00 22.40 122 LYS D CA 1
ATOM 4543 C C . LYS D 1 121 ? 16.676 11.970 -36.079 1.00 20.64 122 LYS D C 1
ATOM 4544 O O . LYS D 1 121 ? 16.033 12.648 -35.339 1.00 23.74 122 LYS D O 1
ATOM 4550 N N . TYR D 1 122 ? 17.100 10.773 -35.757 1.00 21.30 123 TYR D N 1
ATOM 4551 C CA . TYR D 1 122 ? 16.811 10.234 -34.419 1.00 21.61 123 TYR D CA 1
ATOM 4552 C C . TYR D 1 122 ? 17.762 9.092 -34.145 1.00 24.10 123 TYR D C 1
ATOM 4553 O O . TYR D 1 122 ? 18.551 8.700 -35.012 1.00 23.16 123 TYR D O 1
ATOM 4562 N N . LEU D 1 123 ? 17.816 8.673 -32.889 1.00 21.06 124 LEU D N 1
ATOM 4563 C CA . LEU D 1 123 ? 18.557 7.440 -32.524 1.00 22.40 124 LEU D CA 1
ATOM 4564 C C . LEU D 1 123 ? 17.608 6.258 -32.376 1.00 22.32 124 LEU D C 1
ATOM 4565 O O . LEU D 1 123 ? 16.466 6.397 -31.911 1.00 24.12 124 LEU D O 1
ATOM 4570 N N . THR D 1 124 ? 18.068 5.062 -32.728 1.00 20.18 125 THR D N 1
ATOM 4571 C CA . THR D 1 124 ? 17.299 3.876 -32.450 1.00 22.27 125 THR D CA 1
ATOM 4572 C C . THR D 1 124 ? 17.468 3.518 -30.971 1.00 22.28 125 THR D C 1
ATOM 4573 O O . THR D 1 124 ? 18.309 4.095 -30.282 1.00 23.23 125 THR D O 1
ATOM 4577 N N . LEU D 1 125 ? 16.650 2.592 -30.494 1.00 22.39 126 LEU D N 1
ATOM 4578 C CA . LEU D 1 125 ? 16.792 2.103 -29.097 1.00 24.65 126 LEU D CA 1
ATOM 4579 C C . LEU D 1 125 ? 18.154 1.508 -28.803 1.00 28.12 126 LEU D C 1
ATOM 4580 O O . LEU D 1 125 ? 18.624 1.585 -27.649 1.00 29.26 126 LEU D O 1
ATOM 4585 N N . GLN D 1 126 ? 18.810 1.011 -29.850 1.00 30.49 127 GLN D N 1
ATOM 4586 C CA . GLN D 1 126 ? 20.175 0.456 -29.790 1.00 33.93 127 GLN D CA 1
ATOM 4587 C C . GLN D 1 126 ? 21.224 1.530 -29.858 1.00 34.62 127 GLN D C 1
ATOM 4588 O O . GLN D 1 126 ? 22.370 1.273 -29.551 1.00 42.40 127 GLN D O 1
ATOM 4594 N N . GLY D 1 127 ? 20.866 2.749 -30.235 1.00 26.77 128 GLY D N 1
ATOM 4595 C CA . GLY D 1 127 ? 21.818 3.847 -30.300 1.00 27.58 128 GLY D CA 1
ATOM 4596 C C . GLY D 1 127 ? 22.314 4.241 -31.683 1.00 28.06 128 GLY D C 1
ATOM 4597 O O . GLY D 1 127 ? 23.176 5.087 -31.804 1.00 32.30 128 GLY D O 1
ATOM 4598 N N . GLU D 1 128 ? 21.755 3.653 -32.719 1.00 26.79 129 GLU D N 1
ATOM 4599 C CA . GLU D 1 128 ? 22.197 3.927 -34.104 1.00 31.78 129 GLU D CA 1
ATOM 4600 C C . GLU D 1 128 ? 21.536 5.182 -34.637 1.00 30.61 129 GLU D C 1
ATOM 4601 O O . GLU D 1 128 ? 20.349 5.343 -34.467 1.00 29.53 129 GLU D O 1
ATOM 4607 N N . MET D 1 129 ? 22.313 6.085 -35.224 1.00 26.50 130 MET D N 1
ATOM 4608 C CA . MET D 1 129 ? 21.807 7.361 -35.733 1.00 26.79 130 MET D CA 1
ATOM 4609 C C . MET D 1 129 ? 21.165 7.170 -37.101 1.00 29.98 130 MET D C 1
ATOM 4610 O O . MET D 1 129 ? 21.702 6.493 -37.944 1.00 31.44 130 MET D O 1
ATOM 4612 N N . VAL D 1 130 ? 19.968 7.719 -37.295 1.00 26.57 131 VAL D N 1
ATOM 4613 C CA . VAL D 1 130 ? 19.119 7.450 -38.453 1.00 29.81 131 VAL D CA 1
ATOM 4614 C C . VAL D 1 130 ? 18.736 8.828 -38.954 1.00 26.40 131 VAL D C 1
ATOM 4615 O O . VAL D 1 130 ? 18.456 9.777 -38.157 1.00 26.68 131 VAL D O 1
ATOM 4619 N N . GLU D 1 131 ? 18.617 8.942 -40.275 1.00 26.77 132 GLU D N 1
ATOM 4620 C CA . GLU D 1 131 ? 18.015 10.078 -40.902 1.00 31.81 132 GLU D CA 1
ATOM 4621 C C . GLU D 1 131 ? 17.006 9.577 -41.915 1.00 34.90 132 GLU D C 1
ATOM 4622 O O . GLU D 1 131 ? 17.298 8.690 -42.747 1.00 31.69 132 GLU D O 1
ATOM 4628 N N . THR D 1 132 ? 15.792 10.082 -41.863 1.00 29.61 133 THR D N 1
ATOM 4629 C CA . THR D 1 132 ? 14.760 9.536 -42.750 1.00 26.71 133 THR D CA 1
ATOM 4630 C C . THR D 1 132 ? 13.681 10.514 -43.057 1.00 28.92 133 THR D C 1
ATOM 4631 O O . THR D 1 132 ? 13.512 11.460 -42.324 1.00 25.91 133 THR D O 1
ATOM 4634 N N . VAL D 1 133 ? 13.005 10.308 -44.177 1.00 26.18 134 VAL D N 1
ATOM 4635 C CA . VAL D 1 133 ? 11.954 11.208 -44.648 1.00 22.67 134 VAL D CA 1
ATOM 4636 C C . VAL D 1 133 ? 10.556 10.551 -44.482 1.00 22.01 134 VAL D C 1
ATOM 4637 O O . VAL D 1 133 ? 10.359 9.395 -44.693 1.00 22.22 134 VAL D O 1
ATOM 4641 N N . PHE D 1 134 ? 9.597 11.378 -44.046 1.00 22.24 135 PHE D N 1
ATOM 4642 C CA . PHE D 1 134 ? 8.187 10.994 -43.976 1.00 22.37 135 PHE D CA 1
ATOM 4643 C C . PHE D 1 134 ? 7.360 12.012 -44.740 1.00 20.65 135 PHE D C 1
ATOM 4644 O O . PHE D 1 134 ? 7.659 13.188 -44.771 1.00 22.22 135 PHE D O 1
ATOM 4652 N N . GLN D 1 135 ? 6.276 11.500 -45.302 1.00 24.23 136 GLN D N 1
ATOM 4653 C CA . GLN D 1 135 ? 5.239 12.256 -46.025 1.00 24.08 136 GLN D CA 1
ATOM 4654 C C . GLN D 1 135 ? 3.862 11.999 -45.417 1.00 24.41 136 GLN D C 1
ATOM 4655 O O . GLN D 1 135 ? 3.630 10.971 -44.769 1.00 25.83 136 GLN D O 1
ATOM 4661 N N . GLY D 1 136 ? 2.925 12.893 -45.666 1.00 23.02 137 GLY D N 1
ATOM 4662 C CA . GLY D 1 136 ? 1.522 12.645 -45.467 1.00 20.56 137 GLY D CA 1
ATOM 4663 C C . GLY D 1 136 ? 1.215 12.337 -44.006 1.00 22.40 137 GLY D C 1
ATOM 4664 O O . GLY D 1 136 ? 1.710 13.049 -43.102 1.00 22.77 137 GLY D O 1
ATOM 4665 N N . PHE D 1 137 ? 0.405 11.305 -43.799 1.00 21.78 138 PHE D N 1
ATOM 4666 C CA . PHE D 1 137 ? -0.122 11.040 -42.442 1.00 20.96 138 PHE D CA 1
ATOM 4667 C C . PHE D 1 137 ? 1.030 10.682 -41.480 1.00 19.69 138 PHE D C 1
ATOM 4668 O O . PHE D 1 137 ? 1.092 11.247 -40.374 1.00 17.70 138 PHE D O 1
ATOM 4676 N N . PRO D 1 138 ? 1.958 9.786 -41.868 1.00 21.12 139 PRO D N 1
ATOM 4677 C CA . PRO D 1 138 ? 3.069 9.585 -40.949 1.00 21.29 139 PRO D CA 1
ATOM 4678 C C . PRO D 1 138 ? 3.838 10.857 -40.639 1.00 19.20 139 PRO D C 1
ATOM 4679 O O . PRO D 1 138 ? 4.335 11.043 -39.514 1.00 17.18 139 PRO D O 1
ATOM 4683 N N . ALA D 1 139 ? 4.028 11.752 -41.617 1.00 16.17 140 ALA D N 1
ATOM 4684 C CA . ALA D 1 139 ? 4.655 12.997 -41.278 1.00 17.70 140 ALA D CA 1
ATOM 4685 C C . ALA D 1 139 ? 3.928 13.836 -40.243 1.00 16.56 140 ALA D C 1
ATOM 4686 O O . ALA D 1 139 ? 4.561 14.530 -39.435 1.00 16.66 140 ALA D O 1
ATOM 4688 N N . ARG D 1 140 ? 2.614 13.895 -40.378 1.00 17.77 141 ARG D N 1
ATOM 4689 C CA . ARG D 1 140 ? 1.814 14.557 -39.375 1.00 15.51 141 ARG D CA 1
ATOM 4690 C C . ARG D 1 140 ? 1.973 13.976 -37.958 1.00 16.04 141 ARG D C 1
ATOM 4691 O O . ARG D 1 140 ? 2.025 14.728 -37.009 1.00 16.94 141 ARG D O 1
ATOM 4694 N N . ILE D 1 141 ? 2.069 12.671 -37.894 1.00 15.31 142 ILE D N 1
ATOM 4695 C CA . ILE D 1 141 ? 2.255 12.007 -36.558 1.00 15.90 142 ILE D CA 1
ATOM 4696 C C . ILE D 1 141 ? 3.609 12.434 -35.971 1.00 17.51 142 ILE D C 1
ATOM 4697 O O . ILE D 1 141 ? 3.679 12.873 -34.847 1.00 15.36 142 ILE D O 1
ATOM 4702 N N . VAL D 1 142 ? 4.667 12.385 -36.773 1.00 16.43 143 VAL D N 1
ATOM 4703 C CA . VAL D 1 142 ? 5.988 12.876 -36.330 1.00 18.42 143 VAL D CA 1
ATOM 4704 C C . VAL D 1 142 ? 5.885 14.276 -35.819 1.00 16.33 143 VAL D C 1
ATOM 4705 O O . VAL D 1 142 ? 6.396 14.617 -34.703 1.00 16.70 143 VAL D O 1
ATOM 4709 N N . GLN D 1 143 ? 5.190 15.153 -36.531 1.00 13.67 144 GLN D N 1
ATOM 4710 C CA . GLN D 1 143 ? 5.162 16.551 -36.099 1.00 15.32 144 GLN D CA 1
ATOM 4711 C C . GLN D 1 143 ? 4.386 16.718 -34.774 1.00 14.96 144 GLN D C 1
ATOM 4712 O O . GLN D 1 143 ? 4.728 17.503 -33.947 1.00 17.08 144 GLN D O 1
ATOM 4718 N N . HIS D 1 144 ? 3.295 15.963 -34.644 1.00 14.65 145 HIS D N 1
ATOM 4719 C CA . HIS D 1 144 ? 2.458 15.978 -33.428 1.00 14.87 145 HIS D CA 1
ATOM 4720 C C . HIS D 1 144 ? 3.268 15.452 -32.223 1.00 14.52 145 HIS D C 1
ATOM 4721 O O . HIS D 1 144 ? 3.254 16.124 -31.151 1.00 15.88 145 HIS D O 1
ATOM 4728 N N . GLU D 1 145 ? 4.003 14.326 -32.430 1.00 15.53 146 GLU D N 1
ATOM 4729 C CA . GLU D 1 145 ? 4.730 13.726 -31.296 1.00 15.49 146 GLU D CA 1
ATOM 4730 C C . GLU D 1 145 ? 5.919 14.619 -30.905 1.00 15.57 146 GLU D C 1
ATOM 4731 O O . GLU D 1 145 ? 6.178 14.854 -29.747 1.00 15.19 146 GLU D O 1
ATOM 4737 N N . VAL D 1 146 ? 6.647 15.209 -31.885 1.00 16.27 147 VAL D N 1
ATOM 4738 C CA . VAL D 1 146 ? 7.702 16.140 -31.515 1.00 17.77 147 VAL D CA 1
ATOM 4739 C C . VAL D 1 146 ? 7.153 17.305 -30.802 1.00 16.20 147 VAL D C 1
ATOM 4740 O O . VAL D 1 146 ? 7.726 17.778 -29.796 1.00 15.98 147 VAL D O 1
ATOM 4744 N N . ASP D 1 147 ? 5.993 17.853 -31.254 1.00 16.76 148 ASP D N 1
ATOM 4745 C CA . ASP D 1 147 ? 5.321 18.902 -30.518 1.00 17.12 148 ASP D CA 1
ATOM 4746 C C . ASP D 1 147 ? 5.094 18.555 -29.032 1.00 15.07 148 ASP D C 1
ATOM 4747 O O . ASP D 1 147 ? 5.370 19.362 -28.156 1.00 17.44 148 ASP D O 1
ATOM 4752 N N . HIS D 1 148 ? 4.690 17.291 -28.745 1.00 15.77 149 HIS D N 1
ATOM 4753 C CA . HIS D 1 148 ? 4.517 16.850 -27.350 1.00 14.67 149 HIS D CA 1
ATOM 4754 C C . HIS D 1 148 ? 5.809 16.974 -26.548 1.00 16.30 149 HIS D C 1
ATOM 4755 O O . HIS D 1 148 ? 5.757 17.325 -25.387 1.00 16.12 149 HIS D O 1
ATOM 4762 N N . LEU D 1 149 ? 6.945 16.712 -27.170 1.00 15.40 150 LEU D N 1
ATOM 4763 C CA . LEU D 1 149 ? 8.268 16.849 -26.546 1.00 15.19 150 LEU D CA 1
ATOM 4764 C C . LEU D 1 149 ? 8.649 18.282 -26.275 1.00 18.14 150 LEU D C 1
ATOM 4765 O O . LEU D 1 149 ? 9.482 18.549 -25.415 1.00 15.76 150 LEU D O 1
ATOM 4770 N N . ASN D 1 150 ? 8.013 19.214 -26.971 1.00 17.03 151 ASN D N 1
ATOM 4771 C CA . ASN D 1 150 ? 8.220 20.636 -26.784 1.00 17.41 151 ASN D CA 1
ATOM 4772 C C . ASN D 1 150 ? 7.089 21.317 -26.069 1.00 20.22 151 ASN D C 1
ATOM 4773 O O . ASN D 1 150 ? 7.054 22.532 -26.074 1.00 20.62 151 ASN D O 1
ATOM 4778 N N . GLY D 1 151 ? 6.216 20.581 -25.366 1.00 18.38 152 GLY D N 1
ATOM 4779 C CA . GLY D 1 151 ? 5.169 21.181 -24.575 1.00 18.48 152 GLY D CA 1
ATOM 4780 C C . GLY D 1 151 ? 4.021 21.785 -25.339 1.00 19.32 152 GLY D C 1
ATOM 4781 O O . GLY D 1 151 ? 3.346 22.650 -24.808 1.00 20.80 152 GLY D O 1
ATOM 4782 N N . ILE D 1 152 ? 3.776 21.300 -26.538 1.00 19.30 153 ILE D N 1
ATOM 4783 C CA . ILE D 1 152 ? 2.758 21.826 -27.474 1.00 19.80 153 ILE D CA 1
ATOM 4784 C C . ILE D 1 152 ? 1.695 20.729 -27.735 1.00 20.15 153 ILE D C 1
ATOM 4785 O O . ILE D 1 152 ? 2.033 19.604 -28.165 1.00 20.27 153 ILE D O 1
ATOM 4790 N N . LEU D 1 153 ? 0.423 21.096 -27.486 1.00 21.12 154 LEU D N 1
ATOM 4791 C CA . LEU D 1 153 ? -0.720 20.286 -27.897 1.00 21.79 154 LEU D CA 1
ATOM 4792 C C . LEU D 1 153 ? -1.315 20.748 -29.233 1.00 20.35 154 LEU D C 1
ATOM 4793 O O . LEU D 1 153 ? -1.122 21.941 -29.576 1.00 21.72 154 LEU D O 1
ATOM 4798 N N . PHE D 1 154 ? -1.978 19.865 -29.983 1.00 19.65 155 PHE D N 1
ATOM 4799 C CA . PHE D 1 154 ? -2.426 20.221 -31.329 1.00 21.75 155 PHE D CA 1
ATOM 4800 C C . PHE D 1 154 ? -3.463 21.348 -31.313 1.00 22.54 155 PHE D C 1
ATOM 4801 O O . PHE D 1 154 ? -3.535 22.155 -32.271 1.00 24.85 155 PHE D O 1
ATOM 4809 N N . VAL D 1 155 ? -4.198 21.475 -30.228 1.00 23.79 156 VAL D N 1
ATOM 4810 C CA . VAL D 1 155 ? -5.105 22.642 -30.095 1.00 25.44 156 VAL D CA 1
ATOM 4811 C C . VAL D 1 155 ? -4.441 24.029 -30.168 1.00 31.42 156 VAL D C 1
ATOM 4812 O O . VAL D 1 155 ? -5.054 25.013 -30.569 1.00 30.52 156 VAL D O 1
ATOM 4816 N N . GLU D 1 156 ? -3.174 24.117 -29.792 1.00 27.10 157 GLU D N 1
ATOM 4817 C CA . GLU D 1 156 ? -2.470 25.381 -29.886 1.00 29.24 157 GLU D CA 1
ATOM 4818 C C . GLU D 1 156 ? -2.008 25.687 -31.315 1.00 29.52 157 GLU D C 1
ATOM 4819 O O . GLU D 1 156 ? -1.499 26.783 -31.586 1.00 29.18 157 GLU D O 1
ATOM 4825 N N . ARG D 1 157 ? -2.076 24.713 -32.222 1.00 25.50 158 ARG D N 1
ATOM 4826 C CA . ARG D 1 157 ? -1.741 24.910 -33.599 1.00 29.00 158 ARG D CA 1
ATOM 4827 C C . ARG D 1 157 ? -3.003 25.245 -34.375 1.00 35.28 158 ARG D C 1
ATOM 4828 O O . ARG D 1 157 ? -2.911 25.248 -35.596 1.00 38.49 158 ARG D O 1
ATOM 4836 N N . ILE D 1 158 ? -4.153 25.410 -33.713 1.00 35.73 159 ILE D N 1
ATOM 4837 C CA . ILE D 1 158 ? -5.416 25.670 -34.442 1.00 40.06 159 ILE D CA 1
ATOM 4838 C C . ILE D 1 158 ? -5.771 27.162 -34.405 1.00 51.65 159 ILE D C 1
ATOM 4839 O O . ILE D 1 158 ? -5.894 27.746 -33.309 1.00 56.87 159 ILE D O 1
ATOM 4844 N N . SER D 1 159 ? -5.961 27.716 -35.621 1.00 64.45 160 SER D N 1
ATOM 4845 C CA . SER D 1 159 ? -6.087 29.172 -35.943 1.00 76.37 160 SER D CA 1
ATOM 4846 C C . SER D 1 159 ? -4.878 30.019 -35.481 1.00 84.07 160 SER D C 1
ATOM 4847 O O . SER D 1 159 ? -4.723 30.372 -34.309 1.00 89.14 160 SER D O 1
#

Nearest PDB structures (foldseek):
  6jf6-assembly1_C  TM=9.875E-01  e=1.749E-30  Acinetobacter baumannii
  6jf5-assembly1_B  TM=9.652E-01  e=1.668E-29  Acinetobacter baumannii
  5cy7-assembly1_A  TM=9.751E-01  e=3.513E-16  Xanthomonas oryzae pv. oryzae KACC 10331
  5hgw-assembly1_B  TM=9.672E-01  e=4.454E-16  Burkholderia ambifaria MC40-6
  1szz-assembly1_C  TM=9.389E-01  e=8.062E-16  Leptospira interrogans

Solvent-accessible surface area: 26717 Å² total; per-residue (Å²): 121,19,45,6,41,10,0,65,125,54,64,75,5,2,115,20,134,2,15,86,8,33,84,83,0,42,85,10,83,1,0,87,36,1,4,63,2,0,58,18,0,0,87,123,83,51,3,13,6,0,0,0,2,4,0,20,0,2,1,34,0,0,0,0,6,0,96,55,20,110,60,26,95,138,12,68,118,45,136,51,35,37,0,0,33,3,107,31,93,105,118,33,124,118,48,39,85,27,104,12,6,9,15,0,6,84,154,83,99,12,111,1,120,11,14,45,20,2,77,0,89,17,43,42,30,122,22,48,70,46,93,43,87,14,95,24,58,23,0,14,10,0,10,19,7,15,9,2,0,57,11,48,12,2,32,113,115,71,168,135,4,44,2,41,12,0,81,128,58,64,79,6,2,116,21,120,2,13,82,9,26,84,90,0,39,96,11,108,3,0,72,23,0,4,76,0,0,55,21,0,0,85,106,102,49,3,12,7,0,0,0,2,4,0,21,0,2,0,35,0,0,0,0,2,0,92,62,20,111,67,19,94,132,8,62,111,32,108,41,27,33,0,0,33,3,92,34,80,86,118,16,107,116,67,43,83,25,92,13,8,8,22,0,6,121,112,87,16,100,1,114,11,8,58,34,0,47,0,79,19,45,32,24,115,27,39,69,39,105,11,15,29,62,23,58,24,0,11,10,0,10,17,8,13,11,2,0,52,12,47,13,4,27,109,115,68,178,122,17,40,4,40,8,0,66,121,54,65,76,6,2,121,20,134,2,15,86,10,32,86,89,1,40,85,10,83,1,1,88,38,1,5,67,2,0,58,16,0,0,87,120,79,51,5,12,6,0,0,0,2,3,1,20,0,2,1,33,0,0,0,0,6,0,103,61,21,112,59,26,95,85,12,55,18,32,94,51,35,38,0,0,29,3,106,32,93,84,117,13,111,108,67,40,84,28,100,15,7,10,16,0,3,86,159,81,102,10,110,1,107,13,12,57,30,0,70,0,100,17,43,42,31,123,23,51,70,49,89,45,76,14,62,24,59,23,0,12,10,0,11,19,7,15,9,2,0,57,11,46,15,3,34,114,112,71,158,53,44,2,44,13,0,80,127,58,65,78,5,3,112,21,118,2,13,83,10,27,83,88,0,40,96,12,107,3,0,74,27,0,5,87,1,0,62,33,0,1,113,108,105,48,5,12,7,0,0,0,2,4,0,22,0,1,1,35,0,0,0,0,10,1,39,65,27,110,64,24,91,140,11,63,146,51,139,49,27,34,0,0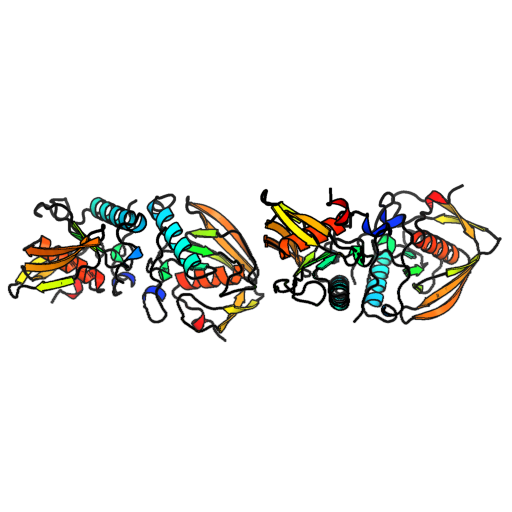,36,5,92,26,75,85,124,23,118,114,66,43,89,26,90,14,7,5,19,0,3,92,119,74,85,15,104,1,119,10,8,44,46,0,50,0,85,19,46,25,25,116,26,119,78,33,109,44,77,28,96,27,58,23,0,12,10,0,10,16,8,14,10,2,0,53,12,48,12,3,27,110,117,65,174

Secondary structure (DSSP, 8-state):
--PPP---TT-GGGGSPPBPPPGGGTT-HHHHHHHHHHHHHHHHTT-SEEEGGGGTB-BSEEEE----BTTBTT------EEEEEEEEEEE-S-EEEEEEEETTEEEEEEEEEEESEEEEEEE-TT--EEEEEEEHHHHHHHHHHHHHHTT--GGGG--/--------TT-GGGGS-PBPPPGGGTT-HHHHHHHHHHHHHHHHTT-SEEEGGGGTB-BSEEEE----BTTBTTPPP---EEEEEEEEEEE-S-EEEEEE-BTTB---EEEEEESEEEEEEE-TT--EEEEEEEHHHHHHHHHHHHHHTT--GGGG--/--PPP---TT-GGGGSPPBPPPGGGTT-HHHHHHHHHHHHHHHHTT-SEEEGGGGTB-BSEEEE----BTTBTTPPB---EEEEEEEEEEE-S-EEEEEE--TTSTT--EEEEEESEEEEEEE-TT--EEEEEEEHHHHHHHHHHHHHHTT--GGGG--/-------TT-GGGGS-PBPPPGGGTT-HHHHHHHHHHHHHHHHTT-SEEEGGGGTB-BSEEEE-----SSSTTPPP---EEEEEEEEEEE-S-EEEEEEEETTEEEEEEEEEEESEEEEEEE-TT--EEEEEEEHHHHHHHHHHHHHHTT--GGGG--

B-factor: mean 26.12, std 11.55, range [9.67, 93.42]

Sequence (634 aa):
SVVLPVAKRGEDILKLIAAPVSANELNSNWLYQLADAMHATMLERNGVGIAAPQVYISKRVIIVASRPNPRYPDAPEMNAVVMVNPEILEFSSEMCLGEEGCLSVPDERGQVERAEMVKVKYLTLQGEMVETVFQGFPARIVQHEVDHLNGILFVERISSVVLPVAKRGEDILKLIAAPVSANELNSNWLYQLADAMHATMLERNGVGIAAPQVYISKRVIIVASRPNPRYPDAPEMNAVVMVNPEILEFSSEMCLGEEGCLSVPERGQVERAEMVKVKYLTLQGEMVETVFQGFPARIVQHEVDHLNGILFVERISSVVLPVAKRGEDILKLIAAPVSANELNSNWLYQLADAMHATMLERNGVGIAAPQVYISKRVIIVASRPNPRYPDAPEMNAVVMVNPEILEFSSEMCLGEEGCLSVPDERGQVERAEMVKVKYLTLQGEMVETVFQGFPARIVQHEVDHLNGILFVERISVVLPVAKRGEDILKLIAAPVSANELNSNWLYQLADAMHATMLERNGVGIAAPQVYISKRVIIVASRPNPRYPDAPEMNAVVMVNPEILEFSSEMCLGEEGCLSVPDERGQVERAEMVKVKYLTLQGEMVETVFQGFPARIVQHEVDHLNGILFVERIS

Radius of gyration: 36.4 Å; Cα contacts (8 Å, |Δi|>4): 1481; chains: 4; bounding box: 60×50×122 Å

Foldseek 3Di:
DAAAQFAAPVDQLQQAQFAADDPVQAPDVVLVVLVVNQVVNCVVLVHQKDASSRRVHRYGKMKGFWDADPVRNPTDGDHIAIFGPKDWPDFAPDWDWDWDDDPRYPPDIAIAIGGQKTWMWGAHSNGHIDIDIDGDPSRVNVVQRSCSNNSHHRVVRHD/DEAAQFAADVDCLQQAQAAADDPVQAPDPVLVVLVVNQVVNCVVVVHQKAASSRRVHRYGKMKGHWDQDPVRNPTDGDPIAIFGPKDWPDFAPDKDWDKDDHPRYPDIDIAIGGQKTWMWGAGSNGHIDIDMDGDPSRVNVVQRNCSNNSDHRVVRPD/DAAAAFAAPPDCLQQAQFAADDPVQAPDPVLVVLVVNQVVNCVVLVHQKDASSRRVHRYGKMKGFWDADPVRNPTDGDHIAIFGPKDWPDFDPAWDWDWDDDPRYPPDIAIAIGGQKTWMWGAHSNGHIDIDIDGDPSRVRVVQRNCSNNSHHRVVRHD/DAAQFAAPPDCLQQAQAAADDPVQAPDPVLVVLVVNQVVNCVVVVHQKAASSRRVHRYGKMKGAFDQDPVRNPTDGDPIAIFGPKDFPDFAPDKDWDKDDDPRHPPDIDIAIGGQKTWMWGAGSNGHIDIDMDGDPSRVNVVQRVCSNNRHHRVVRHD